Protein AF-0000000066103814 (afdb_homodimer)

Secondary structure (DSSP, 8-state):
-PPPEEE---SSHHHHHHHHGGGTT---EEEEEHHHHHHH-THHHHHHHHTT-EEEEEEEE-S-HHHHHHHHHHHHTTT-SEEEEEGGGHHHHHHHHHHHHHHHHTTSPPPEEEEE-S-TT--HHHIIIII-B-S-HHHHHHHHHHHHHHTT-SEEE--GGGHHHHHHHH-TTSEEEE--B--TTS--TT-SS-B-HHHHHHHT-SEEEE-HHHHTSSSHHHHHHHHHHHHH-/-PPPEEE---SSHHHHHHHHGGGTT---E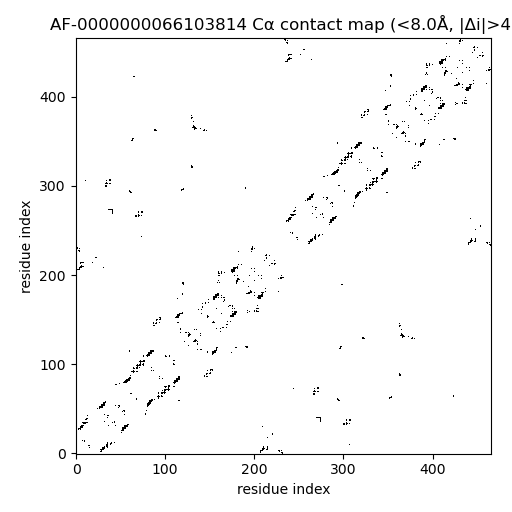EEEEHHHHHHH-THHHHHHHHTT-EEEEEEEE-S-HHHHHHHHHHHHTTT-SEEEEEGGGHHHHHHHHHHHHHHHHTTSPPPEEEEE-S-TT--HHHIIIII-B-S-HHHHHHHHHHHHHHTT-SEEE--GGGHHHHHHHH-TTSEEEE--B--TTS--TT-SS-B-HHHHHHHT-SEEEE-HHHHTSSSHHHHHHHHHHHHH-

Solvent-accessible surface area (backbone atoms only — not comparable to full-atom values): 23301 Å² total; per-residue (Å²): 132,87,68,56,24,37,40,52,90,39,69,45,67,68,56,48,50,61,56,57,62,68,50,78,84,58,69,48,37,33,27,45,33,50,32,30,38,62,54,58,15,50,59,55,54,51,56,47,44,74,64,56,34,45,33,33,43,50,67,34,50,58,55,48,35,68,56,38,15,51,24,25,24,43,51,31,61,64,66,43,48,27,38,37,29,36,33,72,47,30,49,65,21,49,35,28,29,52,50,14,24,49,62,32,20,60,91,51,81,59,46,46,40,29,24,34,45,54,60,62,62,59,46,51,69,52,37,31,73,59,57,46,27,76,61,54,52,66,57,50,35,47,49,29,47,50,46,35,50,75,39,66,45,50,27,27,34,37,42,32,90,48,18,41,65,46,31,71,73,66,33,84,81,44,39,26,35,17,50,49,40,36,51,88,90,55,84,65,80,81,42,73,58,65,40,34,44,43,56,26,44,74,42,42,32,71,37,42,35,36,32,62,58,26,76,67,37,96,48,37,62,62,36,43,50,51,47,47,47,37,49,73,104,132,86,69,56,24,38,40,52,91,40,69,46,68,68,58,48,52,61,56,57,62,68,50,78,84,60,68,47,39,32,28,46,34,48,29,30,38,62,54,58,13,49,59,55,54,49,57,47,43,74,62,57,35,45,35,33,43,52,65,35,51,59,54,48,33,69,57,38,15,52,25,25,23,44,51,30,62,64,67,46,49,26,39,37,27,37,34,73,48,31,50,66,20,48,35,27,30,52,51,14,25,49,62,31,20,61,91,51,81,59,48,46,39,30,25,34,45,55,60,60,60,58,46,51,67,52,38,30,71,59,56,45,26,74,61,55,51,67,57,49,35,49,48,28,47,52,44,35,49,74,37,65,45,49,26,29,34,38,42,30,90,49,19,41,64,46,30,71,73,69,34,84,80,42,37,26,35,17,49,48,40,37,52,89,89,56,85,63,80,81,42,74,58,63,40,36,45,42,55,25,44,72,41,43,32,72,36,44,34,36,31,63,57,26,76,68,39,95,50,38,62,62,36,44,51,49,46,46,48,36,50,72,102

pLDDT: mean 95.81, std 5.63, range [57.38, 98.94]

Foldseek 3Di:
DAAAEEEPPDQELVLVVVQVVQQPLDAHHYEDEDRNCVNPNLVSLVVNVVSVHAYEDEHADADAQVVLLQVLLVVLLSVHAEYEHALVSFLSNLLSNVNSQCNNVPVHDGHAYAHEQDDLLDAQVCCCPPVVPPDGPLVSSLVSQVRNVVSPGQAYEDALQNQQVSCVNRHLRHAYEYEQEADPVDDSPSGDRHDHLLSSVVSRHPHYYDYCQQSVDPHNVVSSVVSVVSNPD/DAAAEEEPPDQELVLVCVQVVQQPLDAHHYEDEDRNCVNPNLVSLVVNVVSVHAYEDEHADADAQVVLLQVLLVVLLSVHAEYEHALVSFLSNLLSNVNSQCNNVPPHDGHAYAHEQDDLLDAQVCCCVPVVPPDGPLVSSLVSQVRNVVSPGQAYEDALQNQQVSCVNRHLRHAYEYEQEADPVDDSPSGDRHDHLLSSVVSRHPHYYDYCQQSVDPHNVVSSVVSVVSNPD

Structure (mmCIF, N/CA/C/O backbone):
data_AF-0000000066103814-model_v1
#
loop_
_entity.id
_entity.type
_entity.pdbx_description
1 polymer "Orotidine 5'-phosphate decarboxylase"
#
loop_
_atom_site.group_PDB
_atom_site.id
_atom_site.type_symbol
_atom_site.label_atom_id
_atom_site.label_alt_id
_atom_site.label_comp_id
_atom_site.label_asym_id
_atom_site.label_entity_id
_atom_site.label_seq_id
_atom_site.pdbx_PDB_ins_code
_atom_site.Cartn_x
_atom_site.Cartn_y
_atom_site.Cartn_z
_atom_site.occupancy
_atom_site.B_iso_or_equiv
_atom_site.auth_seq_id
_atom_site.auth_comp_id
_atom_site.auth_asym_id
_atom_site.auth_atom_id
_atom_site.pdbx_PDB_model_num
ATOM 1 N N . MET A 1 1 ? -2.75 -29.766 -10.594 1 57.38 1 MET A N 1
ATOM 2 C CA . MET A 1 1 ? -2.395 -28.672 -11.492 1 57.38 1 MET A CA 1
ATOM 3 C C . MET A 1 1 ? -2.414 -27.328 -10.766 1 57.38 1 MET A C 1
ATOM 5 O O . MET A 1 1 ? -3.293 -27.078 -9.938 1 57.38 1 MET A O 1
ATOM 9 N N . ASN A 1 2 ? -1.34 -26.578 -10.984 1 84.38 2 ASN A N 1
ATOM 10 C CA . ASN A 1 2 ? -1.279 -25.234 -10.398 1 84.38 2 ASN A CA 1
ATOM 11 C C . ASN A 1 2 ? -2.182 -24.266 -11.141 1 84.38 2 ASN A C 1
ATOM 13 O O . ASN A 1 2 ? -2.117 -24.156 -12.367 1 84.38 2 ASN A O 1
ATOM 17 N N . LYS A 1 3 ? -3.102 -23.734 -10.516 1 94.12 3 LYS A N 1
ATOM 18 C CA . LYS A 1 3 ? -4.055 -22.844 -11.148 1 94.12 3 LYS A CA 1
ATOM 19 C C . LYS A 1 3 ? -3.473 -21.438 -11.297 1 94.12 3 LYS A C 1
ATOM 21 O O . LYS A 1 3 ? -2.895 -20.891 -10.359 1 94.12 3 LYS A O 1
ATOM 26 N N . PRO A 1 4 ? -3.666 -20.891 -12.578 1 97.56 4 PRO A N 1
ATOM 27 C CA . PRO A 1 4 ? -3.346 -19.469 -12.703 1 97.56 4 PRO A CA 1
ATOM 28 C C . PRO A 1 4 ? -4.23 -18.594 -11.82 1 97.56 4 PRO A C 1
ATOM 30 O O . PRO A 1 4 ? -5.406 -18.891 -11.617 1 97.56 4 PRO A O 1
ATOM 33 N N . ILE A 1 5 ? -3.684 -17.609 -11.289 1 98.56 5 ILE A N 1
ATOM 34 C CA . ILE A 1 5 ? -4.445 -16.641 -10.508 1 98.56 5 ILE A CA 1
ATOM 35 C C . ILE A 1 5 ? -5.051 -15.586 -11.438 1 98.56 5 ILE A C 1
ATOM 37 O O . ILE A 1 5 ? -4.324 -14.844 -12.102 1 98.56 5 ILE A O 1
ATOM 41 N N . ILE A 1 6 ? -6.355 -15.5 -11.492 1 98.31 6 ILE A N 1
ATOM 42 C CA . ILE A 1 6 ? -7.031 -14.523 -12.344 1 98.31 6 ILE A CA 1
ATOM 43 C C . ILE A 1 6 ? -7.117 -13.18 -11.617 1 98.31 6 ILE A C 1
ATOM 45 O O . ILE A 1 6 ? -7.676 -13.094 -10.516 1 98.31 6 ILE A O 1
ATOM 49 N N . ALA A 1 7 ? -6.566 -12.133 -12.195 1 98 7 ALA A N 1
ATOM 50 C CA . ALA A 1 7 ? -6.672 -10.789 -11.625 1 98 7 ALA A CA 1
ATOM 51 C C . ALA A 1 7 ? -8.055 -10.195 -11.875 1 98 7 ALA A C 1
ATOM 53 O O . ALA A 1 7 ? -8.422 -9.914 -13.016 1 98 7 ALA A O 1
ATOM 54 N N . LEU A 1 8 ? -8.82 -9.992 -10.812 1 97.5 8 LEU A N 1
ATOM 55 C CA . LEU A 1 8 ? -10.148 -9.406 -10.93 1 97.5 8 LEU A CA 1
ATOM 56 C C . LEU A 1 8 ? -10.07 -7.879 -10.969 1 97.5 8 LEU A C 1
ATOM 58 O O . LEU A 1 8 ? -10.523 -7.207 -10.039 1 97.5 8 LEU A O 1
ATOM 62 N N . ASP A 1 9 ? -9.586 -7.379 -12.023 1 91.69 9 ASP A N 1
ATOM 63 C CA . ASP A 1 9 ? -9.422 -5.938 -12.18 1 91.69 9 ASP A CA 1
ATOM 64 C C . ASP A 1 9 ? -10.734 -5.277 -12.594 1 91.69 9 ASP A C 1
ATOM 66 O O . ASP A 1 9 ? -10.867 -4.789 -13.719 1 91.69 9 ASP A O 1
ATOM 70 N N . PHE A 1 10 ? -11.703 -5.293 -11.688 1 93.75 10 PHE A N 1
ATOM 71 C CA . PHE A 1 10 ? -13.023 -4.691 -11.828 1 93.75 10 PHE A CA 1
ATOM 72 C C . PHE A 1 10 ? -13.242 -3.615 -10.773 1 93.75 10 PHE A C 1
ATOM 74 O O . PHE A 1 10 ? -12.5 -3.535 -9.797 1 93.75 10 PHE A O 1
ATOM 81 N N . GLN A 1 11 ? -14.266 -2.812 -11.031 1 89.62 11 GLN A N 1
ATOM 82 C CA . GLN A 1 11 ? -14.539 -1.729 -10.094 1 89.62 11 GLN A CA 1
ATOM 83 C C . GLN A 1 11 ? -15.602 -2.139 -9.07 1 89.62 11 GLN A C 1
ATOM 85 O O . GLN A 1 11 ? -15.57 -1.692 -7.922 1 89.62 11 GLN A O 1
ATOM 90 N N . THR A 1 12 ? -16.516 -3.025 -9.609 1 93.75 12 THR A N 1
ATOM 91 C CA . THR A 1 12 ? -17.641 -3.33 -8.742 1 93.75 12 THR A CA 1
ATOM 92 C C . THR A 1 12 ? -17.766 -4.836 -8.508 1 93.75 12 THR A C 1
ATOM 94 O O . THR A 1 12 ? -17.266 -5.629 -9.305 1 93.75 12 THR A O 1
ATOM 97 N N . TYR A 1 13 ? -18.391 -5.117 -7.402 1 93.88 13 TYR A N 1
ATOM 98 C CA . TYR A 1 13 ? -18.625 -6.531 -7.141 1 93.88 13 TYR A CA 1
ATOM 99 C C . TYR A 1 13 ? -19.562 -7.129 -8.18 1 93.88 13 TYR A C 1
ATOM 101 O O . TYR A 1 13 ? -19.438 -8.297 -8.547 1 93.88 13 TYR A O 1
ATOM 109 N N . GLU A 1 14 ? -20.516 -6.391 -8.664 1 96.06 14 GLU A N 1
ATOM 110 C CA . GLU A 1 14 ? -21.422 -6.879 -9.688 1 96.06 14 GLU A CA 1
ATOM 111 C C . GLU A 1 14 ? -20.672 -7.379 -10.914 1 96.06 14 GLU A C 1
ATOM 113 O O . GLU A 1 14 ? -21.016 -8.422 -11.477 1 96.06 14 GLU A O 1
ATOM 118 N N . GLU A 1 15 ? -19.641 -6.645 -11.273 1 96.25 15 GLU A N 1
ATOM 119 C CA . GLU A 1 15 ? -18.812 -7.066 -12.398 1 96.25 15 GLU A CA 1
ATOM 120 C C . GLU A 1 15 ? -18.109 -8.383 -12.094 1 96.25 15 GLU A C 1
ATOM 122 O O . GLU A 1 15 ? -17.984 -9.25 -12.969 1 96.25 15 GLU A O 1
ATOM 127 N N . VAL A 1 16 ? -17.656 -8.492 -10.859 1 96.5 16 VAL A N 1
ATOM 128 C CA . VAL A 1 16 ? -16.969 -9.703 -10.422 1 96.5 16 VAL A CA 1
ATOM 129 C C . VAL A 1 16 ? -17.922 -10.891 -10.477 1 96.5 16 VAL A C 1
ATOM 131 O O . VAL A 1 16 ? -17.578 -11.953 -11 1 96.5 16 VAL A O 1
ATOM 134 N N . GLU A 1 17 ? -19.125 -10.68 -10 1 94.94 17 GLU A N 1
ATOM 135 C CA . GLU A 1 17 ? -20.125 -11.742 -9.969 1 94.94 17 GLU A CA 1
ATOM 136 C C . GLU A 1 17 ? -20.484 -12.219 -11.375 1 94.94 17 GLU A C 1
ATOM 138 O O . GLU A 1 17 ? -20.594 -13.422 -11.617 1 94.94 17 GLU A O 1
ATOM 143 N N . GLN A 1 18 ? -20.672 -11.281 -12.227 1 95.88 18 GLN A N 1
ATOM 144 C CA . GLN A 1 18 ? -20.984 -11.609 -13.609 1 95.88 18 GLN A CA 1
ATOM 145 C C . GLN A 1 18 ? -19.859 -12.398 -14.266 1 95.88 18 GLN A C 1
ATOM 147 O O . GLN A 1 18 ? -20.094 -13.344 -15.008 1 95.88 18 GLN A O 1
ATOM 152 N N . PHE A 1 19 ? -18.672 -12.008 -13.953 1 97.44 19 PHE A N 1
ATOM 153 C CA . PHE A 1 19 ? -17.5 -12.664 -14.516 1 97.44 19 PHE A CA 1
ATOM 154 C C . PHE A 1 19 ? -17.359 -14.086 -13.984 1 97.44 19 PHE A C 1
ATOM 156 O O . PHE A 1 19 ? -17.203 -15.031 -14.758 1 97.44 19 PHE A O 1
ATOM 163 N N . LEU A 1 20 ? -17.469 -14.258 -12.648 1 96.69 20 LEU A N 1
ATOM 164 C CA . LEU A 1 20 ? -17.25 -15.547 -12.008 1 96.69 20 LEU A CA 1
ATOM 165 C C . LEU A 1 20 ? -18.375 -16.531 -12.359 1 96.69 20 LEU A C 1
ATOM 167 O O . LEU A 1 20 ? -18.156 -17.734 -12.406 1 96.69 20 LEU A O 1
ATOM 171 N N . ALA A 1 21 ? -19.547 -16 -12.688 1 95.5 21 ALA A N 1
ATOM 172 C CA . ALA A 1 21 ? -20.688 -16.828 -13.031 1 95.5 21 ALA A CA 1
ATOM 173 C C . ALA A 1 21 ? -20.422 -17.625 -14.312 1 95.5 21 ALA A C 1
ATOM 175 O O . ALA A 1 21 ? -21.031 -18.672 -14.531 1 95.5 21 ALA A O 1
ATOM 176 N N . 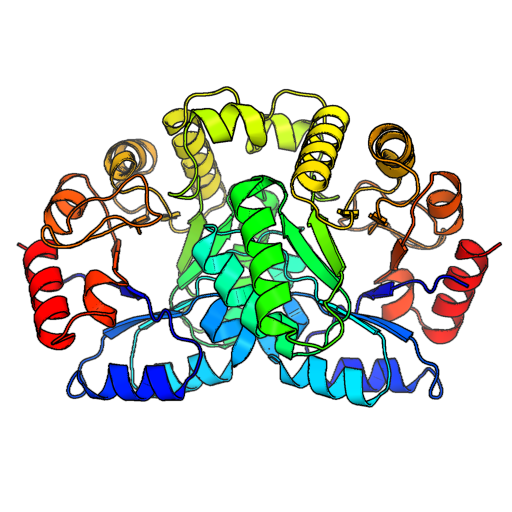LYS A 1 22 ? -19.547 -17.188 -15.07 1 96.5 22 LYS A N 1
ATOM 177 C CA . LYS A 1 22 ? -19.234 -17.828 -16.344 1 96.5 22 LYS A CA 1
ATOM 178 C C . LYS A 1 22 ? -18.5 -19.156 -16.125 1 96.5 22 LYS A C 1
ATOM 180 O O . LYS A 1 22 ? -18.453 -19.984 -17.031 1 96.5 22 LYS A O 1
ATOM 185 N N . PHE A 1 23 ? -17.875 -19.391 -15 1 95.69 23 PHE A N 1
ATOM 186 C CA . PHE A 1 23 ? -17 -20.547 -14.758 1 95.69 23 PHE A CA 1
ATOM 187 C C . PHE A 1 23 ? -17.75 -21.656 -14.031 1 95.69 23 PHE A C 1
ATOM 189 O O . PHE A 1 23 ? -17.156 -22.656 -13.641 1 95.69 23 PHE A O 1
ATOM 196 N N . SER A 1 24 ? -18.891 -22.016 -14.227 1 79.31 24 SER A N 1
ATOM 197 C CA . SER A 1 24 ? -19.781 -23.125 -13.914 1 79.31 24 SER A CA 1
ATOM 198 C C . SER A 1 24 ? -19.422 -23.766 -12.578 1 79.31 24 SER A C 1
ATOM 200 O O . SER A 1 24 ? -19.25 -24.984 -12.5 1 79.31 24 SER A O 1
ATOM 202 N N . GLY A 1 25 ? -19.156 -23.031 -11.516 1 80.75 25 GLY A N 1
ATOM 203 C CA . GLY A 1 25 ? -18.953 -23.594 -10.195 1 80.75 25 GLY A CA 1
ATOM 204 C C . GLY A 1 25 ? -17.547 -24.078 -9.961 1 80.75 25 GLY A C 1
ATOM 205 O O . GLY A 1 25 ? -17.266 -24.734 -8.961 1 80.75 25 GLY A O 1
ATOM 206 N N . GLU A 1 26 ? -16.672 -23.984 -10.922 1 90.12 26 GLU A N 1
ATOM 207 C CA . GLU A 1 26 ? -15.266 -24.328 -10.75 1 90.12 26 GLU A CA 1
ATOM 208 C C . GLU A 1 26 ? -14.625 -23.469 -9.656 1 90.12 26 GLU A C 1
ATOM 210 O O . GLU A 1 26 ? -14.898 -22.266 -9.562 1 90.12 26 GLU A O 1
ATOM 215 N N . ALA A 1 27 ? -13.828 -24.141 -8.859 1 94.69 27 ALA A N 1
ATOM 216 C CA . ALA A 1 27 ? -13.031 -23.406 -7.883 1 94.69 27 ALA A CA 1
ATOM 217 C C . ALA A 1 27 ? -11.828 -22.75 -8.555 1 94.69 27 ALA A C 1
ATOM 219 O O . ALA A 1 27 ? -11 -23.422 -9.172 1 94.69 27 ALA A O 1
ATOM 220 N N . LEU A 1 28 ? -11.773 -21.453 -8.484 1 97.62 28 LEU A N 1
ATOM 221 C CA . LEU A 1 28 ? -10.711 -20.688 -9.117 1 97.62 28 LEU A CA 1
ATOM 222 C C . LEU A 1 28 ? -9.766 -20.094 -8.07 1 97.62 28 LEU A C 1
ATOM 224 O O . LEU A 1 28 ? -10.055 -20.156 -6.871 1 97.62 28 LEU A O 1
ATOM 228 N N . SER A 1 29 ? -8.602 -19.672 -8.516 1 98.25 29 SER A N 1
ATOM 229 C CA . SER A 1 29 ? -7.727 -18.766 -7.785 1 98.25 29 SER A CA 1
ATOM 230 C C . SER A 1 29 ? -7.801 -17.344 -8.367 1 98.25 29 SER A C 1
ATOM 232 O O . SER A 1 29 ? -7.602 -17.156 -9.57 1 98.25 29 SER A O 1
ATOM 234 N N . VAL A 1 30 ? -8.141 -16.391 -7.492 1 98.56 30 VAL A N 1
ATOM 235 C CA . VAL A 1 30 ? -8.344 -15.047 -8.016 1 98.56 30 VAL A CA 1
ATOM 236 C C . VAL A 1 30 ? -7.543 -14.047 -7.184 1 98.56 30 VAL A C 1
ATOM 238 O O . VAL A 1 30 ? -7.215 -14.312 -6.023 1 98.56 30 VAL A O 1
ATOM 241 N N . LYS A 1 31 ? -7.184 -13.031 -7.801 1 98.69 31 LYS A N 1
ATOM 242 C CA . LYS A 1 31 ? -6.535 -11.906 -7.125 1 98.69 31 LYS A CA 1
ATOM 243 C C . LYS A 1 31 ? -7.484 -10.719 -7 1 98.69 31 LYS A C 1
ATOM 245 O O . LYS A 1 31 ? -8.094 -10.297 -7.988 1 98.69 31 LYS A O 1
ATOM 250 N N . VAL A 1 32 ? -7.668 -10.227 -5.816 1 98.5 32 VAL A N 1
ATOM 251 C CA . VAL A 1 32 ? -8.367 -8.977 -5.523 1 98.5 32 VAL A CA 1
ATOM 252 C C . VAL A 1 32 ? -7.355 -7.879 -5.211 1 98.5 32 VAL A C 1
ATOM 254 O O . VAL A 1 32 ? -6.586 -7.988 -4.254 1 98.5 32 VAL A O 1
ATOM 257 N N . GLY A 1 33 ? -7.355 -6.859 -6.035 1 97.88 33 GLY A N 1
ATOM 258 C CA . GLY A 1 33 ? -6.406 -5.77 -5.863 1 97.88 33 GLY A CA 1
ATOM 259 C C . GLY A 1 33 ? -7.027 -4.531 -5.242 1 97.88 33 GLY A C 1
ATOM 260 O O . GLY A 1 33 ? -8.148 -4.578 -4.734 1 97.88 33 GLY A O 1
ATOM 261 N N . MET A 1 34 ? -6.289 -3.398 -5.285 1 97.5 34 MET A N 1
ATOM 262 C CA . MET A 1 34 ? -6.629 -2.143 -4.621 1 97.5 34 MET A CA 1
ATOM 263 C C . MET A 1 34 ? -7.918 -1.559 -5.191 1 97.5 34 MET A C 1
ATOM 265 O O . MET A 1 34 ? -8.766 -1.069 -4.441 1 97.5 34 MET A O 1
ATOM 269 N N . GLU A 1 35 ? -8.031 -1.623 -6.48 1 96.19 35 GLU A N 1
ATOM 270 C CA . GLU A 1 35 ? -9.195 -1.01 -7.109 1 96.19 35 GLU A CA 1
ATOM 271 C C . GLU A 1 35 ? -10.492 -1.599 -6.566 1 96.19 35 GLU A C 1
ATOM 273 O O . GLU A 1 35 ? -11.375 -0.863 -6.113 1 96.19 35 GLU A O 1
ATOM 278 N N . LEU A 1 36 ? -10.602 -2.877 -6.586 1 97.62 36 LEU A N 1
ATOM 279 C CA . LEU A 1 36 ? -11.812 -3.58 -6.16 1 97.62 36 LEU A CA 1
ATOM 280 C C . LEU A 1 36 ? -11.977 -3.508 -4.645 1 97.62 36 LEU A C 1
ATOM 282 O O . LEU A 1 36 ? -13.062 -3.205 -4.148 1 97.62 36 LEU A O 1
ATOM 286 N N . PHE A 1 37 ? -10.93 -3.717 -3.863 1 98.44 37 PHE A N 1
ATOM 287 C CA . PHE A 1 37 ? -11.008 -3.797 -2.41 1 98.44 37 PHE A CA 1
ATOM 288 C C . PHE A 1 37 ? -11.305 -2.43 -1.807 1 98.44 37 PHE A C 1
ATOM 290 O O . PHE A 1 37 ? -12.125 -2.316 -0.891 1 98.44 37 PHE A O 1
ATOM 297 N N . TYR A 1 38 ? -10.648 -1.388 -2.322 1 97.75 38 TYR A N 1
ATOM 298 C CA . TYR A 1 38 ? -10.812 -0.068 -1.724 1 97.75 38 TYR A CA 1
ATOM 299 C C . TYR A 1 38 ? -12.211 0.479 -1.991 1 97.75 38 TYR A C 1
ATOM 301 O O . TYR A 1 38 ? -12.75 1.247 -1.189 1 97.75 38 TYR A O 1
ATOM 309 N N . SER A 1 39 ? -12.828 0.031 -3.059 1 95.75 39 SER A N 1
ATOM 310 C CA . SER A 1 39 ? -14.156 0.525 -3.418 1 95.75 39 SER A CA 1
ATOM 311 C C . SER A 1 39 ? -15.25 -0.246 -2.689 1 95.75 39 SER A C 1
ATOM 313 O O . SER A 1 39 ? -16.344 0.283 -2.455 1 95.75 39 SER A O 1
ATOM 315 N N . ASN A 1 40 ? -14.938 -1.499 -2.312 1 95.81 40 ASN A N 1
ATOM 316 C CA . ASN A 1 40 ? -16.031 -2.342 -1.838 1 95.81 40 ASN A CA 1
ATOM 317 C C . ASN A 1 40 ? -15.781 -2.822 -0.409 1 95.81 40 ASN A C 1
ATOM 319 O O . ASN A 1 40 ? -16.734 -3.115 0.322 1 95.81 40 ASN A O 1
ATOM 323 N N . GLY A 1 41 ? -14.508 -2.922 -0.013 1 96.44 41 GLY A N 1
ATOM 324 C CA . GLY A 1 41 ? -14.195 -3.338 1.345 1 96.44 41 GLY A CA 1
ATOM 325 C C . GLY A 1 41 ? -14.156 -4.844 1.515 1 96.44 41 GLY A C 1
ATOM 326 O O . GLY A 1 41 ? -14.164 -5.586 0.53 1 96.44 41 GLY A O 1
ATOM 327 N N . PRO A 1 42 ? -14.125 -5.301 2.736 1 97.06 42 PRO A N 1
ATOM 328 C CA . PRO A 1 42 ? -13.938 -6.719 3.043 1 97.06 42 PRO A CA 1
ATOM 329 C C . PRO A 1 42 ? -15.094 -7.59 2.549 1 97.06 42 PRO A C 1
ATOM 331 O O . PRO A 1 42 ? -14.938 -8.805 2.396 1 97.06 42 PRO A O 1
ATOM 334 N N . ILE A 1 43 ? -16.203 -7.023 2.219 1 95.94 43 ILE A N 1
ATOM 335 C CA . ILE A 1 43 ? -17.375 -7.773 1.793 1 95.94 43 ILE A CA 1
ATOM 336 C C . ILE A 1 43 ? -17.078 -8.516 0.494 1 95.94 43 ILE A C 1
ATOM 338 O O . ILE A 1 43 ? -17.594 -9.609 0.257 1 95.94 43 ILE A O 1
ATOM 342 N N . ILE A 1 44 ? -16.203 -7.965 -0.328 1 96.62 44 ILE A N 1
ATOM 343 C CA . ILE A 1 44 ? -15.852 -8.602 -1.593 1 96.62 44 ILE A CA 1
ATOM 344 C C . ILE A 1 44 ? -15.148 -9.93 -1.324 1 96.62 44 ILE A C 1
ATOM 346 O O . ILE A 1 44 ? -15.375 -10.922 -2.027 1 96.62 44 ILE A O 1
ATOM 350 N N . VAL A 1 45 ? -14.25 -9.938 -0.318 1 97.69 45 VAL A N 1
ATOM 351 C CA . VAL A 1 45 ? -13.523 -11.148 0.058 1 97.69 45 VAL A CA 1
ATOM 352 C C . VAL A 1 45 ? -14.508 -12.195 0.563 1 97.69 45 VAL A C 1
ATOM 354 O O . VAL A 1 45 ? -14.453 -13.359 0.145 1 97.69 45 VAL A O 1
ATOM 357 N N . GLU A 1 46 ? -15.43 -11.773 1.358 1 97 46 GLU A N 1
ATOM 358 C CA . GLU A 1 46 ? -16.438 -12.672 1.92 1 97 46 GLU A CA 1
ATOM 359 C C . GLU A 1 46 ? -17.25 -13.336 0.821 1 97 46 GLU A C 1
ATOM 361 O O . GLU A 1 46 ? -17.453 -14.555 0.831 1 97 46 GLU A O 1
ATOM 366 N N . LYS A 1 47 ? -17.688 -12.562 -0.074 1 96.19 47 LYS A N 1
ATOM 367 C CA . LYS A 1 47 ? -18.562 -13.047 -1.135 1 96.19 47 LYS A CA 1
ATOM 368 C C . LYS A 1 47 ? -17.828 -14.008 -2.064 1 96.19 47 LYS A C 1
ATOM 370 O O . LYS A 1 47 ? -18.391 -15.031 -2.475 1 96.19 47 LYS A O 1
ATOM 375 N N . ILE A 1 48 ? -16.578 -13.703 -2.393 1 96.69 48 ILE A N 1
ATOM 376 C CA . ILE A 1 48 ? -15.797 -14.555 -3.281 1 96.69 48 ILE A CA 1
ATOM 377 C C . ILE A 1 48 ? -15.461 -15.867 -2.578 1 96.69 48 ILE A C 1
ATOM 379 O O . ILE A 1 48 ? -15.508 -16.938 -3.189 1 96.69 48 ILE A O 1
ATOM 383 N N . LYS A 1 49 ? -15.227 -15.82 -1.271 1 96.12 49 LYS A N 1
ATOM 384 C CA . LYS A 1 49 ? -14.914 -17.016 -0.493 1 96.12 49 LYS A CA 1
ATOM 385 C C . LYS A 1 49 ? -16.125 -17.938 -0.4 1 96.12 49 LYS A C 1
ATOM 387 O O . LYS A 1 49 ? -15.984 -19.156 -0.377 1 96.12 49 LYS A O 1
ATOM 392 N N . GLN A 1 50 ? -17.281 -17.359 -0.338 1 94.81 50 GLN A N 1
ATOM 393 C CA . GLN A 1 50 ? -18.516 -18.141 -0.288 1 94.81 50 GLN A CA 1
ATOM 394 C C . GLN A 1 50 ? -18.672 -18.984 -1.551 1 94.81 50 GLN A C 1
ATOM 396 O O . GLN A 1 50 ? -19.375 -20 -1.537 1 94.81 50 GLN A O 1
ATOM 401 N N . GLN A 1 51 ? -18.016 -18.578 -2.557 1 94.75 51 GLN A N 1
ATOM 402 C CA . GLN A 1 51 ? -18.094 -19.328 -3.812 1 94.75 51 GLN A CA 1
ATOM 403 C C . GLN A 1 51 ? -16.953 -20.344 -3.91 1 94.75 51 GLN A C 1
ATOM 405 O O . GLN A 1 51 ? -16.734 -20.922 -4.973 1 94.75 51 GLN A O 1
ATOM 410 N N . ASN A 1 52 ? -16.156 -20.484 -2.891 1 95.19 52 ASN A N 1
ATOM 411 C CA . ASN A 1 52 ? -15.109 -21.484 -2.725 1 95.19 52 ASN A CA 1
ATOM 412 C C . ASN A 1 52 ? -13.898 -21.188 -3.613 1 95.19 52 ASN A C 1
ATOM 414 O O . ASN A 1 52 ? -13.273 -22.109 -4.137 1 95.19 52 ASN A O 1
ATOM 418 N N . HIS A 1 53 ? -13.641 -19.938 -3.934 1 97.19 53 HIS A N 1
ATOM 419 C CA . HIS A 1 53 ? -12.43 -19.531 -4.648 1 97.19 53 HIS A CA 1
ATOM 420 C C . HIS A 1 53 ? -11.297 -19.219 -3.682 1 97.19 53 HIS A C 1
ATOM 422 O O . HIS A 1 53 ? -11.539 -18.828 -2.539 1 97.19 53 HIS A O 1
ATOM 428 N N . GLU A 1 54 ? -10.062 -19.5 -4.098 1 97.88 54 GLU A N 1
ATOM 429 C CA . GLU A 1 54 ? -8.875 -19.016 -3.389 1 97.88 54 GLU A CA 1
ATOM 430 C C . GLU A 1 54 ? -8.602 -17.547 -3.711 1 97.88 54 GLU A C 1
ATOM 432 O O . GLU A 1 54 ? -8.766 -17.125 -4.852 1 97.88 54 GLU A O 1
ATOM 437 N N . ILE A 1 55 ? -8.148 -16.812 -2.672 1 98.5 55 ILE A N 1
ATOM 438 C CA . ILE A 1 55 ? -7.992 -15.375 -2.883 1 98.5 55 ILE A CA 1
ATOM 439 C C . ILE A 1 55 ? -6.559 -14.953 -2.555 1 98.5 55 ILE A C 1
ATOM 441 O O . ILE A 1 55 ? -6.074 -15.203 -1.447 1 98.5 55 ILE A O 1
ATOM 445 N N . PHE A 1 56 ? -5.867 -14.375 -3.51 1 98.88 56 PHE A N 1
ATOM 446 C CA . PHE A 1 56 ? -4.699 -13.523 -3.311 1 98.88 56 PHE A CA 1
ATOM 447 C C . PHE A 1 56 ? -5.113 -12.07 -3.135 1 98.88 56 PHE A C 1
ATOM 449 O O . PHE A 1 56 ? -5.531 -11.414 -4.094 1 98.88 56 PHE A O 1
ATOM 456 N N . LEU A 1 57 ? -5.094 -11.578 -1.92 1 98.81 57 LEU A N 1
ATOM 457 C CA . LEU A 1 57 ? -5.395 -10.18 -1.656 1 98.81 57 LEU A CA 1
ATOM 458 C C . LEU A 1 57 ? -4.16 -9.305 -1.859 1 98.81 57 LEU A C 1
ATOM 460 O O . LEU A 1 57 ? -3.268 -9.281 -1.01 1 98.81 57 LEU A O 1
ATOM 464 N N . ASP A 1 58 ? -4.113 -8.57 -2.918 1 98.75 58 ASP A N 1
ATOM 465 C CA . ASP A 1 58 ? -2.926 -7.891 -3.428 1 98.75 58 ASP A CA 1
ATOM 466 C C . ASP A 1 58 ? -2.965 -6.398 -3.1 1 98.75 58 ASP A C 1
ATOM 468 O O . ASP A 1 58 ? -3.193 -5.57 -3.982 1 98.75 58 ASP A O 1
ATOM 472 N N . LEU A 1 59 ? -2.686 -6.086 -1.819 1 98.81 59 LEU A N 1
ATOM 473 C CA . LEU A 1 59 ? -2.771 -4.695 -1.388 1 98.81 59 LEU A CA 1
ATOM 474 C C . LEU A 1 59 ? -1.38 -4.086 -1.234 1 98.81 59 LEU A C 1
ATOM 476 O O . LEU A 1 59 ? -1.238 -2.865 -1.136 1 98.81 59 LEU A O 1
ATOM 480 N N . LYS A 1 60 ? -0.376 -4.891 -1.186 1 98.81 60 LYS A N 1
ATOM 481 C CA . LYS A 1 60 ? 1.022 -4.473 -1.188 1 98.81 60 LYS A CA 1
ATOM 482 C C . LYS A 1 60 ? 1.302 -3.479 -0.063 1 98.81 60 LYS A C 1
ATOM 484 O O . LYS A 1 60 ? 1.813 -2.385 -0.307 1 98.81 60 LYS A O 1
ATOM 489 N N . LEU A 1 61 ? 1.083 -3.932 1.187 1 98.88 61 LEU A N 1
ATOM 490 C CA . LEU A 1 61 ? 1.253 -3.043 2.33 1 98.88 61 LEU A CA 1
ATOM 491 C C . LEU A 1 61 ? 2.693 -2.549 2.426 1 98.88 61 LEU A C 1
ATOM 493 O O . LEU A 1 61 ? 3.633 -3.312 2.193 1 98.88 61 LEU A O 1
ATOM 497 N N . HIS A 1 62 ? 2.895 -1.311 2.75 1 98.81 62 HIS A N 1
ATOM 498 C CA . HIS A 1 62 ? 4.18 -0.644 2.916 1 98.81 62 HIS A CA 1
ATOM 499 C C . HIS A 1 62 ? 4.082 0.503 3.916 1 98.81 62 HIS A C 1
ATOM 501 O O . HIS A 1 62 ? 3.625 1.596 3.572 1 98.81 62 HIS A O 1
ATOM 507 N N . ASP A 1 63 ? 4.445 0.313 5.105 1 98.38 63 ASP A N 1
ATOM 508 C CA . ASP A 1 63 ? 4.367 1.247 6.227 1 98.38 63 ASP A CA 1
ATOM 509 C C . ASP A 1 63 ? 5.309 0.836 7.352 1 98.38 63 ASP A C 1
ATOM 511 O O . ASP A 1 63 ? 6.09 -0.106 7.203 1 98.38 63 ASP A O 1
ATOM 515 N N . ILE A 1 64 ? 5.305 1.591 8.43 1 96.44 64 ILE A N 1
ATOM 516 C CA . ILE A 1 64 ? 6.125 1.223 9.578 1 96.44 64 ILE A CA 1
ATOM 517 C C . ILE A 1 64 ? 5.656 -0.12 10.141 1 96.44 64 ILE A C 1
ATOM 519 O O . ILE A 1 64 ? 4.496 -0.498 9.977 1 96.44 64 ILE A O 1
ATOM 523 N N . PRO A 1 65 ? 6.555 -0.86 10.82 1 97.38 65 PRO A N 1
ATOM 524 C CA . PRO A 1 65 ? 6.273 -2.232 11.258 1 97.38 65 PRO A CA 1
ATOM 525 C C . PRO A 1 65 ? 4.988 -2.344 12.07 1 97.38 65 PRO A C 1
ATOM 527 O O . PRO A 1 65 ? 4.148 -3.203 11.789 1 97.38 65 PRO A O 1
ATOM 530 N N . ASN A 1 66 ? 4.715 -1.448 12.945 1 95.06 66 ASN A N 1
ATOM 531 C CA . ASN A 1 66 ? 3.543 -1.536 13.805 1 95.06 66 ASN A CA 1
ATOM 532 C C . ASN A 1 66 ? 2.248 -1.43 13.008 1 95.06 66 ASN A C 1
ATOM 534 O O . ASN A 1 66 ? 1.279 -2.139 13.289 1 95.06 66 ASN A O 1
ATOM 538 N N . THR A 1 67 ? 2.236 -0.537 12.086 1 96.56 67 THR A N 1
ATOM 539 C CA . THR A 1 67 ? 1.049 -0.341 11.266 1 96.56 67 THR A CA 1
ATOM 540 C C . THR A 1 67 ? 0.772 -1.577 10.414 1 96.56 67 THR A C 1
ATOM 542 O O . THR A 1 67 ? -0.367 -2.041 10.336 1 96.56 67 THR A O 1
ATOM 545 N N . VAL A 1 68 ? 1.822 -2.162 9.82 1 98.5 68 VAL A N 1
ATOM 546 C CA . VAL A 1 68 ? 1.667 -3.334 8.969 1 98.5 68 VAL A CA 1
ATOM 547 C C . VAL A 1 68 ? 1.227 -4.531 9.812 1 98.5 68 VAL A C 1
ATOM 549 O O . VAL A 1 68 ? 0.358 -5.301 9.391 1 98.5 68 VAL A O 1
ATOM 552 N N . LYS A 1 69 ? 1.837 -4.676 10.984 1 98.44 69 LYS A N 1
ATOM 553 C CA . LYS A 1 69 ? 1.433 -5.754 11.883 1 98.44 69 LYS A CA 1
ATOM 554 C C . LYS A 1 69 ? -0.059 -5.676 12.195 1 98.44 69 LYS A C 1
ATOM 556 O O . LYS A 1 69 ? -0.781 -6.664 12.039 1 98.44 69 LYS A O 1
ATOM 561 N N . SER A 1 70 ? -0.512 -4.512 12.57 1 97.69 70 SER A N 1
ATOM 562 C CA . SER A 1 70 ? -1.909 -4.328 12.945 1 97.69 70 SER A CA 1
ATOM 563 C C . SER A 1 70 ? -2.84 -4.582 11.766 1 97.69 70 SER A C 1
ATOM 565 O O . SER A 1 70 ? -3.893 -5.203 11.922 1 97.69 70 SER A O 1
ATOM 567 N N . ALA A 1 71 ? -2.49 -4.09 10.617 1 98.31 71 ALA A N 1
ATOM 568 C CA . ALA A 1 71 ? -3.305 -4.297 9.422 1 98.31 71 ALA A CA 1
ATOM 569 C C . ALA A 1 71 ? -3.398 -5.777 9.07 1 98.31 71 ALA A C 1
ATOM 571 O O . ALA A 1 71 ? -4.465 -6.266 8.688 1 98.31 71 ALA A O 1
ATOM 572 N N . MET A 1 72 ? -2.279 -6.473 9.227 1 98.75 72 MET A N 1
ATOM 573 C CA . MET A 1 72 ? -2.236 -7.887 8.867 1 98.75 72 MET A CA 1
ATOM 574 C C . MET A 1 72 ? -3.098 -8.711 9.812 1 98.75 72 MET A C 1
ATOM 576 O O . MET A 1 72 ? -3.695 -9.711 9.406 1 98.75 72 MET A O 1
ATOM 580 N N . VAL A 1 73 ? -3.15 -8.328 11.109 1 98.25 73 VAL A N 1
ATOM 581 C CA . VAL A 1 73 ? -4.055 -9 12.031 1 98.25 73 VAL A CA 1
ATOM 582 C C . VAL A 1 73 ? -5.473 -8.984 11.469 1 98.25 73 VAL A C 1
ATOM 584 O O . VAL A 1 73 ? -6.152 -10.016 11.445 1 98.25 73 VAL A O 1
ATOM 587 N N . GLY A 1 74 ? -5.887 -7.871 11.016 1 97 74 GLY A N 1
ATOM 588 C CA . GLY A 1 74 ? -7.219 -7.738 10.445 1 97 74 GLY A CA 1
ATOM 589 C C . GLY A 1 74 ? -7.395 -8.523 9.156 1 97 74 GLY A C 1
ATOM 590 O O . GLY A 1 74 ? -8.422 -9.172 8.961 1 97 74 GLY A O 1
ATOM 591 N N . LEU A 1 75 ? -6.43 -8.492 8.258 1 98.12 75 LEU A N 1
ATOM 592 C CA . LEU A 1 75 ? -6.527 -9.156 6.957 1 98.12 75 LEU A CA 1
ATOM 593 C C . LEU A 1 75 ? -6.59 -10.664 7.121 1 98.12 75 LEU A C 1
ATOM 595 O O . LEU A 1 75 ? -7.301 -11.344 6.371 1 98.12 75 LEU A O 1
ATOM 599 N N . ALA A 1 76 ? -5.848 -11.18 8.078 1 98.12 76 ALA A N 1
ATOM 600 C CA . ALA A 1 76 ? -5.844 -12.625 8.328 1 98.12 76 ALA A CA 1
ATOM 601 C C . ALA A 1 76 ? -7.242 -13.125 8.688 1 98.12 76 ALA A C 1
ATOM 603 O O . ALA A 1 76 ? -7.621 -14.234 8.328 1 98.12 76 ALA A O 1
ATOM 604 N N . LYS A 1 77 ? -8 -12.305 9.297 1 96.75 77 LYS A N 1
ATOM 605 C CA . LYS A 1 77 ? -9.336 -12.68 9.758 1 96.75 77 LYS A CA 1
ATOM 606 C C . LYS A 1 77 ? -10.312 -12.797 8.594 1 96.75 77 LYS A C 1
ATOM 608 O O . LYS A 1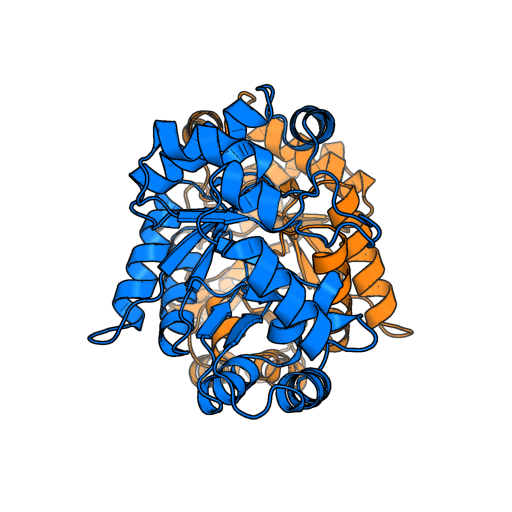 77 ? -11.398 -13.367 8.742 1 96.75 77 LYS A O 1
ATOM 613 N N . LEU A 1 78 ? -9.93 -12.281 7.457 1 96.44 78 LEU A N 1
ATOM 614 C CA . LEU A 1 78 ? -10.82 -12.305 6.297 1 96.44 78 LEU A CA 1
ATOM 615 C C . LEU A 1 78 ? -10.82 -13.68 5.641 1 96.44 78 LEU A C 1
ATOM 617 O O . LEU A 1 78 ? -11.688 -13.977 4.82 1 96.44 78 LEU A O 1
ATOM 621 N N . GLY A 1 79 ? -9.82 -14.484 5.918 1 95.44 79 GLY A N 1
ATOM 622 C CA . GLY A 1 79 ? -9.75 -15.828 5.371 1 95.44 79 GLY A CA 1
ATOM 623 C C . GLY A 1 79 ? -9.117 -15.875 3.99 1 95.44 79 GLY A C 1
ATOM 624 O O . GLY A 1 79 ? -9.344 -16.828 3.232 1 95.44 79 GLY A O 1
ATOM 625 N N . VAL A 1 80 ? -8.352 -14.883 3.619 1 98.12 80 VAL A N 1
ATOM 626 C CA . VAL A 1 80 ? -7.672 -14.875 2.33 1 98.12 80 VAL A CA 1
ATOM 627 C C . VAL A 1 80 ? -6.539 -15.898 2.332 1 98.12 80 VAL A C 1
ATOM 629 O O . VAL A 1 80 ? -6.133 -16.375 3.391 1 98.12 80 VAL A O 1
ATOM 632 N N . ASP A 1 81 ? -6.027 -16.266 1.178 1 98.5 81 ASP A N 1
ATOM 633 C CA . ASP A 1 81 ? -5.074 -17.359 1.06 1 98.5 81 ASP A CA 1
ATOM 634 C C . ASP A 1 81 ? -3.648 -16.828 0.888 1 98.5 81 ASP A C 1
ATOM 636 O O . ASP A 1 81 ? -2.682 -17.531 1.19 1 98.5 81 ASP A O 1
ATOM 640 N N . MET A 1 82 ? -3.52 -15.633 0.393 1 98.75 82 MET A N 1
ATOM 641 C CA . MET A 1 82 ? -2.223 -15 0.16 1 98.75 82 MET A CA 1
ATOM 642 C C . MET A 1 82 ? -2.328 -13.484 0.25 1 98.75 82 MET A C 1
ATOM 644 O O . MET A 1 82 ? -3.326 -12.898 -0.18 1 98.75 82 MET A O 1
ATOM 648 N N . VAL A 1 83 ? -1.371 -12.852 0.875 1 98.88 83 VAL A N 1
ATOM 649 C CA . VAL A 1 83 ? -1.248 -11.398 0.946 1 98.88 83 VAL A CA 1
ATOM 650 C C . VAL A 1 83 ? 0.176 -10.984 0.587 1 98.88 83 VAL A C 1
ATOM 652 O O . VAL A 1 83 ? 1.044 -11.836 0.377 1 98.88 83 VAL A O 1
ATOM 655 N N . ASN A 1 84 ? 0.342 -9.641 0.444 1 98.94 84 ASN A N 1
ATOM 656 C CA . ASN A 1 84 ? 1.702 -9.234 0.104 1 98.94 84 ASN A CA 1
ATOM 657 C C . ASN A 1 84 ? 2.049 -7.875 0.704 1 98.94 84 ASN A C 1
ATOM 659 O O . ASN A 1 84 ? 1.165 -7.148 1.158 1 98.94 84 ASN A O 1
ATOM 663 N N . VAL A 1 85 ? 3.34 -7.602 0.819 1 98.94 85 VAL A N 1
ATOM 664 C CA . VAL A 1 85 ? 3.959 -6.348 1.227 1 98.94 85 VAL A CA 1
ATOM 665 C C . VAL A 1 85 ? 4.992 -5.918 0.186 1 98.94 85 VAL A C 1
ATOM 667 O O . VAL A 1 85 ? 5.168 -6.586 -0.835 1 98.94 85 VAL A O 1
ATOM 670 N N . HIS A 1 86 ? 5.566 -4.793 0.389 1 98.94 86 HIS A N 1
ATOM 671 C CA . HIS A 1 86 ? 6.758 -4.41 -0.362 1 98.94 86 HIS A CA 1
ATOM 672 C C . HIS A 1 86 ? 8.031 -4.773 0.398 1 98.94 86 HIS A C 1
ATOM 674 O O . HIS A 1 86 ? 8.188 -4.41 1.567 1 98.94 86 HIS A O 1
ATOM 680 N N . ALA A 1 87 ? 9 -5.367 -0.265 1 98.88 87 ALA A N 1
ATOM 681 C CA . ALA A 1 87 ? 10.281 -5.699 0.357 1 98.88 87 ALA A CA 1
ATOM 682 C C . ALA A 1 87 ? 11.023 -4.438 0.783 1 98.88 87 ALA A C 1
ATOM 684 O O . ALA A 1 87 ? 11.797 -4.461 1.745 1 98.88 87 ALA A O 1
ATOM 685 N N . ALA A 1 88 ? 10.75 -3.377 0.128 1 98.69 88 ALA A N 1
ATOM 686 C CA . ALA A 1 88 ? 11.406 -2.1 0.4 1 98.69 88 ALA A CA 1
ATOM 687 C C . ALA A 1 88 ? 11.086 -1.609 1.809 1 98.69 88 ALA A C 1
ATOM 689 O O . ALA A 1 88 ? 11.75 -0.707 2.324 1 98.69 88 ALA A O 1
ATOM 690 N N . GLY A 1 89 ? 10.047 -2.141 2.404 1 98.31 89 GLY A N 1
ATOM 691 C CA . GLY A 1 89 ? 9.727 -1.79 3.777 1 98.31 89 GLY A CA 1
ATOM 692 C C . GLY A 1 89 ? 10.719 -2.338 4.785 1 98.31 89 GLY A C 1
ATOM 693 O O . GLY A 1 89 ? 10.711 -1.937 5.949 1 98.31 89 GLY A O 1
ATOM 694 N N . GLY A 1 90 ? 11.555 -3.311 4.348 1 98.44 90 GLY A N 1
ATOM 695 C CA . GLY A 1 90 ? 12.633 -3.812 5.184 1 98.44 90 GLY A CA 1
ATOM 696 C C . GLY A 1 90 ? 12.258 -5.062 5.957 1 98.44 90 GLY A C 1
ATOM 697 O O . GLY A 1 90 ? 11.078 -5.414 6.043 1 98.44 90 GLY A O 1
ATOM 698 N N . LYS A 1 91 ? 13.273 -5.629 6.516 1 98.62 91 LYS A N 1
ATOM 699 C CA . LYS A 1 91 ? 13.141 -6.898 7.223 1 98.62 91 LYS A CA 1
ATOM 700 C C . LYS A 1 91 ? 12.203 -6.762 8.422 1 98.62 91 LYS A C 1
ATOM 702 O O . LYS A 1 91 ? 11.32 -7.598 8.625 1 98.62 91 LYS A O 1
ATOM 707 N N . ASN A 1 92 ? 12.367 -5.699 9.195 1 98.12 92 ASN A N 1
ATOM 708 C CA . ASN A 1 92 ? 11.539 -5.504 10.383 1 98.12 92 ASN A CA 1
ATOM 709 C C . ASN A 1 92 ? 10.062 -5.414 10.031 1 98.12 92 ASN A C 1
ATOM 711 O O . ASN A 1 92 ? 9.219 -5.996 10.719 1 98.12 92 ASN A O 1
ATOM 715 N N . MET A 1 93 ? 9.742 -4.695 9.023 1 98.44 93 MET A N 1
ATOM 716 C CA . MET A 1 93 ? 8.344 -4.578 8.594 1 98.44 93 MET A CA 1
ATOM 717 C C . MET A 1 93 ? 7.797 -5.934 8.156 1 98.44 93 MET A C 1
ATOM 719 O O . MET A 1 93 ? 6.68 -6.301 8.516 1 98.44 93 MET A O 1
ATOM 723 N N . MET A 1 94 ? 8.602 -6.652 7.398 1 98.94 94 MET A N 1
ATOM 724 C CA . MET A 1 94 ? 8.156 -7.938 6.875 1 98.94 94 MET A CA 1
ATOM 725 C C . MET A 1 94 ? 7.953 -8.945 8.008 1 98.94 94 MET A C 1
ATOM 727 O O . MET A 1 94 ? 6.98 -9.703 8 1 98.94 94 MET A O 1
ATOM 731 N N . GLU A 1 95 ? 8.844 -8.938 8.969 1 98.94 95 GLU A N 1
ATOM 732 C CA . GLU A 1 95 ? 8.672 -9.789 10.141 1 98.94 95 GLU A CA 1
ATOM 733 C C . GLU A 1 95 ? 7.418 -9.414 10.922 1 98.94 95 GLU A C 1
ATOM 735 O O . GLU A 1 95 ? 6.699 -10.281 11.414 1 98.94 95 GLU A O 1
ATOM 740 N N . ALA A 1 96 ? 7.203 -8.125 11.031 1 98.81 96 ALA A N 1
ATOM 741 C CA . ALA A 1 96 ? 6 -7.648 11.711 1 98.81 96 ALA A CA 1
ATOM 742 C C . ALA A 1 96 ? 4.742 -8.078 10.969 1 98.81 96 ALA A C 1
ATOM 744 O O . ALA A 1 96 ? 3.729 -8.414 11.586 1 98.81 96 ALA A O 1
ATOM 745 N N . ALA A 1 97 ? 4.812 -8.023 9.672 1 98.94 97 ALA A N 1
ATOM 746 C CA . ALA A 1 97 ? 3.691 -8.492 8.859 1 98.94 97 ALA A CA 1
ATOM 747 C C . ALA A 1 97 ? 3.377 -9.953 9.141 1 98.94 97 ALA A C 1
ATOM 749 O O . ALA A 1 97 ? 2.217 -10.32 9.352 1 98.94 97 ALA A O 1
ATOM 750 N N . LEU A 1 98 ? 4.406 -10.758 9.125 1 98.88 98 LEU A N 1
ATOM 751 C CA . LEU A 1 98 ? 4.266 -12.188 9.406 1 98.88 98 LEU A CA 1
ATOM 752 C C . LEU A 1 98 ? 3.662 -12.414 10.781 1 98.88 98 LEU A C 1
ATOM 754 O O . LEU A 1 98 ? 2.752 -13.234 10.945 1 98.88 98 LEU A O 1
ATOM 758 N N . GLU A 1 99 ? 4.168 -11.719 11.758 1 98.81 99 GLU A N 1
ATOM 759 C CA . GLU A 1 99 ? 3.643 -11.812 13.117 1 98.81 99 GLU A CA 1
ATOM 760 C C . GLU A 1 99 ? 2.162 -11.445 13.164 1 98.81 99 GLU A C 1
ATOM 762 O O . GLU A 1 99 ? 1.373 -12.109 13.836 1 98.81 99 GLU A O 1
ATOM 767 N N . GLY A 1 100 ? 1.78 -10.391 12.5 1 98.75 100 GLY A N 1
ATOM 768 C CA . GLY A 1 100 ? 0.382 -9.992 12.438 1 98.75 100 GLY A CA 1
ATOM 769 C C . GLY A 1 100 ? -0.519 -11.062 11.859 1 98.75 100 GLY A C 1
ATOM 770 O O . GLY A 1 100 ? -1.612 -11.312 12.375 1 98.75 100 GLY A O 1
ATOM 771 N N . LEU A 1 101 ? -0.07 -11.688 10.805 1 98.81 101 LEU A N 1
ATOM 772 C CA . LEU A 1 101 ? -0.846 -12.758 10.188 1 98.81 101 LEU A CA 1
ATOM 773 C C . LEU A 1 101 ? -1.038 -13.914 11.156 1 98.81 101 LEU A C 1
ATOM 775 O O . LEU A 1 101 ? -2.115 -14.516 11.203 1 98.81 101 LEU A O 1
ATOM 779 N N . GLU A 1 102 ? 0.02 -14.25 11.883 1 98.44 102 GLU A N 1
ATOM 780 C CA . GLU A 1 102 ? -0.064 -15.328 12.867 1 98.44 102 GLU A CA 1
ATOM 781 C C . GLU A 1 102 ? -1.092 -15.008 13.945 1 98.44 102 GLU A C 1
ATOM 783 O O . GLU A 1 102 ? -1.913 -15.859 14.297 1 98.44 102 GLU A O 1
ATOM 788 N N . ILE A 1 103 ? -1.057 -13.836 14.438 1 98.19 103 ILE A N 1
ATOM 789 C CA . ILE A 1 103 ? -1.979 -13.414 15.484 1 98.19 103 ILE A CA 1
ATOM 790 C C . ILE A 1 103 ? -3.412 -13.469 14.961 1 98.19 103 ILE A C 1
ATOM 792 O O . ILE A 1 103 ? -4.293 -14.031 15.609 1 98.19 103 ILE A O 1
ATOM 796 N N . GLY A 1 104 ? -3.623 -12.93 13.82 1 97.94 104 GLY A N 1
ATOM 797 C CA . GLY A 1 104 ? -4.969 -12.82 13.273 1 97.94 104 GLY A CA 1
ATOM 798 C C . GLY A 1 104 ? -5.559 -14.156 12.875 1 97.94 104 GLY A C 1
ATOM 799 O O . GLY A 1 104 ? -6.777 -14.336 12.898 1 97.94 104 GLY A O 1
ATOM 800 N N . SER A 1 105 ? -4.703 -15.047 12.469 1 97.69 105 SER A N 1
ATOM 801 C CA . SER A 1 105 ? -5.164 -16.359 12.016 1 97.69 105 SER A CA 1
ATOM 802 C C . SER A 1 105 ? -5.555 -17.25 13.188 1 97.69 105 SER A C 1
ATOM 804 O O . SER A 1 105 ? -6.352 -18.172 13.039 1 97.69 105 SER A O 1
ATOM 806 N N . GLY A 1 106 ? -4.93 -17 14.375 1 95.06 106 GLY A N 1
ATOM 807 C CA . GLY A 1 106 ? -5.156 -17.875 15.516 1 95.06 106 GLY A CA 1
ATOM 808 C C . GLY A 1 106 ? -4.773 -19.312 15.25 1 95.06 106 GLY A C 1
ATOM 809 O O . GLY A 1 106 ? -3.639 -19.609 14.867 1 95.06 106 GLY A O 1
ATOM 810 N N . SER A 1 107 ? -5.781 -20.203 15.344 1 92.31 107 SER A N 1
ATOM 811 C CA . SER A 1 107 ? -5.543 -21.625 15.109 1 92.31 107 SER A CA 1
ATOM 812 C C . SER A 1 107 ? -5.855 -22 13.664 1 92.31 107 SER A C 1
ATOM 814 O O . SER A 1 107 ? -5.641 -23.156 13.258 1 92.31 107 SER A O 1
ATOM 816 N N . GLY A 1 108 ? -6.324 -21.047 12.922 1 93.31 108 GLY A N 1
ATOM 817 C CA . GLY A 1 108 ? -6.664 -21.328 11.539 1 93.31 108 GLY A CA 1
ATOM 818 C C . GLY A 1 108 ? -5.465 -21.281 10.609 1 93.31 108 GLY A C 1
ATOM 819 O O . GLY A 1 108 ? -4.328 -21.109 11.062 1 93.31 108 GLY A O 1
ATOM 820 N N . LYS A 1 109 ? -5.789 -21.5 9.344 1 95.19 109 LYS A N 1
ATOM 821 C CA . LYS A 1 109 ? -4.734 -21.469 8.336 1 95.19 109 LYS A CA 1
ATOM 822 C C . LYS A 1 109 ? -4.254 -20.047 8.094 1 95.19 109 LYS A C 1
ATOM 824 O O . LYS A 1 109 ? -5.055 -19.156 7.789 1 95.19 109 LYS A O 1
ATOM 829 N N . ARG A 1 110 ? -2.996 -19.797 8.25 1 97.5 110 ARG A N 1
ATOM 830 C CA . ARG A 1 110 ? -2.4 -18.5 7.977 1 97.5 110 ARG A CA 1
ATOM 831 C C . ARG A 1 110 ? -2.234 -18.281 6.473 1 97.5 110 ARG A C 1
ATOM 833 O O . ARG A 1 110 ? -1.753 -19.156 5.762 1 97.5 110 ARG A O 1
ATOM 840 N N . PRO A 1 111 ? -2.604 -17.141 5.969 1 98.62 111 PRO A N 1
ATOM 841 C CA . PRO A 1 111 ? -2.297 -16.859 4.566 1 98.62 111 PRO A CA 1
ATOM 842 C C . PRO A 1 111 ? -0.8 -16.906 4.27 1 98.62 111 PRO A C 1
ATOM 844 O O . PRO A 1 111 ? 0.017 -16.594 5.141 1 98.62 111 PRO A O 1
ATOM 847 N N . LYS A 1 112 ? -0.488 -17.312 3.055 1 98.75 112 LYS A N 1
ATOM 848 C CA . LYS A 1 112 ? 0.871 -17.062 2.58 1 98.75 112 LYS A CA 1
ATOM 849 C C . LYS A 1 112 ? 1.163 -15.57 2.484 1 98.75 112 LYS A C 1
ATOM 851 O O . LYS A 1 112 ? 0.255 -14.773 2.256 1 98.75 112 LYS A O 1
ATOM 856 N N . ILE A 1 113 ? 2.402 -15.211 2.717 1 98.94 113 ILE A N 1
ATOM 857 C CA . ILE A 1 113 ? 2.801 -13.82 2.59 1 98.94 113 ILE A CA 1
ATOM 858 C C . ILE A 1 113 ? 4.043 -13.711 1.707 1 98.94 113 ILE A C 1
ATOM 860 O O . ILE A 1 113 ? 5.031 -14.422 1.929 1 98.94 113 ILE A O 1
ATOM 864 N N . ILE A 1 114 ? 3.941 -12.891 0.674 1 98.94 114 ILE A N 1
ATOM 865 C CA . ILE A 1 114 ? 5.031 -12.664 -0.269 1 98.94 114 ILE A CA 1
ATOM 866 C C . ILE A 1 114 ? 5.363 -11.172 -0.324 1 98.94 114 ILE A C 1
ATOM 868 O O . ILE A 1 114 ? 4.617 -10.344 0.198 1 98.94 114 ILE A O 1
ATOM 872 N N . ALA A 1 115 ? 6.523 -10.82 -0.879 1 98.94 115 ALA A N 1
ATOM 873 C CA . ALA A 1 115 ? 6.922 -9.422 -0.958 1 98.94 115 ALA A CA 1
ATOM 874 C C . ALA A 1 115 ? 7.234 -9.016 -2.396 1 98.94 115 ALA A C 1
ATOM 876 O O . ALA A 1 115 ? 7.879 -9.773 -3.133 1 98.94 115 ALA A O 1
ATOM 877 N N . VAL A 1 116 ? 6.746 -7.895 -2.777 1 98.94 116 VAL A N 1
ATOM 878 C CA . VAL A 1 116 ? 7.102 -7.316 -4.07 1 98.94 116 VAL A CA 1
ATOM 879 C C . VAL A 1 116 ? 8.57 -6.895 -4.066 1 98.94 116 VAL A C 1
ATOM 881 O O . VAL A 1 116 ? 9.008 -6.172 -3.168 1 98.94 116 VAL A O 1
ATOM 884 N N . THR A 1 117 ? 9.32 -7.289 -5.027 1 98.75 117 THR A N 1
ATOM 885 C CA . THR A 1 117 ? 10.695 -6.824 -5.18 1 98.75 117 THR A CA 1
ATOM 886 C C . THR A 1 117 ? 10.734 -5.477 -5.898 1 98.75 117 THR A C 1
ATOM 888 O O . THR A 1 117 ? 10.547 -4.43 -5.277 1 98.75 117 THR A O 1
ATOM 891 N N . GLN A 1 118 ? 10.82 -5.512 -7.18 1 97.94 118 GLN A N 1
ATOM 892 C CA . GLN A 1 118 ? 10.594 -4.352 -8.039 1 97.94 118 GLN A CA 1
ATOM 893 C C . GLN A 1 118 ? 9.344 -4.535 -8.898 1 97.94 118 GLN A C 1
ATOM 895 O O . GLN A 1 118 ? 9.109 -5.625 -9.43 1 97.94 118 GLN A O 1
ATOM 900 N N . LEU A 1 119 ? 8.531 -3.488 -8.969 1 96.12 119 LEU A N 1
ATOM 901 C CA . LEU A 1 119 ? 7.348 -3.561 -9.812 1 96.12 119 LEU A CA 1
ATOM 902 C C . LEU A 1 119 ? 7.738 -3.828 -11.266 1 96.12 119 LEU A C 1
ATOM 904 O O . LEU A 1 119 ? 8.781 -3.361 -11.734 1 96.12 119 LEU A O 1
ATOM 908 N N . THR A 1 120 ? 6.871 -4.562 -11.945 1 91.31 120 THR A N 1
ATOM 909 C CA . THR A 1 120 ? 7.145 -4.91 -13.336 1 91.31 120 THR A CA 1
ATOM 910 C C . THR A 1 120 ? 7.121 -3.664 -14.219 1 91.31 120 THR A C 1
ATOM 912 O O . THR A 1 120 ? 7.609 -3.689 -15.352 1 91.31 120 THR A O 1
ATOM 915 N N . SER A 1 121 ? 6.586 -2.555 -13.664 1 90.19 121 SER A N 1
ATOM 916 C CA . SER A 1 121 ? 6.559 -1.289 -14.391 1 90.19 121 SER A CA 1
ATOM 917 C C . SER A 1 121 ? 7.863 -0.522 -14.219 1 90.19 121 SER A C 1
ATOM 919 O O . SER A 1 121 ? 8.086 0.495 -14.875 1 90.19 121 SER A O 1
ATOM 921 N N . THR A 1 122 ? 8.742 -0.953 -13.406 1 93.94 122 THR A N 1
ATOM 922 C CA . THR A 1 122 ? 10.008 -0.276 -13.117 1 93.94 122 THR A CA 1
ATOM 923 C C . THR A 1 122 ? 11.117 -0.786 -14.031 1 93.94 122 THR A C 1
ATOM 925 O O . THR A 1 122 ? 11.461 -1.969 -14 1 93.94 122 THR A O 1
ATOM 928 N N . SER A 1 123 ? 11.664 0.101 -14.898 1 95.44 123 SER A N 1
ATOM 929 C CA . SER A 1 123 ? 12.867 -0.216 -15.656 1 95.44 123 SER A CA 1
ATOM 930 C C . SER A 1 123 ? 14.125 0.009 -14.828 1 95.44 123 SER A C 1
ATOM 932 O O . SER A 1 123 ? 14.078 0.694 -13.805 1 95.44 123 SER A O 1
ATOM 934 N N . GLU A 1 124 ? 15.188 -0.565 -15.297 1 97.38 124 GLU A N 1
ATOM 935 C CA . GLU A 1 124 ? 16.453 -0.341 -14.617 1 97.38 124 GLU A CA 1
ATOM 936 C C . GLU A 1 124 ? 16.812 1.144 -14.578 1 97.38 124 GLU A C 1
ATOM 938 O O . GLU A 1 124 ? 17.234 1.662 -13.547 1 97.38 124 GLU A O 1
ATOM 943 N N . ALA A 1 125 ? 16.609 1.836 -15.703 1 97.88 125 ALA A N 1
ATOM 944 C CA . ALA A 1 125 ? 16.906 3.26 -15.805 1 97.88 125 ALA A CA 1
ATOM 945 C C . ALA A 1 125 ? 16.078 4.07 -14.812 1 97.88 125 ALA A C 1
ATOM 947 O O . ALA A 1 125 ? 16.609 4.941 -14.117 1 97.88 125 ALA A O 1
ATOM 948 N N . SER A 1 126 ? 14.789 3.787 -14.727 1 97.19 126 SER A N 1
ATOM 949 C CA . SER A 1 126 ? 13.922 4.527 -13.812 1 97.19 126 SER A CA 1
ATOM 950 C C . SER A 1 126 ? 14.258 4.207 -12.359 1 97.19 126 SER A C 1
ATOM 952 O O . SER A 1 126 ? 14.211 5.086 -11.5 1 97.19 126 SER A O 1
ATOM 954 N N . MET A 1 127 ? 14.523 2.922 -12.07 1 98.19 127 MET A N 1
ATOM 955 C CA . MET A 1 127 ? 14.938 2.543 -10.727 1 98.19 127 MET A CA 1
ATOM 956 C C . MET A 1 127 ? 16.156 3.346 -10.281 1 98.19 127 MET A C 1
ATOM 958 O O . MET A 1 127 ? 16.156 3.922 -9.188 1 98.19 127 MET A O 1
ATOM 962 N N . GLN A 1 128 ? 17.156 3.428 -11.141 1 98.69 128 GLN A N 1
ATOM 963 C CA . GLN A 1 128 ? 18.406 4.09 -10.797 1 98.69 128 GLN A CA 1
ATOM 964 C C . GLN A 1 128 ? 18.203 5.598 -10.664 1 98.69 128 GLN A C 1
ATOM 966 O O . GLN A 1 128 ? 18.75 6.219 -9.75 1 98.69 128 GLN A O 1
ATOM 971 N N . SER A 1 129 ? 17.391 6.203 -11.516 1 98.5 129 SER A N 1
ATOM 972 C CA . SER A 1 129 ? 17.25 7.656 -11.523 1 98.5 129 SER A CA 1
ATOM 973 C C . SER A 1 129 ? 16.219 8.117 -10.5 1 98.5 129 SER A C 1
ATOM 975 O O . SER A 1 129 ? 16.375 9.188 -9.898 1 98.5 129 SER A O 1
ATOM 977 N N . GLU A 1 130 ? 15.172 7.273 -10.266 1 98.62 130 GLU A N 1
ATOM 978 C CA . GLU A 1 130 ? 14.062 7.789 -9.469 1 98.62 130 GLU A CA 1
ATOM 979 C C . GLU A 1 130 ? 14.078 7.199 -8.062 1 98.62 130 GLU A C 1
ATOM 981 O O . GLU A 1 130 ? 13.633 7.844 -7.109 1 98.62 130 GLU A O 1
ATOM 986 N N . GLN A 1 131 ? 14.547 5.98 -7.875 1 98.62 131 GLN A N 1
ATOM 987 C CA . GLN A 1 131 ? 14.672 5.406 -6.539 1 98.62 131 GLN A CA 1
ATOM 988 C C . GLN A 1 131 ? 16.078 5.602 -5.988 1 98.62 131 GLN A C 1
ATOM 990 O O . GLN A 1 131 ? 16.328 5.418 -4.793 1 98.62 131 GLN A O 1
ATOM 995 N N . LEU A 1 132 ? 17.047 5.938 -6.824 1 98.69 132 LEU A N 1
ATOM 996 C CA . LEU A 1 132 ? 18.453 6.152 -6.512 1 98.69 132 LEU A CA 1
ATOM 997 C C . LEU A 1 132 ? 19.141 4.844 -6.121 1 98.69 132 LEU A C 1
ATOM 999 O O . LEU A 1 132 ? 20.094 4.844 -5.355 1 98.69 132 LEU A O 1
ATOM 1003 N N . ILE A 1 133 ? 18.562 3.734 -6.547 1 98.69 133 ILE A N 1
ATOM 1004 C CA . ILE A 1 133 ? 19.219 2.436 -6.445 1 98.69 133 ILE A CA 1
ATOM 1005 C C . ILE A 1 133 ? 20.141 2.225 -7.648 1 98.69 133 ILE A C 1
ATOM 1007 O O . ILE A 1 133 ? 19.656 1.961 -8.758 1 98.69 133 ILE A O 1
ATOM 1011 N N . LYS A 1 134 ? 21.406 2.227 -7.441 1 98.38 134 LYS A N 1
ATOM 1012 C CA . LYS A 1 134 ? 22.344 2.354 -8.555 1 98.38 134 LYS A CA 1
ATOM 1013 C C . LYS A 1 134 ? 22.781 0.982 -9.055 1 98.38 134 LYS A C 1
ATOM 1015 O O . LYS A 1 134 ? 23.469 0.881 -10.078 1 98.38 134 LYS A O 1
ATOM 1020 N N . THR A 1 135 ? 22.359 -0.062 -8.445 1 98.38 135 THR A N 1
ATOM 1021 C CA . THR A 1 135 ? 22.672 -1.41 -8.906 1 98.38 135 THR A CA 1
ATOM 1022 C C . THR A 1 135 ? 21.891 -1.739 -10.172 1 98.38 135 THR A C 1
ATOM 1024 O O . THR A 1 135 ? 21.078 -0.939 -10.633 1 98.38 135 THR A O 1
ATOM 1027 N N . SER A 1 136 ? 22.219 -2.918 -10.75 1 98.5 136 SER A N 1
ATOM 1028 C CA . SER A 1 136 ? 21.344 -3.424 -11.797 1 98.5 136 SER A CA 1
ATOM 1029 C C . SER A 1 136 ? 19.969 -3.801 -11.242 1 98.5 136 SER A C 1
ATOM 1031 O O . SER A 1 136 ? 19.828 -4.035 -10.039 1 98.5 136 SER A O 1
ATOM 1033 N N . LEU A 1 137 ? 19.031 -3.803 -12.109 1 98.31 137 LEU A N 1
ATOM 1034 C CA . LEU A 1 137 ? 17.688 -4.199 -11.703 1 98.31 137 LEU A CA 1
ATOM 1035 C C . LEU A 1 137 ? 17.688 -5.605 -11.117 1 98.31 137 LEU A C 1
ATOM 1037 O O . LEU A 1 137 ? 17.078 -5.844 -10.07 1 98.31 137 LEU A O 1
ATOM 1041 N N . LEU A 1 138 ? 18.344 -6.551 -11.758 1 98.38 138 LEU A N 1
ATOM 1042 C CA . LEU A 1 138 ? 18.406 -7.93 -11.273 1 98.38 138 LEU A CA 1
ATOM 1043 C C . LEU A 1 138 ? 19.047 -7.992 -9.898 1 98.38 138 LEU A C 1
ATOM 1045 O O . LEU A 1 138 ? 18.594 -8.727 -9.023 1 98.38 138 LEU A O 1
ATOM 1049 N N . GLU A 1 139 ? 20.125 -7.23 -9.664 1 98.75 139 GLU A N 1
ATOM 1050 C CA . GLU A 1 139 ? 20.766 -7.203 -8.359 1 98.75 139 GLU A CA 1
ATOM 1051 C C . GLU A 1 139 ? 19.812 -6.711 -7.277 1 98.75 139 GLU A C 1
ATOM 1053 O O . GLU A 1 139 ? 19.797 -7.25 -6.168 1 98.75 139 GLU A O 1
ATOM 1058 N N . SER A 1 140 ? 19.078 -5.695 -7.598 1 98.81 140 SER A N 1
ATOM 1059 C CA . SER A 1 140 ? 18.094 -5.188 -6.656 1 98.81 140 SER A CA 1
ATOM 1060 C C . SER A 1 140 ? 17.031 -6.242 -6.336 1 98.81 140 SER A C 1
ATOM 1062 O O . SER A 1 140 ? 16.703 -6.453 -5.172 1 98.81 140 SER A O 1
ATOM 1064 N N . VAL A 1 141 ? 16.547 -6.883 -7.363 1 98.81 141 VAL A N 1
ATOM 1065 C CA . VAL A 1 141 ? 15.508 -7.902 -7.219 1 98.81 141 VAL A CA 1
ATOM 1066 C C . VAL A 1 141 ? 16.031 -9.062 -6.379 1 98.81 141 VAL A C 1
ATOM 1068 O O . VAL A 1 141 ? 15.352 -9.531 -5.461 1 98.81 141 VAL A O 1
ATOM 1071 N N . LEU A 1 142 ? 17.219 -9.492 -6.641 1 98.88 142 LEU A N 1
ATOM 1072 C CA . LEU A 1 142 ? 17.812 -10.594 -5.891 1 98.88 142 LEU A CA 1
ATOM 1073 C C . LEU A 1 142 ? 18.047 -10.195 -4.438 1 98.88 142 LEU A C 1
ATOM 1075 O O . LEU A 1 142 ? 17.844 -11.008 -3.529 1 98.88 142 LEU A O 1
ATOM 1079 N N . HIS A 1 143 ? 18.484 -9.031 -4.238 1 98.94 143 HIS A N 1
ATOM 1080 C CA . HIS A 1 143 ? 18.688 -8.531 -2.881 1 98.94 143 HIS A CA 1
ATOM 1081 C C . HIS A 1 143 ? 17.391 -8.523 -2.09 1 98.94 143 HIS A C 1
ATOM 1083 O O . HIS A 1 143 ? 17.328 -9.023 -0.966 1 98.94 143 HIS A O 1
ATOM 1089 N N . TYR A 1 144 ? 16.328 -7.934 -2.678 1 98.94 144 TYR A N 1
ATOM 1090 C CA . TYR A 1 144 ? 15.016 -7.898 -2.029 1 98.94 144 TYR A CA 1
ATOM 1091 C C . TYR A 1 144 ? 14.492 -9.305 -1.786 1 98.94 144 TYR A C 1
ATOM 1093 O O . TYR A 1 144 ? 13.859 -9.57 -0.761 1 98.94 144 TYR A O 1
ATOM 1101 N N . SER A 1 145 ? 14.766 -10.18 -2.715 1 98.94 145 SER A N 1
ATOM 1102 C CA . SER A 1 145 ? 14.344 -11.562 -2.543 1 98.94 145 SER A CA 1
ATOM 1103 C C . SER A 1 145 ? 15.055 -12.219 -1.366 1 98.94 145 SER A C 1
ATOM 1105 O O . SER A 1 145 ? 14.438 -12.953 -0.59 1 98.94 145 SER A O 1
ATOM 1107 N N . ALA A 1 146 ? 16.344 -12 -1.247 1 98.88 146 ALA A N 1
ATOM 1108 C CA . ALA A 1 146 ? 17.109 -12.539 -0.131 1 98.88 146 ALA A CA 1
ATOM 1109 C C . ALA A 1 146 ? 16.625 -11.977 1.199 1 98.88 146 ALA A C 1
ATOM 1111 O O . ALA A 1 146 ? 16.5 -12.711 2.184 1 98.88 146 ALA A O 1
ATOM 1112 N N . LEU A 1 147 ? 16.406 -10.703 1.213 1 98.88 147 LEU A N 1
ATOM 1113 C CA . LEU A 1 147 ? 15.891 -10.047 2.412 1 98.88 147 LEU A CA 1
ATOM 1114 C C . LEU A 1 147 ? 14.547 -10.641 2.822 1 98.88 147 LEU A C 1
ATOM 1116 O O . LEU A 1 147 ? 14.289 -10.844 4.012 1 98.88 147 LEU A O 1
ATOM 1120 N N . THR A 1 148 ? 13.68 -10.852 1.863 1 98.94 148 THR A N 1
ATOM 1121 C CA . THR A 1 148 ? 12.367 -11.438 2.072 1 98.94 148 THR A CA 1
ATOM 1122 C C . THR A 1 148 ? 12.492 -12.844 2.67 1 98.94 148 THR A C 1
ATOM 1124 O O . THR A 1 148 ? 11.781 -13.18 3.621 1 98.94 148 THR A O 1
ATOM 1127 N N . ASN A 1 149 ? 13.375 -13.602 2.111 1 98.94 149 ASN A N 1
ATOM 1128 C CA . ASN A 1 149 ? 13.625 -14.945 2.625 1 98.94 149 ASN A CA 1
ATOM 1129 C C . ASN A 1 149 ? 14.141 -14.906 4.062 1 98.94 149 ASN A C 1
ATOM 1131 O O . ASN A 1 149 ? 13.703 -15.695 4.902 1 98.94 149 ASN A O 1
ATOM 1135 N N . GLN A 1 150 ? 15.031 -14.023 4.352 1 98.81 150 GLN A N 1
ATOM 1136 C CA . GLN A 1 150 ? 15.586 -13.859 5.691 1 98.81 150 GLN A CA 1
ATOM 1137 C C . GLN A 1 150 ? 14.5 -13.477 6.695 1 98.81 150 GLN A C 1
ATOM 1139 O O . GLN A 1 150 ? 14.57 -13.867 7.863 1 98.81 150 GLN A O 1
ATOM 1144 N N . ALA A 1 151 ? 13.539 -12.75 6.23 1 98.88 151 ALA A N 1
ATOM 1145 C CA . ALA A 1 151 ? 12.445 -12.305 7.094 1 98.88 151 ALA A CA 1
ATOM 1146 C C . ALA A 1 151 ? 11.453 -13.43 7.352 1 98.88 151 ALA A C 1
ATOM 1148 O O . ALA A 1 151 ? 10.539 -13.289 8.164 1 98.88 151 ALA A O 1
ATOM 1149 N N . GLY A 1 152 ? 11.539 -14.516 6.59 1 98.81 152 GLY A N 1
ATOM 1150 C CA . GLY A 1 152 ? 10.719 -15.688 6.832 1 98.81 152 GLY A CA 1
ATOM 1151 C C . GLY A 1 152 ? 9.461 -15.727 5.988 1 98.81 152 GLY A C 1
ATOM 1152 O O . GLY A 1 152 ? 8.547 -16.516 6.254 1 98.81 152 GLY A O 1
ATOM 1153 N N . LEU A 1 153 ? 9.391 -14.836 4.973 1 98.88 153 LEU A N 1
ATOM 1154 C CA . LEU A 1 153 ? 8.203 -14.852 4.125 1 98.88 153 LEU A CA 1
ATOM 1155 C C . LEU A 1 153 ? 8.258 -16.016 3.141 1 98.88 153 LEU A C 1
ATOM 1157 O O . LEU A 1 153 ? 9.289 -16.688 3.023 1 98.88 153 LEU A O 1
ATOM 1161 N N . ASN A 1 154 ? 7.117 -16.266 2.451 1 98.88 154 ASN A N 1
ATOM 1162 C CA . ASN A 1 154 ? 6.961 -17.469 1.638 1 98.88 154 ASN A CA 1
ATOM 1163 C C . ASN A 1 154 ? 7.57 -17.297 0.25 1 98.88 154 ASN A C 1
ATOM 1165 O O . ASN A 1 154 ? 7.816 -18.266 -0.455 1 98.88 154 ASN A O 1
ATOM 1169 N N . GLY A 1 155 ? 7.766 -16.047 -0.196 1 98.94 155 GLY A N 1
ATOM 1170 C CA . GLY A 1 155 ? 8.266 -15.797 -1.538 1 98.94 155 GLY A CA 1
ATOM 1171 C C . GLY A 1 155 ? 8.164 -14.344 -1.956 1 98.94 155 GLY A C 1
ATOM 1172 O O . GLY A 1 155 ? 8.125 -13.453 -1.108 1 98.94 155 GLY A O 1
ATOM 1173 N N . VAL A 1 156 ? 8.219 -14.141 -3.297 1 98.94 156 VAL A N 1
ATOM 1174 C CA . VAL A 1 156 ? 8.227 -12.766 -3.793 1 98.94 156 VAL A CA 1
ATOM 1175 C C . VAL A 1 156 ? 7.312 -12.656 -5.016 1 98.94 156 VAL A C 1
ATOM 1177 O O . VAL A 1 156 ? 6.973 -13.672 -5.637 1 98.94 156 VAL A O 1
ATOM 1180 N N . VAL A 1 157 ? 6.844 -11.484 -5.227 1 98.81 157 VAL A N 1
ATOM 1181 C CA . VAL A 1 157 ? 6.367 -11.07 -6.543 1 98.81 157 VAL A CA 1
ATOM 1182 C C . VAL A 1 157 ? 7.539 -10.547 -7.371 1 98.81 157 VAL A C 1
ATOM 1184 O O . VAL A 1 157 ? 8.281 -9.672 -6.922 1 98.81 157 VAL A O 1
ATOM 1187 N N . CYS A 1 158 ? 7.715 -11.023 -8.547 1 98.25 158 CYS A N 1
ATOM 1188 C CA . CYS A 1 158 ? 8.797 -10.625 -9.43 1 98.25 158 CYS A CA 1
ATOM 1189 C C . CYS A 1 158 ? 8.422 -10.844 -10.891 1 98.25 158 CYS A C 1
ATOM 1191 O O . CYS A 1 158 ? 7.383 -11.438 -11.188 1 98.25 158 CYS A O 1
ATOM 1193 N N . SER A 1 159 ? 9.25 -10.266 -11.742 1 96.88 159 SER A N 1
ATOM 1194 C CA . SER A 1 159 ? 9.117 -10.617 -13.156 1 96.88 159 SER A CA 1
ATOM 1195 C C . SER A 1 159 ? 9.469 -12.078 -13.398 1 96.88 159 SER A C 1
ATOM 1197 O O . SER A 1 159 ? 10.375 -12.625 -12.758 1 96.88 159 SER A O 1
ATOM 1199 N N . ALA A 1 160 ? 8.727 -12.68 -14.391 1 96.44 160 ALA A N 1
ATOM 1200 C CA . ALA A 1 160 ? 9.07 -14.055 -14.758 1 96.44 160 ALA A CA 1
ATOM 1201 C C . ALA A 1 160 ? 10.531 -14.156 -15.18 1 96.44 160 ALA A C 1
ATOM 1203 O O . ALA A 1 160 ? 11.18 -15.188 -14.953 1 96.44 160 ALA A O 1
ATOM 1204 N N . LEU A 1 161 ? 11.102 -13.109 -15.695 1 96.25 161 LEU A N 1
ATOM 1205 C CA . LEU A 1 161 ? 12.461 -13.086 -16.219 1 96.25 161 LEU A CA 1
ATOM 1206 C C . LEU A 1 161 ? 13.477 -13.234 -15.086 1 96.25 161 LEU A C 1
ATOM 1208 O O . LEU A 1 161 ? 14.641 -13.547 -15.336 1 96.25 161 LEU A O 1
ATOM 1212 N N . GLU A 1 162 ? 13.039 -13.031 -13.867 1 97.94 162 GLU A N 1
ATOM 1213 C CA . GLU A 1 162 ? 13.922 -13.055 -12.703 1 97.94 162 GLU A CA 1
ATOM 1214 C C . GLU A 1 162 ? 13.734 -14.344 -11.906 1 97.94 162 GLU A C 1
ATOM 1216 O O . GLU A 1 162 ? 14.484 -14.602 -10.953 1 97.94 162 GLU A O 1
ATOM 1221 N N . ALA A 1 163 ? 12.812 -15.18 -12.258 1 98.19 163 ALA A N 1
ATOM 1222 C CA . ALA A 1 163 ? 12.344 -16.312 -11.453 1 98.19 163 ALA A CA 1
ATOM 1223 C C . ALA A 1 163 ? 13.438 -17.344 -11.273 1 98.19 163 ALA A C 1
ATOM 1225 O O . ALA A 1 163 ? 13.641 -17.859 -10.172 1 98.19 163 ALA A O 1
ATOM 1226 N N . GLU A 1 164 ? 14.141 -17.641 -12.312 1 98.25 164 GLU A N 1
ATOM 1227 C CA . GLU A 1 164 ? 15.172 -18.672 -12.227 1 98.25 164 GLU A CA 1
ATOM 1228 C C . GLU A 1 164 ? 16.297 -18.25 -11.281 1 98.25 164 GLU A C 1
ATOM 1230 O O . GLU A 1 164 ? 16.766 -19.047 -10.469 1 98.25 164 GLU A O 1
ATOM 1235 N N . ALA A 1 165 ? 16.766 -17.047 -11.445 1 98.62 165 ALA A N 1
ATOM 1236 C CA . ALA A 1 165 ? 17.828 -16.547 -10.578 1 98.62 165 ALA A CA 1
ATOM 1237 C C . ALA A 1 165 ? 17.391 -16.562 -9.117 1 98.62 165 ALA A C 1
ATOM 1239 O O . ALA A 1 165 ? 18.188 -16.891 -8.234 1 98.62 165 ALA A O 1
ATOM 1240 N N . ILE A 1 166 ? 16.172 -16.219 -8.859 1 98.81 166 ILE A N 1
ATOM 1241 C CA . ILE A 1 166 ? 15.633 -16.219 -7.504 1 98.81 166 ILE A CA 1
ATOM 1242 C C . ILE A 1 166 ? 15.562 -17.641 -6.969 1 98.81 166 ILE A C 1
ATOM 1244 O O . ILE A 1 166 ? 15.883 -17.891 -5.805 1 98.81 166 ILE A O 1
ATOM 1248 N N . LYS A 1 167 ? 15.125 -18.562 -7.785 1 98.62 167 LYS A N 1
ATOM 1249 C CA . LYS A 1 167 ? 15.086 -19.969 -7.414 1 98.62 167 LYS A CA 1
ATOM 1250 C C . LYS A 1 167 ? 16.469 -20.469 -7.012 1 98.62 167 LYS A C 1
ATOM 1252 O O . LYS A 1 167 ? 16.609 -21.172 -6.008 1 98.62 167 LYS A O 1
ATOM 1257 N N . GLN A 1 168 ? 17.422 -20.125 -7.77 1 98.56 168 GLN A N 1
ATOM 1258 C CA . GLN A 1 168 ? 18.797 -20.547 -7.492 1 98.56 168 GLN A CA 1
ATOM 1259 C C . GLN A 1 168 ? 19.281 -19.984 -6.168 1 98.56 168 GLN A C 1
ATOM 1261 O O . GLN A 1 168 ? 20 -20.656 -5.422 1 98.56 168 GLN A O 1
ATOM 1266 N N . GLN A 1 169 ? 18.875 -18.828 -5.887 1 98.62 169 GLN A N 1
ATOM 1267 C CA . GLN A 1 169 ? 19.375 -18.141 -4.703 1 98.62 169 GLN A CA 1
ATOM 1268 C C . GLN A 1 169 ? 18.641 -18.609 -3.447 1 98.62 169 GLN A C 1
ATOM 1270 O O . GLN A 1 169 ? 19.25 -18.75 -2.387 1 98.62 169 GLN A O 1
ATOM 1275 N N . ASN A 1 170 ? 17.328 -18.766 -3.539 1 98.62 170 ASN A N 1
ATOM 1276 C CA . ASN A 1 170 ? 16.531 -18.938 -2.334 1 98.62 170 ASN A CA 1
ATOM 1277 C C . ASN A 1 170 ? 15.93 -20.328 -2.244 1 98.62 170 ASN A C 1
ATOM 1279 O O . ASN A 1 170 ? 15.328 -20.688 -1.235 1 98.62 170 ASN A O 1
ATOM 1283 N N . GLY A 1 171 ? 16.047 -21.141 -3.293 1 98 171 GLY A N 1
ATOM 1284 C CA . GLY A 1 171 ? 15.531 -22.516 -3.283 1 98 171 GLY A CA 1
ATOM 1285 C C . GLY A 1 171 ? 14.234 -22.672 -4.051 1 98 171 GLY A C 1
ATOM 1286 O O . GLY A 1 171 ? 13.531 -21.688 -4.297 1 98 171 GLY A O 1
ATOM 1287 N N . ALA A 1 172 ? 13.875 -23.875 -4.34 1 96.88 172 ALA A N 1
ATOM 1288 C CA . ALA A 1 172 ? 12.75 -24.188 -5.219 1 96.88 172 ALA A CA 1
ATOM 1289 C C . ALA A 1 172 ? 11.422 -23.969 -4.504 1 96.88 172 ALA A C 1
ATOM 1291 O O . ALA A 1 172 ? 10.398 -23.734 -5.148 1 96.88 172 ALA A O 1
ATOM 1292 N N . ASP A 1 173 ? 11.43 -24 -3.172 1 97.69 173 ASP A N 1
ATOM 1293 C CA . ASP A 1 173 ? 10.188 -23.906 -2.414 1 97.69 173 ASP A CA 1
ATOM 1294 C C . ASP A 1 173 ? 9.781 -22.438 -2.225 1 97.69 173 ASP A C 1
ATOM 1296 O O . ASP A 1 173 ? 8.648 -22.156 -1.832 1 97.69 173 ASP A O 1
ATOM 1300 N N . PHE A 1 174 ? 10.75 -21.531 -2.439 1 98.69 174 PHE A N 1
ATOM 1301 C CA . PHE A 1 174 ? 10.484 -20.094 -2.352 1 98.69 174 PHE A CA 1
ATOM 1302 C C . PHE A 1 174 ? 9.594 -19.641 -3.498 1 98.69 174 PHE A C 1
ATOM 1304 O O . PHE A 1 174 ? 9.945 -19.797 -4.668 1 98.69 174 PHE A O 1
ATOM 1311 N N . LEU A 1 175 ? 8.469 -19.094 -3.145 1 98.88 175 LEU A N 1
ATOM 1312 C CA . LEU A 1 175 ? 7.473 -18.781 -4.16 1 98.88 175 LEU A CA 1
ATOM 1313 C C . LEU A 1 175 ? 7.957 -17.641 -5.062 1 98.88 175 LEU A C 1
ATOM 1315 O O . LEU A 1 175 ? 8.57 -16.688 -4.586 1 98.88 175 LEU A O 1
ATOM 1319 N N . ARG A 1 176 ? 7.805 -17.734 -6.281 1 98.75 176 ARG A N 1
ATOM 1320 C CA . ARG A 1 176 ? 7.977 -16.719 -7.32 1 98.75 176 ARG A CA 1
ATOM 1321 C C . ARG A 1 176 ? 6.668 -16.453 -8.047 1 98.75 176 ARG A C 1
ATOM 1323 O O . ARG A 1 176 ? 6.363 -17.125 -9.047 1 98.75 176 ARG A O 1
ATOM 1330 N N . VAL A 1 177 ? 5.883 -15.547 -7.523 1 98.75 177 VAL A N 1
ATOM 1331 C CA . VAL A 1 177 ? 4.598 -15.164 -8.094 1 98.75 177 VAL A CA 1
ATOM 1332 C C . VAL A 1 177 ? 4.809 -14.086 -9.164 1 98.75 177 VAL A C 1
ATOM 1334 O O . VAL A 1 177 ? 5.281 -12.992 -8.859 1 98.75 177 VAL A O 1
ATOM 1337 N N . THR A 1 178 ? 4.434 -14.383 -10.398 1 98.06 178 THR A N 1
ATOM 1338 C CA . THR A 1 178 ? 4.852 -13.516 -11.492 1 98.06 178 THR A CA 1
ATOM 1339 C C . THR A 1 178 ? 3.641 -12.961 -12.234 1 98.06 178 THR A C 1
ATOM 1341 O O . THR A 1 178 ? 2.926 -13.703 -12.906 1 98.06 178 THR A O 1
ATOM 1344 N N . PRO A 1 179 ? 3.418 -11.68 -12.078 1 97 179 PRO A N 1
ATOM 1345 C CA . PRO A 1 179 ? 2.465 -10.992 -12.953 1 97 179 PRO A CA 1
ATOM 1346 C C . PRO A 1 179 ? 3.043 -10.68 -14.328 1 97 179 PRO A C 1
ATOM 1348 O O . PRO A 1 179 ? 4.105 -11.195 -14.688 1 97 179 PRO A O 1
ATOM 1351 N N . GLY A 1 180 ? 2.363 -9.953 -15.141 1 91.75 180 GLY A N 1
ATOM 1352 C CA . GLY A 1 180 ? 2.838 -9.586 -16.469 1 91.75 180 GLY A CA 1
ATOM 1353 C C . GLY A 1 180 ? 2.734 -10.727 -17.469 1 91.75 180 GLY A C 1
ATOM 1354 O O . GLY A 1 180 ? 3.582 -10.859 -18.359 1 91.75 180 GLY A O 1
ATOM 1355 N N . ILE A 1 181 ? 1.795 -11.602 -17.328 1 95.06 181 ILE A N 1
ATOM 1356 C CA . ILE A 1 181 ? 1.584 -12.75 -18.203 1 95.06 181 ILE A CA 1
ATOM 1357 C C . ILE A 1 181 ? 0.534 -12.414 -19.266 1 95.06 181 ILE A C 1
ATOM 1359 O O . ILE A 1 181 ? -0.534 -11.891 -18.938 1 95.06 181 ILE A O 1
ATOM 1363 N N . ARG A 1 182 ? 0.865 -12.734 -20.484 1 92.69 182 ARG A N 1
ATOM 1364 C CA . ARG A 1 182 ? -0.033 -12.492 -21.609 1 92.69 182 ARG A CA 1
ATOM 1365 C C . ARG A 1 182 ? -0.06 -13.688 -22.547 1 92.69 182 ARG A C 1
ATOM 1367 O O . ARG A 1 182 ? 0.952 -14.375 -22.719 1 92.69 182 ARG A O 1
ATOM 1374 N N . LEU A 1 183 ? -1.235 -13.914 -23.094 1 92.44 183 LEU A N 1
ATOM 1375 C CA . LEU A 1 183 ? -1.271 -14.828 -24.234 1 92.44 183 LEU A CA 1
ATOM 1376 C C . LEU A 1 183 ? -0.576 -14.219 -25.438 1 92.44 183 LEU A C 1
ATOM 1378 O O . LEU A 1 183 ? -0.56 -12.992 -25.609 1 92.44 183 LEU A O 1
ATOM 1382 N N . ALA A 1 184 ? -0.003 -15 -26.266 1 85.19 184 ALA A N 1
ATOM 1383 C CA . ALA A 1 184 ? 0.795 -14.555 -27.406 1 85.19 184 ALA A CA 1
ATOM 1384 C C . ALA A 1 184 ? -0.005 -13.609 -28.297 1 85.19 184 ALA A C 1
ATOM 1386 O O . ALA A 1 184 ? 0.557 -12.703 -28.906 1 85.19 184 ALA A O 1
ATOM 1387 N N . SER A 1 185 ? -1.205 -13.648 -28.328 1 82.75 185 SER A N 1
ATOM 1388 C CA . SER A 1 185 ? -2.055 -12.875 -29.219 1 82.75 185 SER A CA 1
ATOM 1389 C C . SER A 1 185 ? -2.365 -11.5 -28.641 1 82.75 185 SER A C 1
ATOM 1391 O O . SER A 1 185 ? -2.895 -10.625 -29.328 1 82.75 185 SER A O 1
ATOM 1393 N N . ASP A 1 186 ? -1.956 -11.242 -27.391 1 84.38 186 ASP A N 1
ATOM 1394 C CA . ASP A 1 186 ? -2.422 -10.047 -26.688 1 84.38 186 ASP A CA 1
ATOM 1395 C C . ASP A 1 186 ? -1.373 -8.938 -26.719 1 84.38 186 ASP A C 1
ATOM 1397 O O . ASP A 1 186 ? -0.179 -9.211 -26.859 1 84.38 186 ASP A O 1
ATOM 1401 N N . ALA A 1 187 ? -1.878 -7.645 -26.594 1 74.19 187 ALA A N 1
ATOM 1402 C CA . ALA A 1 187 ? -0.991 -6.492 -26.453 1 74.19 187 ALA A CA 1
ATOM 1403 C C . ALA A 1 187 ? -0.4 -6.434 -25.047 1 74.19 187 ALA A C 1
ATOM 1405 O O . ALA A 1 187 ? -1.045 -6.844 -24.078 1 74.19 187 ALA A O 1
ATOM 1406 N N . ALA A 1 188 ? 0.896 -5.863 -24.906 1 72.31 188 ALA A N 1
ATOM 1407 C CA . ALA A 1 188 ? 1.562 -5.777 -23.609 1 72.31 188 ALA A CA 1
ATOM 1408 C C . ALA A 1 188 ? 0.992 -4.633 -22.781 1 72.31 188 ALA A C 1
ATOM 1410 O O . ALA A 1 188 ? 0.966 -4.711 -21.547 1 72.31 188 ALA A O 1
ATOM 1411 N N . ASP A 1 189 ? 0.541 -3.506 -23.219 1 68.81 189 ASP A N 1
ATOM 1412 C CA . ASP A 1 189 ? 0.025 -2.324 -22.531 1 68.81 189 ASP A CA 1
ATOM 1413 C C . ASP A 1 189 ? 1.081 -1.722 -21.609 1 68.81 189 ASP A C 1
ATOM 1415 O O . ASP A 1 189 ? 2.184 -1.391 -22.047 1 68.81 189 ASP A O 1
ATOM 1419 N N . ASP A 1 190 ? 0.816 -1.587 -20.328 1 71.94 190 ASP A N 1
ATOM 1420 C CA . ASP A 1 190 ? 1.708 -0.896 -19.391 1 71.94 190 ASP A CA 1
ATOM 1421 C C . ASP A 1 190 ? 2.758 -1.85 -18.828 1 71.94 190 ASP A C 1
ATOM 1423 O O . ASP A 1 190 ? 3.588 -1.452 -18.016 1 71.94 190 ASP A O 1
ATOM 1427 N N . GLN A 1 191 ? 2.604 -3.02 -19.188 1 75.06 191 GLN A N 1
ATOM 1428 C CA . GLN A 1 191 ? 3.568 -4.008 -18.719 1 75.06 191 GLN A CA 1
ATOM 1429 C C . GLN A 1 191 ? 4.781 -4.074 -19.641 1 75.06 191 GLN A C 1
ATOM 1431 O O . GLN A 1 191 ? 4.645 -4.297 -20.844 1 75.06 191 GLN A O 1
ATOM 1436 N N . ILE A 1 192 ? 5.961 -3.887 -19.047 1 75.12 192 ILE A N 1
ATOM 1437 C CA . ILE A 1 192 ? 7.188 -3.762 -19.828 1 75.12 192 ILE A CA 1
ATOM 1438 C C . ILE A 1 192 ? 7.836 -5.137 -20 1 75.12 192 ILE A C 1
ATOM 1440 O O . ILE A 1 192 ? 8.477 -5.406 -21.016 1 75.12 192 ILE A O 1
ATOM 1444 N N . ARG A 1 193 ? 7.613 -6.07 -19.188 1 77.69 193 ARG A N 1
ATOM 1445 C CA . ARG A 1 193 ? 8.312 -7.352 -19.141 1 77.69 193 ARG A CA 1
ATOM 1446 C C . ARG A 1 193 ? 7.32 -8.516 -19.203 1 77.69 193 ARG A C 1
ATOM 1448 O O . ARG A 1 193 ? 7.266 -9.328 -18.266 1 77.69 193 ARG A O 1
ATOM 1455 N N . VAL A 1 194 ? 6.734 -8.703 -20.375 1 84.19 194 VAL A N 1
ATOM 1456 C CA . VAL A 1 194 ? 5.652 -9.672 -20.516 1 84.19 194 VAL A CA 1
ATOM 1457 C C . VAL A 1 194 ? 6.215 -11.008 -21 1 84.19 194 VAL A C 1
ATOM 1459 O O . VAL A 1 194 ? 7.203 -11.047 -21.734 1 84.19 194 VAL A O 1
ATOM 1462 N N . VAL A 1 195 ? 5.609 -12.047 -20.469 1 91.5 195 VAL A N 1
ATOM 1463 C CA . VAL A 1 195 ? 5.949 -13.398 -20.891 1 91.5 195 VAL A CA 1
ATOM 1464 C C . VAL A 1 195 ? 4.68 -14.234 -21.031 1 91.5 195 VAL A C 1
ATOM 1466 O O . VAL A 1 195 ? 3.641 -13.898 -20.453 1 91.5 195 VAL A O 1
ATOM 1469 N N . THR A 1 196 ? 4.738 -15.289 -21.875 1 94.94 196 THR A N 1
ATOM 1470 C CA . THR A 1 196 ? 3.621 -16.219 -22 1 94.94 196 THR A CA 1
ATOM 1471 C C . THR A 1 196 ? 3.564 -17.156 -20.812 1 94.94 196 THR A C 1
ATOM 1473 O O . THR A 1 196 ? 4.559 -17.328 -20.094 1 94.94 196 THR A O 1
ATOM 1476 N N . PRO A 1 197 ? 2.365 -17.781 -20.625 1 96.94 197 PRO A N 1
ATOM 1477 C CA . PRO A 1 197 ? 2.279 -18.75 -19.531 1 96.94 197 PRO A CA 1
ATOM 1478 C C . PRO A 1 197 ? 3.314 -19.875 -19.641 1 96.94 197 PRO A C 1
ATOM 1480 O O . PRO A 1 197 ? 3.957 -20.234 -18.656 1 96.94 197 PRO A O 1
ATOM 1483 N N . GLU A 1 198 ? 3.512 -20.406 -20.812 1 95.62 198 GLU A N 1
ATOM 1484 C CA . GLU A 1 198 ? 4.48 -21.469 -21.031 1 95.62 198 GLU A CA 1
ATOM 1485 C C . GLU A 1 198 ? 5.895 -21.016 -20.688 1 95.62 198 GLU A C 1
ATOM 1487 O O . GLU A 1 198 ? 6.645 -21.719 -20.016 1 95.62 198 GLU A O 1
ATOM 1492 N N . LYS A 1 199 ? 6.23 -19.906 -21.172 1 95.69 199 LYS A N 1
ATOM 1493 C CA . LYS A 1 199 ? 7.566 -19.391 -20.922 1 95.69 199 LYS A CA 1
ATOM 1494 C C . LYS A 1 199 ? 7.781 -19.125 -19.438 1 95.69 199 LYS A C 1
ATOM 1496 O O . LYS A 1 199 ? 8.867 -19.375 -18.906 1 95.69 199 LYS A O 1
ATOM 1501 N N . ALA A 1 200 ? 6.777 -18.562 -18.766 1 96.56 200 ALA A N 1
ATOM 1502 C CA . ALA A 1 200 ? 6.871 -18.328 -17.328 1 96.56 200 ALA A CA 1
ATOM 1503 C C . ALA A 1 200 ? 7.164 -19.641 -16.594 1 96.56 200 ALA A C 1
ATOM 1505 O O . ALA A 1 200 ? 8 -19.656 -15.68 1 96.56 200 ALA A O 1
ATOM 1506 N N . ARG A 1 201 ? 6.504 -20.656 -16.953 1 95.88 201 ARG A N 1
ATOM 1507 C CA . ARG A 1 201 ? 6.727 -21.969 -16.375 1 95.88 201 ARG A CA 1
ATOM 1508 C C . ARG A 1 201 ? 8.164 -22.422 -16.578 1 95.88 201 ARG A C 1
ATOM 1510 O O . ARG A 1 201 ? 8.836 -22.859 -15.641 1 95.88 201 ARG A O 1
ATOM 1517 N N . LEU A 1 202 ? 8.625 -22.266 -17.781 1 95.69 202 LEU A N 1
ATOM 1518 C CA . LEU A 1 202 ? 9.945 -22.766 -18.172 1 95.69 202 LEU A CA 1
ATOM 1519 C C . LEU A 1 202 ? 11.047 -22.016 -17.438 1 95.69 202 LEU A C 1
ATOM 1521 O O . LEU A 1 202 ? 12.078 -22.594 -17.094 1 95.69 202 LEU A O 1
ATOM 1525 N N . ILE A 1 203 ? 10.828 -20.781 -17.203 1 95.5 203 ILE A N 1
ATOM 1526 C CA . ILE A 1 203 ? 11.836 -19.953 -16.562 1 95.5 203 ILE A CA 1
ATOM 1527 C C . ILE A 1 203 ? 11.875 -20.266 -15.062 1 95.5 203 ILE A C 1
ATOM 1529 O O . ILE A 1 203 ? 12.922 -20.141 -14.422 1 95.5 203 ILE A O 1
ATOM 1533 N N . GLY A 1 204 ? 10.602 -20.578 -14.5 1 96.38 204 GLY A N 1
ATOM 1534 C CA . GLY A 1 204 ? 10.664 -21.016 -13.117 1 96.38 204 GLY A CA 1
ATOM 1535 C C . GLY A 1 204 ? 9.664 -20.328 -12.219 1 96.38 204 GLY A C 1
ATOM 1536 O O . GLY A 1 204 ? 9.789 -20.359 -10.992 1 96.38 204 GLY A O 1
ATOM 1537 N N . SER A 1 205 ? 8.688 -19.656 -12.766 1 97.81 205 SER A N 1
ATOM 1538 C CA . SER A 1 205 ? 7.594 -19.125 -11.945 1 97.81 205 SER A CA 1
ATOM 1539 C C . SER A 1 205 ? 6.906 -20.25 -11.164 1 97.81 205 SER A C 1
ATOM 1541 O O . SER A 1 205 ? 6.738 -21.359 -11.664 1 97.81 205 SER A O 1
ATOM 1543 N N . THR A 1 206 ? 6.547 -20.031 -9.891 1 98.06 206 THR A N 1
ATOM 1544 C CA . THR A 1 206 ? 5.746 -20.984 -9.141 1 98.06 206 THR A CA 1
ATOM 1545 C C . THR A 1 206 ? 4.258 -20.688 -9.312 1 98.06 206 THR A C 1
ATOM 1547 O O . THR A 1 206 ? 3.426 -21.594 -9.234 1 98.06 206 THR A O 1
ATOM 1550 N N . ASP A 1 207 ? 3.902 -19.453 -9.453 1 98.38 207 ASP A N 1
ATOM 1551 C CA . ASP A 1 207 ? 2.545 -18.953 -9.672 1 98.38 207 ASP A CA 1
ATOM 1552 C C . ASP A 1 207 ? 2.525 -17.859 -10.734 1 98.38 207 ASP A C 1
ATOM 1554 O O . ASP A 1 207 ? 3.455 -17.062 -10.82 1 98.38 207 ASP A O 1
ATOM 1558 N N . ILE A 1 208 ? 1.46 -17.828 -11.539 1 98.12 208 ILE A N 1
ATOM 1559 C CA . ILE A 1 208 ? 1.309 -16.75 -12.5 1 98.12 208 ILE A CA 1
ATOM 1560 C C . ILE A 1 208 ? 0.002 -16 -12.234 1 98.12 208 ILE A C 1
ATOM 1562 O O . ILE A 1 208 ? -0.997 -16.609 -11.844 1 98.12 208 ILE A O 1
ATOM 1566 N N . VAL A 1 209 ? 0.023 -14.719 -12.352 1 98.12 209 VAL A N 1
ATOM 1567 C CA . VAL A 1 209 ? -1.153 -13.859 -12.281 1 98.12 209 VAL A CA 1
ATOM 1568 C C . VAL A 1 209 ? -1.516 -13.367 -13.68 1 98.12 209 VAL A C 1
ATOM 1570 O O . VAL A 1 209 ? -0.699 -12.727 -14.352 1 98.12 209 VAL A O 1
ATOM 1573 N N . VAL A 1 210 ? -2.736 -13.609 -14.109 1 97.25 210 VAL A N 1
ATOM 1574 C CA . VAL A 1 210 ? -3.178 -13.266 -15.461 1 97.25 210 VAL A CA 1
ATOM 1575 C C . VAL A 1 210 ? -4.438 -12.406 -15.391 1 97.25 210 VAL A C 1
ATOM 1577 O O . VAL A 1 210 ? -5.438 -12.805 -14.797 1 97.25 210 VAL A O 1
ATOM 1580 N N . GLY A 1 211 ? -4.352 -11.273 -16 1 94.75 211 GLY A N 1
ATOM 1581 C CA . GLY A 1 211 ? -5.48 -10.359 -15.961 1 94.75 211 GLY A CA 1
ATOM 1582 C C . GLY A 1 211 ? -6.191 -10.227 -17.297 1 94.75 211 GLY A C 1
ATOM 1583 O O . GLY A 1 211 ? -6.996 -11.086 -17.672 1 94.75 211 GLY A O 1
ATOM 1584 N N . ARG A 1 212 ? -5.828 -9.328 -18.125 1 92 212 ARG A N 1
ATOM 1585 C CA . ARG A 1 212 ? -6.539 -8.836 -19.297 1 92 212 ARG A CA 1
ATOM 1586 C C . ARG A 1 212 ? -6.68 -9.93 -20.359 1 92 212 ARG A C 1
ATOM 1588 O O . ARG A 1 212 ? -7.668 -9.961 -21.094 1 92 212 ARG A O 1
ATOM 1595 N N . SER A 1 213 ? -5.688 -10.766 -20.406 1 94.62 213 SER A N 1
ATOM 1596 C CA . SER A 1 213 ? -5.789 -11.875 -21.359 1 94.62 213 SER A CA 1
ATOM 1597 C C . SER A 1 213 ? -7.039 -12.703 -21.094 1 94.62 213 SER A C 1
ATOM 1599 O O . SER A 1 213 ? -7.562 -13.352 -22.016 1 94.62 213 SER A O 1
ATOM 1601 N N . ILE A 1 214 ? -7.527 -12.703 -19.844 1 96.75 214 ILE A N 1
ATOM 1602 C CA . ILE A 1 214 ? -8.695 -13.492 -19.484 1 96.75 214 ILE A CA 1
ATOM 1603 C C . ILE A 1 214 ? -9.906 -12.578 -19.312 1 96.75 214 ILE A C 1
ATOM 1605 O O . ILE A 1 214 ? -10.945 -12.781 -19.953 1 96.75 214 ILE A O 1
ATOM 1609 N N . THR A 1 215 ? -9.805 -11.5 -18.562 1 96.12 215 THR A N 1
ATOM 1610 C CA . THR A 1 215 ? -10.953 -10.703 -18.125 1 96.12 215 THR A CA 1
ATOM 1611 C C . THR A 1 215 ? -11.5 -9.867 -19.281 1 96.12 215 THR A C 1
ATOM 1613 O O . THR A 1 215 ? -12.672 -9.477 -19.266 1 96.12 215 THR A O 1
ATOM 1616 N N . ARG A 1 216 ? -10.68 -9.586 -20.297 1 92.56 216 ARG A N 1
ATOM 1617 C CA . ARG A 1 216 ? -11.148 -8.773 -21.422 1 92.56 216 ARG A CA 1
ATOM 1618 C C . ARG A 1 216 ? -11.352 -9.633 -22.672 1 92.56 216 ARG A C 1
ATOM 1620 O O . ARG A 1 216 ? -11.648 -9.109 -23.75 1 92.56 216 ARG A O 1
ATOM 1627 N N . ALA A 1 217 ? -11.211 -10.883 -22.562 1 94.88 217 ALA A N 1
ATOM 1628 C CA . ALA A 1 217 ? -11.422 -11.789 -23.688 1 94.88 217 ALA A CA 1
ATOM 1629 C C . ALA A 1 217 ? -12.898 -11.859 -24.062 1 94.88 217 ALA A C 1
ATOM 1631 O O . ALA A 1 217 ? -13.773 -11.703 -23.203 1 94.88 217 ALA A O 1
ATOM 1632 N N . ASN A 1 218 ? -13.133 -12.141 -25.312 1 94.75 218 ASN A N 1
ATOM 1633 C CA . ASN A 1 218 ? -14.508 -12.375 -25.75 1 94.75 218 ASN A CA 1
ATOM 1634 C C . ASN A 1 218 ? -15.125 -13.578 -25.047 1 94.75 218 ASN A C 1
ATOM 1636 O O . ASN A 1 218 ? -16.312 -13.57 -24.734 1 94.75 218 ASN A O 1
ATOM 1640 N N . ASP A 1 219 ? -14.328 -14.555 -24.859 1 96.75 219 ASP A N 1
ATOM 1641 C CA . ASP A 1 219 ? -14.688 -15.75 -24.094 1 96.75 219 ASP A CA 1
ATOM 1642 C C . ASP A 1 219 ? -13.695 -16.016 -22.969 1 96.75 219 ASP A C 1
ATOM 1644 O O . ASP A 1 219 ? -12.719 -16.734 -23.141 1 96.75 219 ASP A O 1
ATOM 1648 N N . PRO A 1 220 ? -14.023 -15.508 -21.781 1 97.31 220 PRO A N 1
ATOM 1649 C CA . PRO A 1 220 ? -13.094 -15.609 -20.656 1 97.31 220 PRO A CA 1
ATOM 1650 C C . PRO A 1 220 ? -12.797 -17.062 -20.266 1 97.31 220 PRO A C 1
ATOM 1652 O O . PRO A 1 220 ? -11.664 -17.375 -19.891 1 97.31 220 PRO A O 1
ATOM 1655 N N . VAL A 1 221 ? -13.773 -17.906 -20.375 1 97.5 221 VAL A N 1
ATOM 1656 C CA . VAL A 1 221 ? -13.586 -19.312 -20 1 97.5 221 VAL A CA 1
ATOM 1657 C C . VAL A 1 221 ? -12.609 -19.969 -20.969 1 97.5 221 VAL A C 1
ATOM 1659 O O . VAL A 1 221 ? -11.695 -20.688 -20.531 1 97.5 221 VAL A O 1
ATOM 1662 N N . ALA A 1 222 ? -12.781 -19.734 -22.234 1 96.81 222 ALA A N 1
ATOM 1663 C CA . ALA A 1 222 ? -11.867 -20.281 -23.234 1 96.81 222 ALA A CA 1
ATOM 1664 C C . ALA A 1 222 ? -10.453 -19.75 -23.031 1 96.81 222 ALA A C 1
ATOM 1666 O O . ALA A 1 222 ? -9.477 -20.5 -23.156 1 96.81 222 ALA A O 1
ATOM 1667 N N . ALA A 1 223 ? -10.352 -18.484 -22.766 1 96.88 223 ALA A N 1
ATOM 1668 C CA . ALA A 1 223 ? -9.055 -17.875 -22.531 1 96.88 223 ALA A CA 1
ATOM 1669 C C . ALA A 1 223 ? -8.375 -18.469 -21.297 1 96.88 223 ALA A C 1
ATOM 1671 O O . ALA A 1 223 ? -7.18 -18.797 -21.344 1 96.88 223 ALA A O 1
ATOM 1672 N N . TYR A 1 224 ? -9.141 -18.609 -20.25 1 97 224 TYR A N 1
ATOM 1673 C CA . TYR A 1 224 ? -8.609 -19.219 -19.031 1 97 224 TYR A CA 1
ATOM 1674 C C . TYR A 1 224 ? -8.109 -20.625 -19.297 1 97 224 TYR A C 1
ATOM 1676 O O . TYR A 1 224 ? -7.031 -21 -18.828 1 97 224 TYR A O 1
ATOM 1684 N N . ASN A 1 225 ? -8.883 -21.375 -20.031 1 96.06 225 ASN A N 1
ATOM 1685 C CA . ASN A 1 225 ? -8.5 -22.75 -20.344 1 96.06 225 ASN A CA 1
ATOM 1686 C C . ASN A 1 225 ? -7.23 -22.797 -21.188 1 96.06 225 ASN A C 1
ATOM 1688 O O . ASN A 1 225 ? -6.41 -23.703 -21.016 1 96.06 225 ASN A O 1
ATOM 1692 N N . GLN A 1 226 ? -7.109 -21.891 -22.062 1 96.31 226 GLN A N 1
ATOM 1693 C CA . GLN A 1 226 ? -5.883 -21.812 -22.844 1 96.31 226 GLN A CA 1
ATOM 1694 C C . GLN A 1 226 ? -4.68 -21.5 -21.953 1 96.31 226 GLN A C 1
ATOM 1696 O O . GLN A 1 226 ? -3.621 -22.125 -22.094 1 96.31 226 GLN A O 1
ATOM 1701 N N . VAL A 1 227 ? -4.82 -20.531 -21.062 1 97.19 227 VAL A N 1
ATOM 1702 C CA . VAL A 1 227 ? -3.764 -20.188 -20.125 1 97.19 227 VAL A CA 1
ATOM 1703 C C . VAL A 1 227 ? -3.412 -21.422 -19.281 1 97.19 227 VAL A C 1
ATOM 1705 O O . VAL A 1 227 ? -2.234 -21.734 -19.094 1 97.19 227 VAL A O 1
ATOM 1708 N N . LEU A 1 228 ? -4.438 -22.094 -18.766 1 96.31 228 LEU A N 1
ATOM 1709 C CA . LEU A 1 228 ? -4.262 -23.281 -17.938 1 96.31 228 LEU A CA 1
ATOM 1710 C C . LEU A 1 228 ? -3.467 -24.344 -18.672 1 96.31 228 LEU A C 1
ATOM 1712 O O . LEU A 1 228 ? -2.568 -24.969 -18.094 1 96.31 228 LEU A O 1
ATOM 1716 N N . LYS A 1 229 ? -3.797 -24.531 -19.906 1 95.69 229 LYS A N 1
ATOM 1717 C CA . LYS A 1 229 ? -3.115 -25.531 -20.734 1 95.69 229 LYS A CA 1
ATOM 1718 C C . LYS A 1 229 ? -1.646 -25.172 -20.922 1 95.69 229 LYS A C 1
ATOM 1720 O O . LYS A 1 229 ? -0.764 -26.016 -20.734 1 95.69 229 LYS A O 1
ATOM 1725 N N . GLU A 1 230 ? -1.377 -23.922 -21.25 1 95.81 230 GLU A N 1
ATOM 1726 C CA . GLU A 1 230 ? -0.008 -23.469 -21.5 1 95.81 230 GLU A CA 1
ATOM 1727 C C . GLU A 1 230 ? 0.811 -23.5 -20.203 1 95.81 230 GLU A C 1
ATOM 1729 O O . GLU A 1 230 ? 2.023 -23.703 -20.234 1 95.81 230 GLU A O 1
ATOM 1734 N N . TRP A 1 231 ? 0.139 -23.281 -19.109 1 96.25 231 TRP A N 1
ATOM 1735 C CA . TRP A 1 231 ? 0.785 -23.203 -17.797 1 96.25 231 TRP A CA 1
ATOM 1736 C C . TRP A 1 231 ? 1.157 -24.594 -17.297 1 96.25 231 TRP A C 1
ATOM 1738 O O . TRP A 1 231 ? 2.127 -24.75 -16.547 1 96.25 231 TRP A O 1
ATOM 1748 N N . ASN A 1 232 ? 0.445 -25.641 -17.688 1 92.94 232 ASN A N 1
ATOM 1749 C CA . ASN A 1 232 ? 0.625 -26.953 -17.109 1 92.94 232 ASN A CA 1
ATOM 1750 C C . ASN A 1 232 ? 1.211 -27.938 -18.125 1 92.94 232 ASN A C 1
ATOM 1752 O O . ASN A 1 232 ? 1.462 -29.109 -17.781 1 92.94 232 ASN A O 1
ATOM 1756 N N . VAL A 1 233 ? 1.425 -27.625 -19.344 1 83.62 233 VAL A N 1
ATOM 1757 C CA . VAL A 1 233 ? 1.964 -28.562 -20.312 1 83.62 233 VAL A CA 1
ATOM 1758 C C . VAL A 1 233 ? 3.471 -28.359 -20.453 1 83.62 233 VAL A C 1
ATOM 1760 O O . VAL A 1 233 ? 3.947 -27.219 -20.484 1 83.62 233 VAL A O 1
ATOM 1763 N N . MET B 1 1 ? -6.668 28.438 12.5 1 58.56 1 MET B N 1
ATOM 1764 C CA . MET B 1 1 ? -5.715 27.531 13.133 1 58.56 1 MET B CA 1
ATOM 1765 C C . MET B 1 1 ? -5.641 26.203 12.383 1 58.56 1 MET B C 1
ATOM 1767 O O . MET B 1 1 ? -6.66 25.688 11.938 1 58.56 1 MET B O 1
ATOM 1771 N N . ASN B 1 2 ? -4.398 25.797 12.141 1 84.38 2 ASN B N 1
ATOM 1772 C CA . ASN B 1 2 ? -4.199 24.5 11.484 1 84.38 2 ASN B CA 1
ATOM 1773 C C . ASN B 1 2 ? -4.441 23.344 12.445 1 84.38 2 ASN B C 1
ATOM 1775 O O . ASN B 1 2 ? -3.883 23.312 13.547 1 84.38 2 ASN B O 1
ATOM 1779 N N . LYS B 1 3 ? -5.348 22.562 12.18 1 94.06 3 LYS B N 1
ATOM 1780 C CA . LYS B 1 3 ? -5.691 21.453 13.07 1 94.06 3 LYS B CA 1
ATOM 1781 C C . LYS B 1 3 ? -4.727 20.281 12.898 1 94.06 3 LYS B C 1
ATOM 1783 O O . LYS B 1 3 ? -4.426 19.891 11.773 1 94.06 3 LYS B O 1
ATOM 1788 N N . PRO B 1 4 ? -4.262 19.766 14.117 1 97.56 4 PRO B N 1
ATOM 1789 C CA . PRO B 1 4 ? -3.533 18.5 14.016 1 97.56 4 PRO B CA 1
ATOM 1790 C C . PRO B 1 4 ? -4.402 17.359 13.492 1 97.56 4 PRO B C 1
ATOM 1792 O O . PRO B 1 4 ? -5.605 17.312 13.766 1 97.56 4 PRO B O 1
ATOM 1795 N N . ILE B 1 5 ? -3.846 16.531 12.742 1 98.56 5 ILE B N 1
ATOM 1796 C CA . ILE B 1 5 ? -4.547 15.352 12.258 1 98.56 5 ILE B CA 1
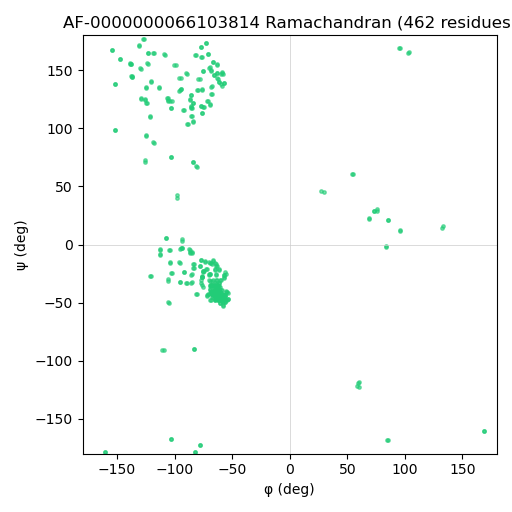ATOM 1797 C C . ILE B 1 5 ? -4.434 14.227 13.281 1 98.56 5 ILE B C 1
ATOM 1799 O O . ILE B 1 5 ? -3.332 13.758 13.578 1 98.56 5 ILE B O 1
ATOM 1803 N N . ILE B 1 6 ? -5.535 13.781 13.82 1 98.31 6 ILE B N 1
ATOM 1804 C CA . ILE B 1 6 ? -5.531 12.703 14.805 1 98.31 6 ILE B CA 1
ATOM 1805 C C . ILE B 1 6 ? -5.512 11.352 14.094 1 98.31 6 ILE B C 1
ATOM 1807 O O . ILE B 1 6 ? -6.402 11.055 13.289 1 98.31 6 ILE B O 1
ATOM 1811 N N . ALA B 1 7 ? -4.512 10.523 14.359 1 98 7 ALA B N 1
ATOM 1812 C CA . ALA B 1 7 ? -4.453 9.18 13.797 1 98 7 ALA B CA 1
ATOM 1813 C C . ALA B 1 7 ? -5.41 8.242 14.523 1 98 7 ALA B C 1
ATOM 1815 O O . ALA B 1 7 ? -5.215 7.926 15.703 1 98 7 ALA B O 1
ATOM 1816 N N . LEU B 1 8 ? -6.445 7.773 13.836 1 97.5 8 LEU B N 1
ATOM 1817 C CA . LEU B 1 8 ? -7.406 6.844 14.422 1 97.5 8 LEU B CA 1
ATOM 1818 C C . LEU B 1 8 ? -6.898 5.41 14.336 1 97.5 8 LEU B C 1
ATOM 1820 O O . LEU B 1 8 ? -7.465 4.586 13.609 1 97.5 8 LEU B O 1
ATOM 1824 N N . ASP B 1 9 ? -5.922 5.121 15.094 1 91.69 9 ASP B N 1
ATOM 1825 C CA . ASP B 1 9 ? -5.312 3.795 15.094 1 91.69 9 ASP B CA 1
ATOM 1826 C C . ASP B 1 9 ? -6.129 2.818 15.938 1 91.69 9 ASP B C 1
ATOM 1828 O O . ASP B 1 9 ? -5.672 2.375 17 1 91.69 9 ASP B O 1
ATOM 1832 N N . PHE B 1 10 ? -7.332 2.52 15.477 1 93.88 10 PHE B N 1
ATOM 1833 C CA . PHE B 1 10 ? -8.266 1.581 16.078 1 93.88 10 PHE B CA 1
ATOM 1834 C C . PHE B 1 10 ? -8.57 0.429 15.133 1 93.88 10 PHE B C 1
ATOM 1836 O O . PHE B 1 10 ? -8.266 0.505 13.938 1 93.88 10 PHE B O 1
ATOM 1843 N N . GLN B 1 11 ? -9.148 -0.606 15.711 1 89.81 11 GLN B N 1
ATOM 1844 C CA . GLN B 1 11 ? -9.445 -1.775 14.891 1 89.81 11 GLN B CA 1
ATOM 1845 C C . GLN B 1 11 ? -10.883 -1.736 14.375 1 89.81 11 GLN B C 1
ATOM 1847 O O . GLN B 1 11 ? -11.164 -2.211 13.273 1 89.81 11 GLN B O 1
ATOM 1852 N N . THR B 1 12 ? -11.734 -1.121 15.273 1 93.88 12 THR B N 1
ATOM 1853 C CA . THR B 1 12 ? -13.148 -1.194 14.93 1 93.88 12 THR B CA 1
ATOM 1854 C C . THR B 1 12 ? -13.758 0.202 14.844 1 93.88 12 THR B C 1
ATOM 1856 O O . THR B 1 12 ? -13.227 1.152 15.422 1 93.88 12 THR B O 1
ATOM 1859 N N . TYR B 1 13 ? -14.812 0.248 14.078 1 94.06 13 TYR B N 1
ATOM 1860 C CA . TYR B 1 13 ? -15.523 1.521 14.008 1 94.06 13 TYR B CA 1
ATOM 1861 C C . TYR B 1 13 ? -16.109 1.892 15.359 1 94.06 13 TYR B C 1
ATOM 1863 O O . TYR B 1 13 ? -16.188 3.072 15.711 1 94.06 13 TYR B O 1
ATOM 1871 N N . GLU B 1 14 ? -16.562 0.958 16.125 1 96.06 14 GLU B N 1
ATOM 1872 C CA . GLU B 1 14 ? -17.109 1.226 17.453 1 96.06 14 GLU B CA 1
ATOM 1873 C C . GLU B 1 14 ? -16.109 1.986 18.328 1 96.06 14 GLU B C 1
ATOM 1875 O O . GLU B 1 14 ? -16.484 2.922 19.031 1 96.06 14 GLU B O 1
ATOM 1880 N N . GLU B 1 15 ? -14.859 1.579 18.219 1 96.31 15 GLU B N 1
ATOM 1881 C CA . GLU B 1 15 ? -13.812 2.279 18.953 1 96.31 15 GLU B CA 1
ATOM 1882 C C . GLU B 1 15 ? -13.672 3.723 18.484 1 96.31 15 GLU B C 1
ATOM 1884 O O . GLU B 1 15 ? -13.477 4.633 19.297 1 96.31 15 GLU B O 1
ATOM 1889 N N . VAL B 1 16 ? -13.781 3.885 17.172 1 96.56 16 VAL B N 1
ATOM 1890 C CA . VAL B 1 16 ? -13.688 5.215 16.578 1 96.56 16 VAL B CA 1
ATOM 1891 C C . VAL B 1 16 ? -14.836 6.086 17.062 1 96.56 16 VAL B C 1
ATOM 1893 O O . VAL B 1 16 ? -14.625 7.23 17.469 1 96.56 16 VAL B O 1
ATOM 1896 N N . GLU B 1 17 ? -16.016 5.527 17.078 1 95 17 GLU B N 1
ATOM 1897 C CA . GLU B 1 17 ? -17.203 6.262 17.484 1 95 17 GLU B CA 1
ATOM 1898 C C . GLU B 1 17 ? -17.109 6.695 18.938 1 95 17 GLU B C 1
ATOM 1900 O O . GLU B 1 17 ? -17.453 7.832 19.281 1 95 17 GLU B O 1
ATOM 1905 N N . GLN B 1 18 ? -16.688 5.785 19.75 1 95.88 18 GLN B N 1
ATOM 1906 C CA . GLN B 1 18 ? -16.516 6.094 21.172 1 95.88 18 GLN B CA 1
ATOM 1907 C C . GLN B 1 18 ? -15.492 7.195 21.391 1 95.88 18 GLN B C 1
ATOM 1909 O O . GLN B 1 18 ? -15.688 8.078 22.219 1 95.88 18 GLN B O 1
ATOM 1914 N N . PHE B 1 19 ? -14.469 7.137 20.625 1 97.44 19 PHE B N 1
ATOM 1915 C CA . PHE B 1 19 ? -13.398 8.125 20.734 1 97.44 19 PHE B CA 1
ATOM 1916 C C . PHE B 1 19 ? -13.883 9.492 20.266 1 97.44 19 PHE B C 1
ATOM 1918 O O . PHE B 1 19 ? -13.711 10.492 20.984 1 97.44 19 PHE B O 1
ATOM 1925 N N . LEU B 1 20 ? -14.539 9.555 19.094 1 96.75 20 LEU B N 1
ATOM 1926 C CA . LEU B 1 20 ? -14.953 10.82 18.484 1 96.75 20 LEU B CA 1
ATOM 1927 C C . LEU B 1 20 ? -16.078 11.469 19.297 1 96.75 20 LEU B C 1
ATOM 1929 O O . LEU B 1 20 ? -16.203 12.695 19.328 1 96.75 20 LEU B O 1
ATOM 1933 N N . ALA B 1 21 ? -16.828 10.656 20.016 1 95.5 21 ALA B N 1
ATOM 1934 C CA . ALA B 1 21 ? -17.953 11.148 20.828 1 95.5 21 ALA B CA 1
ATOM 1935 C C . ALA B 1 21 ? -17.453 12.055 21.953 1 95.5 21 ALA B C 1
ATOM 1937 O O . ALA B 1 21 ? -18.188 12.898 22.453 1 95.5 21 ALA B O 1
ATOM 1938 N N . LYS B 1 22 ? -16.25 11.922 22.281 1 96.44 22 LYS B N 1
ATOM 1939 C CA . LYS B 1 22 ? -15.672 12.695 23.375 1 96.44 22 LYS B CA 1
ATOM 1940 C C . LYS B 1 22 ? -15.484 14.156 22.969 1 96.44 22 LYS B C 1
ATOM 1942 O O . LYS B 1 22 ? -15.336 15.031 23.828 1 96.44 22 LYS B O 1
ATOM 1947 N N . PHE B 1 23 ? -15.43 14.5 21.703 1 95.62 23 PHE B N 1
ATOM 1948 C CA . PHE B 1 23 ? -15.07 15.828 21.203 1 95.62 23 PHE B CA 1
ATOM 1949 C C . PHE B 1 23 ? -16.328 16.641 20.891 1 95.62 23 PHE B C 1
ATOM 1951 O O . PHE B 1 23 ? -16.234 17.75 20.359 1 95.62 23 PHE B O 1
ATOM 1958 N N . SER B 1 24 ? -17.328 16.719 21.547 1 78.94 24 SER B N 1
ATOM 1959 C CA . SER B 1 24 ? -18.531 17.516 21.672 1 78.94 24 SER B CA 1
ATOM 1960 C C . SER B 1 24 ? -18.906 18.156 20.344 1 78.94 24 SER B C 1
ATOM 1962 O O . SER B 1 24 ? -19.094 19.375 20.281 1 78.94 24 SER B O 1
ATOM 1964 N N . GLY B 1 25 ? -18.906 17.453 19.203 1 80.5 25 GLY B N 1
ATOM 1965 C CA . GLY B 1 25 ? -19.406 17.984 17.953 1 80.5 25 GLY B CA 1
ATOM 1966 C C . GLY B 1 25 ? -18.375 18.828 17.219 1 80.5 25 GLY B C 1
ATOM 1967 O O . GLY B 1 25 ? -18.688 19.484 16.219 1 80.5 25 GLY B O 1
ATOM 1968 N N . GLU B 1 26 ? -17.219 19.031 17.75 1 90.06 26 GLU B N 1
ATOM 1969 C CA . GLU B 1 26 ? -16.125 19.719 17.062 1 90.06 26 GLU B CA 1
ATOM 1970 C C . GLU B 1 26 ? -15.75 19.016 15.766 1 90.06 26 GLU B C 1
ATOM 1972 O O . GLU B 1 26 ? -15.695 17.781 15.719 1 90.06 26 GLU B O 1
ATOM 1977 N N . ALA B 1 27 ? -15.555 19.844 14.75 1 94.69 27 ALA B N 1
ATOM 1978 C CA . ALA B 1 27 ? -15.016 19.297 13.508 1 94.69 27 ALA B CA 1
ATOM 1979 C C . ALA B 1 27 ? -13.516 19.047 13.625 1 94.69 27 ALA B C 1
ATOM 1981 O O . ALA B 1 27 ? -12.742 19.953 13.922 1 94.69 27 ALA B O 1
ATOM 1982 N N . LEU B 1 28 ? -13.141 17.812 13.469 1 97.69 28 LEU B N 1
ATOM 1983 C CA . LEU B 1 28 ? -11.742 17.406 13.602 1 97.69 28 LEU B CA 1
ATOM 1984 C C . LEU B 1 28 ? -11.148 17.047 12.242 1 97.69 28 LEU B C 1
ATOM 1986 O O . LEU B 1 28 ? -11.875 16.953 11.25 1 97.69 28 LEU B O 1
ATOM 1990 N N . SER B 1 29 ? -9.828 17 12.18 1 98.25 29 SER B N 1
ATOM 1991 C CA . SER B 1 29 ? -9.078 16.312 11.125 1 98.25 29 SER B CA 1
ATOM 1992 C C . SER B 1 29 ? -8.531 14.977 11.609 1 98.25 29 SER B C 1
ATOM 1994 O O . SER B 1 29 ? -7.852 14.914 12.641 1 98.25 29 SER B O 1
ATOM 1996 N N . VAL B 1 30 ? -8.906 13.914 10.875 1 98.56 30 VAL B N 1
ATOM 1997 C CA . VAL B 1 30 ? -8.508 12.602 11.359 1 98.56 30 VAL B CA 1
ATOM 1998 C C . VAL B 1 30 ? -7.84 11.812 10.227 1 98.56 30 VAL B C 1
ATOM 2000 O O . VAL B 1 30 ? -8.078 12.094 9.047 1 98.56 30 VAL B O 1
ATOM 2003 N N . LYS B 1 31 ? -7 10.984 10.609 1 98.69 31 LYS B N 1
ATOM 2004 C CA . LYS B 1 31 ? -6.375 10.047 9.672 1 98.69 31 LYS B CA 1
ATOM 2005 C C . LYS B 1 31 ? -6.93 8.641 9.852 1 98.69 31 LYS B C 1
ATOM 2007 O O . LYS B 1 31 ? -6.969 8.117 10.977 1 98.69 31 LYS B O 1
ATOM 2012 N N . VAL B 1 32 ? -7.406 8.055 8.805 1 98.5 32 VAL B N 1
ATOM 2013 C CA . VAL B 1 32 ? -7.789 6.648 8.727 1 98.5 32 VAL B CA 1
ATOM 2014 C C . VAL B 1 32 ? -6.711 5.859 7.988 1 98.5 32 VAL B C 1
ATOM 2016 O O . VAL B 1 32 ? -6.43 6.125 6.816 1 98.5 32 VAL B O 1
ATOM 2019 N N . GLY B 1 33 ? -6.109 4.918 8.688 1 97.88 33 GLY B N 1
ATOM 2020 C CA . GLY B 1 33 ? -5.039 4.133 8.102 1 97.88 33 GLY B CA 1
ATOM 2021 C C . GLY B 1 33 ? -5.477 2.736 7.695 1 97.88 33 GLY B C 1
ATOM 2022 O O . GLY B 1 33 ? -6.672 2.439 7.664 1 97.88 33 GLY B O 1
ATOM 2023 N N . MET B 1 34 ? -4.488 1.861 7.391 1 97.5 34 MET B N 1
ATOM 2024 C CA . MET B 1 34 ? -4.695 0.527 6.836 1 97.5 34 MET B CA 1
ATOM 2025 C C . MET B 1 34 ? -5.445 -0.362 7.82 1 97.5 34 MET B C 1
ATOM 2027 O O . MET B 1 34 ? -6.34 -1.115 7.426 1 97.5 34 MET B O 1
ATOM 2031 N N . GLU B 1 35 ? -5.07 -0.252 9.055 1 96.25 35 GLU B N 1
ATOM 2032 C CA . GLU B 1 35 ? -5.684 -1.129 10.055 1 96.25 35 GLU B CA 1
ATOM 2033 C C . GLU B 1 35 ? -7.199 -0.959 10.078 1 96.25 35 GLU B C 1
ATOM 2035 O O . GLU B 1 35 ? -7.941 -1.936 9.953 1 96.25 35 GLU B O 1
ATOM 2040 N N . LEU B 1 36 ? -7.652 0.238 10.211 1 97.56 36 LEU B N 1
ATOM 2041 C CA . LEU B 1 36 ? -9.078 0.549 10.32 1 97.56 36 LEU B CA 1
ATOM 2042 C C . LEU B 1 36 ? -9.781 0.348 8.984 1 97.56 36 LEU B C 1
ATOM 2044 O O . LEU B 1 36 ? -10.844 -0.274 8.922 1 97.56 36 LEU B O 1
ATOM 2048 N N . PHE B 1 37 ? -9.211 0.787 7.867 1 98.38 37 PHE B N 1
ATOM 2049 C CA . PHE B 1 37 ? -9.859 0.758 6.562 1 98.38 37 PHE B CA 1
ATOM 2050 C C . PHE B 1 37 ? -9.969 -0.671 6.047 1 98.38 37 PHE B C 1
ATOM 2052 O O . PHE B 1 37 ? -11.008 -1.062 5.512 1 98.38 37 PHE B O 1
ATOM 2059 N N . TYR B 1 38 ? -8.898 -1.457 6.211 1 97.81 38 TYR B N 1
ATOM 2060 C CA . TYR B 1 38 ? -8.906 -2.803 5.652 1 97.81 38 TYR B CA 1
ATOM 2061 C C . TYR B 1 38 ? -9.875 -3.703 6.406 1 97.81 38 TYR B C 1
ATOM 2063 O O . TYR B 1 38 ? -10.438 -4.637 5.828 1 97.81 38 TYR B O 1
ATOM 2071 N N . SER B 1 39 ? -10.141 -3.381 7.648 1 95.75 39 SER B N 1
ATOM 2072 C CA . SER B 1 39 ? -11.031 -4.203 8.461 1 95.75 39 SER B CA 1
ATOM 2073 C C . SER B 1 39 ? -12.492 -3.811 8.25 1 95.75 39 SER B C 1
ATOM 2075 O O . SER B 1 39 ? -13.391 -4.637 8.422 1 95.75 39 SER B O 1
ATOM 2077 N N . ASN B 1 40 ? -12.719 -2.543 7.859 1 95.88 40 ASN B N 1
ATOM 2078 C CA . ASN B 1 40 ? -14.094 -2.064 7.891 1 95.88 40 ASN B CA 1
ATOM 2079 C C . ASN B 1 40 ? -14.562 -1.616 6.508 1 95.88 40 ASN B C 1
ATOM 2081 O O . ASN B 1 40 ? -15.758 -1.637 6.215 1 95.88 40 ASN B O 1
ATOM 2085 N N . GLY B 1 41 ? -13.617 -1.188 5.652 1 96.44 41 GLY B N 1
ATOM 2086 C CA . GLY B 1 41 ? -13.969 -0.778 4.305 1 96.44 41 GLY B CA 1
ATOM 2087 C C . GLY B 1 41 ? -14.43 0.667 4.219 1 96.44 41 GLY B C 1
ATOM 2088 O O . GLY B 1 41 ? -14.258 1.432 5.168 1 96.44 41 GLY B O 1
ATOM 2089 N N . PRO B 1 42 ? -14.992 1.043 3.105 1 97 42 PRO B N 1
ATOM 2090 C CA . PRO B 1 42 ? -15.344 2.439 2.83 1 97 42 PRO B CA 1
ATOM 2091 C C . PRO B 1 42 ? -16.406 2.979 3.777 1 97 42 PRO B C 1
ATOM 2093 O O . PRO B 1 42 ? -16.547 4.195 3.926 1 97 42 PRO B O 1
ATOM 2096 N N . ILE B 1 43 ? -17.109 2.148 4.473 1 95.88 43 ILE B N 1
ATOM 2097 C CA . ILE B 1 43 ? -18.188 2.566 5.359 1 95.88 43 ILE B CA 1
ATOM 2098 C C . ILE B 1 43 ? -17.625 3.438 6.48 1 95.88 43 ILE B C 1
ATOM 2100 O O . ILE B 1 43 ? -18.312 4.352 6.961 1 95.88 43 ILE B O 1
ATOM 2104 N N . ILE B 1 44 ? -16.391 3.203 6.879 1 96.56 44 ILE B N 1
ATOM 2105 C CA . ILE B 1 44 ? -15.789 3.986 7.949 1 96.56 44 ILE B CA 1
ATOM 2106 C C . ILE B 1 44 ? -15.641 5.438 7.504 1 96.56 44 ILE B C 1
ATOM 2108 O O . ILE B 1 44 ? -15.844 6.359 8.297 1 96.56 44 ILE B O 1
ATOM 2112 N N . VAL B 1 45 ? -15.227 5.621 6.234 1 97.69 45 VAL B N 1
ATOM 2113 C CA . VAL B 1 45 ? -15.07 6.961 5.68 1 97.69 45 VAL B CA 1
ATOM 2114 C C . VAL B 1 45 ? -16.422 7.668 5.645 1 97.69 45 VAL B C 1
ATOM 2116 O O . VAL B 1 45 ? -16.531 8.82 6.07 1 97.69 45 VAL B O 1
ATOM 2119 N N . GLU B 1 46 ? -17.422 6.961 5.234 1 96.94 46 GLU B N 1
ATOM 2120 C CA . GLU B 1 46 ? -18.766 7.516 5.148 1 96.94 46 GLU B CA 1
ATOM 2121 C C . GLU B 1 46 ? -19.266 7.984 6.516 1 96.94 46 GLU B C 1
ATOM 2123 O O . GLU B 1 46 ? -19.781 9.102 6.648 1 96.94 46 GLU B O 1
ATOM 2128 N N . LYS B 1 47 ? -19.094 7.18 7.465 1 96.25 47 LYS B N 1
ATOM 2129 C CA . LYS B 1 47 ? -19.594 7.461 8.805 1 96.25 47 LYS B CA 1
ATOM 2130 C C . LYS B 1 47 ? -18.859 8.641 9.438 1 96.25 47 LYS B C 1
ATOM 2132 O O . LYS B 1 47 ? -19.469 9.492 10.078 1 96.25 47 LYS B O 1
ATOM 2137 N N . ILE B 1 48 ? -17.547 8.711 9.25 1 96.75 48 ILE B N 1
ATOM 2138 C CA . ILE B 1 48 ? -16.75 9.797 9.82 1 96.75 48 ILE B CA 1
ATOM 2139 C C . ILE B 1 48 ? -17.094 11.109 9.109 1 96.75 48 ILE B C 1
ATOM 2141 O O . ILE B 1 48 ? -17.203 12.156 9.758 1 96.75 48 ILE B O 1
ATOM 2145 N N . LYS B 1 49 ? -17.359 11.047 7.82 1 96.12 49 LYS B N 1
ATOM 2146 C CA . LYS B 1 49 ? -17.734 12.234 7.055 1 96.12 49 LYS B CA 1
ATOM 2147 C C . LYS B 1 49 ? -19.094 12.773 7.48 1 96.12 49 LYS B C 1
ATOM 2149 O O . LYS B 1 49 ? -19.312 13.984 7.473 1 96.12 49 LYS B O 1
ATOM 2154 N N . GLN B 1 50 ? -19.969 11.891 7.824 1 94.81 50 GLN B N 1
ATOM 2155 C CA . GLN B 1 50 ? -21.281 12.289 8.297 1 94.81 50 GLN B CA 1
ATOM 2156 C C . GLN B 1 50 ? -21.188 13.117 9.57 1 94.81 50 GLN B C 1
ATOM 2158 O O . GLN B 1 50 ? -22.094 13.898 9.883 1 94.81 50 GLN B O 1
ATOM 2163 N N . GLN B 1 51 ? -20.109 12.984 10.227 1 94.75 51 GLN B N 1
ATOM 2164 C CA . GLN B 1 51 ? -19.891 13.742 11.453 1 94.75 51 GLN B CA 1
ATOM 2165 C C . GLN B 1 51 ? -19.141 15.039 11.172 1 94.75 51 GLN B C 1
ATOM 2167 O O . GLN B 1 51 ? -18.703 15.727 12.094 1 94.75 51 GLN B O 1
ATOM 2172 N N . ASN B 1 52 ? -18.859 15.336 9.93 1 95.19 52 ASN B N 1
ATOM 2173 C CA . ASN B 1 52 ? -18.281 16.578 9.43 1 95.19 52 ASN B CA 1
ATOM 2174 C C . ASN B 1 52 ? -16.797 16.688 9.773 1 95.19 52 ASN B C 1
ATOM 2176 O O . ASN B 1 52 ? -16.312 17.781 10.078 1 95.19 52 ASN B O 1
ATOM 2180 N N . HIS B 1 53 ? -16.094 15.578 9.891 1 97.19 53 HIS B N 1
ATOM 2181 C CA . HIS B 1 53 ? -14.648 15.57 10.07 1 97.19 53 HIS B CA 1
ATOM 2182 C C . HIS B 1 53 ? -13.93 15.531 8.727 1 97.19 53 HIS B C 1
ATOM 2184 O O . HIS B 1 53 ? -14.469 15.016 7.742 1 97.19 53 HIS B O 1
ATOM 2190 N N . GLU B 1 54 ? -12.766 16.156 8.664 1 97.88 54 GLU B N 1
ATOM 2191 C CA . GLU B 1 54 ? -11.859 15.992 7.527 1 97.88 54 GLU B CA 1
ATOM 2192 C C . GLU B 1 54 ? -11.078 14.688 7.633 1 97.88 54 GLU B C 1
ATOM 2194 O O . GLU B 1 54 ? -10.672 14.289 8.727 1 97.88 54 GLU B O 1
ATOM 2199 N N . ILE B 1 55 ? -10.875 14.039 6.461 1 98.5 55 ILE B N 1
ATOM 2200 C CA . ILE B 1 55 ? -10.258 12.719 6.516 1 98.5 55 ILE B CA 1
ATOM 2201 C C . ILE B 1 55 ? -9.008 12.703 5.641 1 98.5 55 ILE B C 1
ATOM 2203 O O . ILE B 1 55 ? -9.07 13.008 4.449 1 98.5 55 ILE B O 1
ATOM 2207 N N . PHE B 1 56 ? -7.867 12.398 6.227 1 98.88 56 PHE B N 1
ATOM 2208 C CA . PHE B 1 56 ? -6.676 11.898 5.551 1 98.88 56 PHE B CA 1
ATOM 2209 C C . PHE B 1 56 ? -6.699 10.375 5.461 1 98.88 56 PHE B C 1
ATOM 2211 O O . PHE B 1 56 ? -6.52 9.688 6.469 1 98.88 56 PHE B O 1
ATOM 2218 N N . LEU B 1 57 ? -7.004 9.836 4.305 1 98.81 57 LEU B N 1
ATOM 2219 C CA . LEU B 1 57 ? -6.98 8.391 4.098 1 98.81 57 LEU B CA 1
ATOM 2220 C C . LEU B 1 57 ? -5.574 7.914 3.76 1 98.81 57 LEU B C 1
ATOM 2222 O O . LEU B 1 57 ? -5.105 8.094 2.633 1 98.81 57 LEU B O 1
ATOM 2226 N N . ASP B 1 58 ? -4.922 7.285 4.672 1 98.75 58 ASP B N 1
ATOM 2227 C CA . ASP B 1 58 ? -3.492 6.992 4.648 1 98.75 58 ASP B CA 1
ATOM 2228 C C . ASP B 1 58 ? -3.236 5.535 4.273 1 98.75 58 ASP B C 1
ATOM 2230 O O . ASP B 1 58 ? -2.855 4.727 5.125 1 98.75 58 ASP B O 1
ATOM 2234 N N . LEU B 1 59 ? -3.4 5.238 2.973 1 98.81 59 LEU B N 1
ATOM 2235 C CA . LEU B 1 59 ? -3.25 3.855 2.527 1 98.81 59 LEU B CA 1
ATOM 2236 C C . LEU B 1 59 ? -1.915 3.656 1.819 1 98.81 59 LEU B C 1
ATOM 2238 O O . LEU B 1 59 ? -1.483 2.52 1.608 1 98.81 59 LEU B O 1
ATOM 2242 N N . LYS B 1 60 ? -1.265 4.703 1.438 1 98.81 60 LYS B N 1
ATOM 2243 C CA . LYS B 1 60 ? 0.083 4.699 0.877 1 98.81 60 LYS B CA 1
ATOM 2244 C C . LYS B 1 60 ? 0.175 3.758 -0.322 1 98.81 60 LYS B C 1
ATOM 2246 O O . LYS B 1 60 ? 1.025 2.867 -0.356 1 98.81 60 LYS B O 1
ATOM 2251 N N . LEU B 1 61 ? -0.625 4.055 -1.37 1 98.88 61 LEU B N 1
ATOM 2252 C CA . LEU B 1 61 ? -0.667 3.186 -2.541 1 98.88 61 LEU B CA 1
ATOM 2253 C C . LEU B 1 61 ? 0.702 3.109 -3.209 1 98.88 61 LEU B C 1
ATOM 2255 O O . LEU B 1 61 ? 1.405 4.117 -3.311 1 98.88 61 LEU B O 1
ATOM 2259 N N . HIS B 1 62 ? 1.104 1.959 -3.654 1 98.75 62 HIS B N 1
ATOM 2260 C CA . HIS B 1 62 ? 2.359 1.669 -4.336 1 98.75 62 HIS B CA 1
ATOM 2261 C C . HIS B 1 62 ? 2.211 0.485 -5.285 1 98.75 62 HIS B C 1
ATOM 2263 O O . HIS B 1 62 ? 2.248 -0.67 -4.855 1 98.75 62 HIS B O 1
ATOM 2269 N N . ASP B 1 63 ? 2.021 0.698 -6.512 1 98.38 63 ASP B N 1
ATOM 2270 C CA . ASP B 1 63 ? 1.787 -0.285 -7.562 1 98.38 63 ASP B CA 1
ATOM 2271 C C . ASP B 1 63 ? 2.072 0.308 -8.938 1 98.38 63 ASP B C 1
ATOM 2273 O O . ASP B 1 63 ? 2.555 1.438 -9.047 1 98.38 63 ASP B O 1
ATOM 2277 N N . ILE B 1 64 ? 1.865 -0.476 -9.977 1 96.31 64 ILE B N 1
ATOM 2278 C CA . ILE B 1 64 ? 2.041 0.042 -11.328 1 96.31 64 ILE B CA 1
ATOM 2279 C C . ILE B 1 64 ? 1.039 1.165 -11.586 1 96.31 64 ILE B C 1
ATOM 2281 O O . ILE B 1 64 ? -0.024 1.212 -10.961 1 96.31 64 ILE B O 1
ATOM 2285 N N . PRO B 1 65 ? 1.361 2.086 -12.523 1 97.38 65 PRO B N 1
ATOM 2286 C CA . PRO B 1 65 ? 0.567 3.299 -12.734 1 97.38 65 PRO B CA 1
ATOM 2287 C C . PRO B 1 65 ? -0.91 3 -12.984 1 97.38 65 PRO B C 1
ATOM 2289 O O . PRO B 1 65 ? -1.78 3.607 -12.359 1 97.38 65 PRO B O 1
ATOM 2292 N N . ASN B 1 66 ? -1.235 2.016 -13.734 1 95 66 ASN B N 1
ATOM 2293 C CA . ASN B 1 66 ? -2.623 1.727 -14.07 1 95 66 ASN B CA 1
ATOM 2294 C C . ASN B 1 66 ? -3.428 1.308 -12.844 1 95 66 ASN B C 1
ATOM 2296 O O . ASN B 1 66 ? -4.586 1.7 -12.695 1 95 66 ASN B O 1
ATOM 2300 N N . THR B 1 67 ? -2.834 0.504 -12.047 1 96.56 67 THR B N 1
ATOM 2301 C CA . THR B 1 67 ? -3.506 0.032 -10.836 1 96.56 67 THR B CA 1
ATOM 2302 C C . THR B 1 67 ? -3.766 1.188 -9.875 1 96.56 67 THR B C 1
ATOM 2304 O O . THR B 1 67 ? -4.867 1.318 -9.336 1 96.56 67 THR B O 1
ATOM 2307 N N . VAL B 1 68 ? -2.781 2.074 -9.703 1 98.5 68 VAL B N 1
ATOM 2308 C CA . VAL B 1 68 ? -2.916 3.203 -8.789 1 98.5 68 VAL B CA 1
ATOM 2309 C C . VAL B 1 68 ? -3.957 4.184 -9.328 1 98.5 68 VAL B C 1
ATOM 2311 O O . VAL B 1 68 ? -4.777 4.699 -8.57 1 98.5 68 VAL B O 1
ATOM 2314 N N . LYS B 1 69 ? -3.916 4.426 -10.633 1 98.44 69 LYS B N 1
ATOM 2315 C CA . LYS B 1 69 ? -4.918 5.293 -11.25 1 98.44 69 LYS B CA 1
ATOM 2316 C C . LYS B 1 69 ? -6.328 4.789 -10.969 1 98.44 69 LYS B C 1
ATOM 2318 O O . LYS B 1 69 ? -7.184 5.539 -10.492 1 98.44 69 LYS B O 1
ATOM 2323 N N . SER B 1 70 ? -6.547 3.527 -11.211 1 97.69 70 SER B N 1
ATOM 2324 C CA . SER B 1 70 ? -7.871 2.938 -11.031 1 97.69 70 SER B CA 1
ATOM 2325 C C . SER B 1 70 ? -8.312 2.99 -9.57 1 97.69 70 SER B C 1
ATOM 2327 O O . SER B 1 70 ? -9.469 3.279 -9.281 1 97.69 70 SER B O 1
ATOM 2329 N N . ALA B 1 71 ? -7.422 2.678 -8.672 1 98.31 71 ALA B N 1
ATOM 2330 C CA . ALA B 1 71 ? -7.738 2.717 -7.25 1 98.31 71 ALA B CA 1
ATOM 2331 C C . ALA B 1 71 ? -8.102 4.133 -6.809 1 98.31 71 ALA B C 1
ATOM 2333 O O . ALA B 1 71 ? -9.023 4.324 -6.016 1 98.31 71 ALA B O 1
ATOM 2334 N N . MET B 1 72 ? -7.379 5.105 -7.34 1 98.75 72 MET B N 1
ATOM 2335 C CA . MET B 1 72 ? -7.594 6.492 -6.945 1 98.75 72 MET B CA 1
ATOM 2336 C C . MET B 1 72 ? -8.945 6.996 -7.438 1 98.75 72 MET B C 1
ATOM 2338 O O . MET B 1 72 ? -9.594 7.809 -6.773 1 98.75 72 MET B O 1
ATOM 2342 N N . VAL B 1 73 ? -9.375 6.531 -8.641 1 98.25 73 VAL B N 1
ATOM 2343 C CA . VAL B 1 73 ? -10.711 6.871 -9.102 1 98.25 73 VAL B CA 1
ATOM 2344 C C . VAL B 1 73 ? -11.742 6.496 -8.039 1 98.25 73 VAL B C 1
ATOM 2346 O O . VAL B 1 73 ? -12.617 7.293 -7.703 1 98.25 73 VAL B O 1
ATOM 2349 N N . GLY B 1 74 ? -11.625 5.332 -7.531 1 97 74 GLY B N 1
ATOM 2350 C CA . GLY B 1 74 ? -12.539 4.863 -6.5 1 97 74 GLY B CA 1
ATOM 2351 C C . GLY B 1 74 ? -12.422 5.637 -5.199 1 97 74 GLY B C 1
ATOM 2352 O O . GLY B 1 74 ? -13.43 5.984 -4.586 1 97 74 GLY B O 1
ATOM 2353 N N . LEU B 1 75 ? -11.219 5.934 -4.738 1 98.12 75 LEU B N 1
ATOM 2354 C CA . LEU B 1 75 ? -10.984 6.609 -3.467 1 98.12 75 LEU B CA 1
ATOM 2355 C C . LEU B 1 75 ? -11.531 8.031 -3.506 1 98.12 75 LEU B C 1
ATOM 2357 O O . LEU B 1 75 ? -12.055 8.531 -2.508 1 98.12 75 LEU B O 1
ATOM 2361 N N . ALA B 1 76 ? -11.398 8.68 -4.648 1 98.12 76 ALA B N 1
ATOM 2362 C CA . ALA B 1 76 ? -11.891 10.055 -4.793 1 98.12 76 ALA B CA 1
ATOM 2363 C C . ALA B 1 76 ? -13.398 10.117 -4.566 1 98.12 76 ALA B C 1
ATOM 2365 O O . ALA B 1 76 ? -13.906 11.109 -4.031 1 98.12 76 ALA B O 1
ATOM 2366 N N . LYS B 1 77 ? -14.062 9.094 -4.883 1 96.75 77 LYS B N 1
ATOM 2367 C CA . LYS B 1 77 ? -15.523 9.055 -4.781 1 96.75 77 LYS B CA 1
ATOM 2368 C C . LYS B 1 77 ? -15.969 8.961 -3.328 1 96.75 77 LYS B C 1
ATOM 2370 O O . LYS B 1 77 ? -17.141 9.195 -3.018 1 96.75 77 LYS B O 1
ATOM 2375 N N . LEU B 1 78 ? -15.047 8.625 -2.443 1 96.44 78 LEU B N 1
ATOM 2376 C CA . LEU B 1 78 ? -15.398 8.461 -1.036 1 96.44 78 LEU B CA 1
ATOM 2377 C C . LEU B 1 78 ? -15.531 9.82 -0.351 1 96.44 78 LEU B C 1
ATOM 2379 O O . LEU B 1 78 ? -16.062 9.914 0.756 1 96.44 78 LEU B O 1
ATOM 2383 N N . GLY B 1 79 ? -14.977 10.859 -0.943 1 95.38 79 GLY B N 1
ATOM 2384 C CA . GLY B 1 79 ? -15.078 12.203 -0.385 1 95.38 79 GLY B CA 1
ATOM 2385 C C . GLY B 1 79 ? -14.008 12.5 0.645 1 95.38 79 GLY B C 1
ATOM 2386 O O . GLY B 1 79 ? -14.18 13.383 1.486 1 95.38 79 GLY B O 1
ATOM 2387 N N . VAL B 1 80 ? -12.922 11.789 0.637 1 98.12 80 VAL B N 1
ATOM 2388 C CA . VAL B 1 80 ? -11.82 12.039 1.563 1 98.12 80 VAL B CA 1
ATOM 2389 C C . VAL B 1 80 ? -11.109 13.336 1.184 1 98.12 80 VAL B C 1
ATOM 2391 O O . VAL B 1 80 ? -11.297 13.852 0.079 1 98.12 80 VAL B O 1
ATOM 2394 N N . ASP B 1 81 ? -10.312 13.883 2.068 1 98.5 81 ASP B N 1
ATOM 2395 C CA . ASP B 1 81 ? -9.734 15.211 1.873 1 98.5 81 ASP B CA 1
ATOM 2396 C C . ASP B 1 81 ? -8.273 15.117 1.46 1 98.5 81 ASP B C 1
ATOM 2398 O O . ASP B 1 81 ? -7.73 16.047 0.853 1 98.5 81 ASP B O 1
ATOM 2402 N N . MET B 1 82 ? -7.633 14.031 1.8 1 98.81 82 MET B N 1
ATOM 2403 C CA . MET B 1 82 ? -6.227 13.805 1.482 1 98.81 82 MET B CA 1
ATOM 2404 C C . MET B 1 82 ? -5.93 12.32 1.352 1 98.81 82 MET B C 1
ATOM 2406 O O . MET B 1 82 ? -6.48 11.5 2.094 1 98.81 82 MET B O 1
ATOM 2410 N N . VAL B 1 83 ? -5.152 11.938 0.373 1 98.88 83 VAL B N 1
ATOM 2411 C CA . VAL B 1 83 ? -4.664 10.578 0.176 1 98.88 83 VAL B CA 1
ATOM 2412 C C . VAL B 1 83 ? -3.158 10.594 -0.065 1 98.88 83 VAL B C 1
ATOM 2414 O O . VAL B 1 83 ? -2.549 11.664 -0.152 1 98.88 83 VAL B O 1
ATOM 2417 N N . ASN B 1 84 ? -2.578 9.367 -0.073 1 98.94 84 ASN B N 1
ATOM 2418 C CA . ASN B 1 84 ? -1.137 9.383 -0.304 1 98.94 84 ASN B CA 1
ATOM 2419 C C . ASN B 1 84 ? -0.68 8.141 -1.064 1 98.94 84 ASN B C 1
ATOM 2421 O O . ASN B 1 84 ? -1.427 7.164 -1.18 1 98.94 84 ASN B O 1
ATOM 2425 N N . VAL B 1 85 ? 0.481 8.227 -1.68 1 98.94 85 VAL B N 1
ATOM 2426 C CA . VAL B 1 85 ? 1.221 7.172 -2.365 1 98.94 85 VAL B CA 1
ATOM 2427 C C . VAL B 1 85 ? 2.648 7.105 -1.824 1 98.94 85 VAL B C 1
ATOM 2429 O O . VAL B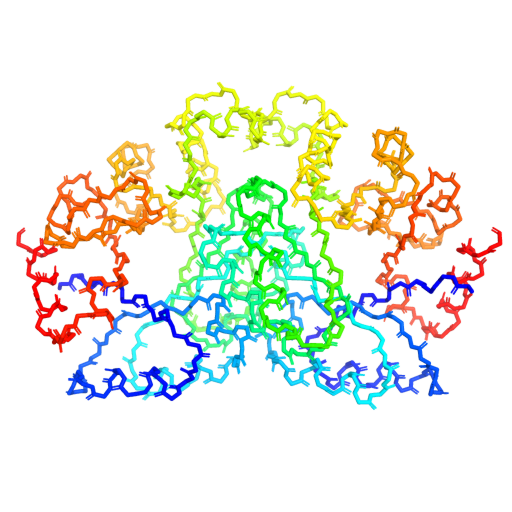 1 85 ? 3.008 7.852 -0.913 1 98.94 85 VAL B O 1
ATOM 2432 N N . HIS B 1 86 ? 3.393 6.172 -2.299 1 98.94 86 HIS B N 1
ATOM 2433 C CA . HIS B 1 86 ? 4.836 6.176 -2.08 1 98.94 86 HIS B CA 1
ATOM 2434 C C . HIS B 1 86 ? 5.566 6.836 -3.244 1 98.94 86 HIS B C 1
ATOM 2436 O O . HIS B 1 86 ? 5.363 6.465 -4.402 1 98.94 86 HIS B O 1
ATOM 2442 N N . ALA B 1 87 ? 6.508 7.727 -2.961 1 98.88 87 ALA B N 1
ATOM 2443 C CA . ALA B 1 87 ? 7.305 8.367 -4.004 1 98.88 87 ALA B CA 1
ATOM 2444 C C . ALA B 1 87 ? 8.156 7.344 -4.754 1 98.88 87 ALA B C 1
ATOM 2446 O O . ALA B 1 87 ? 8.461 7.527 -5.938 1 98.88 87 ALA B O 1
ATOM 2447 N N . ALA B 1 88 ? 8.453 6.281 -4.109 1 98.62 88 ALA B N 1
ATOM 2448 C CA . ALA B 1 88 ? 9.281 5.227 -4.684 1 98.62 88 ALA B CA 1
ATOM 2449 C C . ALA B 1 88 ? 8.602 4.59 -5.895 1 98.62 88 ALA B C 1
ATOM 2451 O O . ALA B 1 88 ? 9.242 3.885 -6.676 1 98.62 88 ALA B O 1
ATOM 2452 N N . GLY B 1 89 ? 7.316 4.77 -6.012 1 98.31 89 GLY B N 1
ATOM 2453 C CA . GLY B 1 89 ? 6.602 4.266 -7.176 1 98.31 89 GLY B CA 1
ATOM 2454 C C . GLY B 1 89 ? 6.941 5.012 -8.453 1 98.31 89 GLY B C 1
ATOM 2455 O O . GLY B 1 89 ? 6.605 4.562 -9.547 1 98.31 89 GLY B O 1
ATOM 2456 N N . GLY B 1 90 ? 7.562 6.211 -8.312 1 98.38 90 GLY B N 1
ATOM 2457 C CA . GLY B 1 90 ? 8.055 6.945 -9.469 1 98.38 90 GLY B CA 1
ATOM 2458 C C . GLY B 1 90 ? 7.082 7.992 -9.969 1 98.38 90 GLY B C 1
ATOM 2459 O O . GLY B 1 90 ? 5.914 8 -9.578 1 98.38 90 GLY B O 1
ATOM 2460 N N . LYS B 1 91 ? 7.613 8.781 -10.844 1 98.62 91 LYS B N 1
ATOM 2461 C CA . LYS B 1 91 ? 6.867 9.922 -11.367 1 98.62 91 LYS B CA 1
ATOM 2462 C C . LYS B 1 91 ? 5.625 9.461 -12.133 1 98.62 91 LYS B C 1
ATOM 2464 O O . LYS B 1 91 ? 4.539 10.008 -11.938 1 98.62 91 LYS B O 1
ATOM 2469 N N . ASN B 1 92 ? 5.766 8.445 -12.961 1 98.12 92 ASN B N 1
ATOM 2470 C CA . ASN B 1 92 ? 4.641 7.965 -13.758 1 98.12 92 ASN B CA 1
ATOM 2471 C C . ASN B 1 92 ? 3.492 7.484 -12.867 1 98.12 92 ASN B C 1
ATOM 2473 O O . ASN B 1 92 ? 2.326 7.766 -13.148 1 98.12 92 ASN B O 1
ATOM 2477 N N . MET B 1 93 ? 3.795 6.762 -11.852 1 98.38 93 MET B N 1
ATOM 2478 C CA . MET B 1 93 ? 2.762 6.285 -10.938 1 98.38 93 MET B CA 1
ATOM 2479 C C . MET B 1 93 ? 2.07 7.453 -10.242 1 98.38 93 MET B C 1
ATOM 2481 O O . MET B 1 93 ? 0.842 7.477 -10.133 1 98.38 93 MET B O 1
ATOM 2485 N N . MET B 1 94 ? 2.873 8.406 -9.812 1 98.88 94 MET B N 1
ATOM 2486 C CA . MET B 1 94 ? 2.318 9.547 -9.086 1 98.88 94 MET B CA 1
ATOM 2487 C C . MET B 1 94 ? 1.427 10.391 -9.992 1 98.88 94 MET B C 1
ATOM 2489 O O . MET B 1 94 ? 0.363 10.844 -9.578 1 98.88 94 MET B O 1
ATOM 2493 N N . GLU B 1 95 ? 1.835 10.586 -11.227 1 98.94 95 GLU B N 1
ATOM 2494 C CA . GLU B 1 95 ? 0.999 11.289 -12.195 1 98.94 95 GLU B CA 1
ATOM 2495 C C . GLU B 1 95 ? -0.3 10.531 -12.453 1 98.94 95 GLU B C 1
ATOM 2497 O O . GLU B 1 95 ? -1.365 11.141 -12.578 1 98.94 95 GLU B O 1
ATOM 2502 N N . ALA B 1 96 ? -0.168 9.227 -12.555 1 98.81 96 ALA B N 1
ATOM 2503 C CA . ALA B 1 96 ? -1.354 8.398 -12.742 1 98.81 96 ALA B CA 1
ATOM 2504 C C . ALA B 1 96 ? -2.299 8.508 -11.547 1 98.81 96 ALA B C 1
ATOM 2506 O O . ALA B 1 96 ? -3.521 8.5 -11.711 1 98.81 96 ALA B O 1
ATOM 2507 N N . ALA B 1 97 ? -1.725 8.539 -10.383 1 98.94 97 ALA B N 1
ATOM 2508 C CA . ALA B 1 97 ? -2.529 8.719 -9.172 1 98.94 97 ALA B CA 1
ATOM 2509 C C . ALA B 1 97 ? -3.324 10.023 -9.234 1 98.94 97 ALA B C 1
ATOM 2511 O O . ALA B 1 97 ? -4.527 10.031 -8.961 1 98.94 97 ALA B O 1
ATOM 2512 N N . LEU B 1 98 ? -2.639 11.078 -9.562 1 98.88 98 LEU B N 1
ATOM 2513 C CA . LEU B 1 98 ? -3.27 12.391 -9.68 1 98.88 98 LEU B CA 1
ATOM 2514 C C . LEU B 1 98 ? -4.395 12.367 -10.711 1 98.88 98 LEU B C 1
ATOM 2516 O O . LEU B 1 98 ? -5.484 12.883 -10.461 1 98.88 98 LEU B O 1
ATOM 2520 N N . GLU B 1 99 ? -4.129 11.781 -11.852 1 98.81 99 GLU B N 1
ATOM 2521 C CA . GLU B 1 99 ? -5.137 11.648 -12.898 1 98.81 99 GLU B CA 1
ATOM 2522 C C . GLU B 1 99 ? -6.355 10.883 -12.391 1 98.81 99 GLU B C 1
ATOM 2524 O O . GLU B 1 99 ? -7.496 11.258 -12.672 1 98.81 99 GLU B O 1
ATOM 2529 N N . GLY B 1 100 ? -6.133 9.805 -11.695 1 98.75 100 GLY B N 1
ATOM 2530 C CA . GLY B 1 100 ? -7.23 9.031 -11.125 1 98.75 100 GLY B CA 1
ATOM 2531 C C . GLY B 1 100 ? -8.102 9.844 -10.18 1 98.75 100 GLY B C 1
ATOM 2532 O O . GLY B 1 100 ? -9.328 9.742 -10.219 1 98.75 100 GLY B O 1
ATOM 2533 N N . LEU B 1 101 ? -7.48 10.625 -9.344 1 98.81 101 LEU B N 1
ATOM 2534 C CA . LEU B 1 101 ? -8.227 11.469 -8.414 1 98.81 101 LEU B CA 1
ATOM 2535 C C . LEU B 1 101 ? -9.094 12.469 -9.164 1 98.81 101 LEU B C 1
ATOM 2537 O O . LEU B 1 101 ? -10.227 12.742 -8.766 1 98.81 101 LEU B O 1
ATOM 2541 N N . GLU B 1 102 ? -8.531 13.039 -10.227 1 98.5 102 GLU B N 1
ATOM 2542 C CA . GLU B 1 102 ? -9.281 13.992 -11.039 1 98.5 102 GLU B CA 1
ATOM 2543 C C . GLU B 1 102 ? -10.516 13.344 -11.656 1 98.5 102 GLU B C 1
ATOM 2545 O O . GLU B 1 102 ? -11.609 13.906 -11.617 1 98.5 102 GLU B O 1
ATOM 2550 N N . ILE B 1 103 ? -10.344 12.203 -12.195 1 98.19 103 ILE B N 1
ATOM 2551 C CA . ILE B 1 103 ? -11.438 11.477 -12.828 1 98.19 103 ILE B CA 1
ATOM 2552 C C . ILE B 1 103 ? -12.516 11.156 -11.797 1 98.19 103 ILE B C 1
ATOM 2554 O O . ILE B 1 103 ? -13.695 11.422 -12.016 1 98.19 103 ILE B O 1
ATOM 2558 N N . GLY B 1 104 ? -12.109 10.648 -10.68 1 97.94 104 GLY B N 1
ATOM 2559 C CA . GLY B 1 104 ? -13.047 10.195 -9.672 1 97.94 104 GLY B CA 1
ATOM 2560 C C . GLY B 1 104 ? -13.789 11.336 -8.992 1 97.94 104 GLY B C 1
ATOM 2561 O O . GLY B 1 104 ? -14.922 11.172 -8.539 1 97.94 104 GLY B O 1
ATOM 2562 N N . SER B 1 105 ? -13.133 12.461 -8.898 1 97.69 105 SER B N 1
ATOM 2563 C CA . SER B 1 105 ? -13.727 13.609 -8.227 1 97.69 105 SER B CA 1
ATOM 2564 C C . SER B 1 105 ? -14.773 14.281 -9.109 1 97.69 105 SER B C 1
ATOM 2566 O O . SER B 1 105 ? -15.672 14.961 -8.609 1 97.69 105 SER B O 1
ATOM 2568 N N . GLY B 1 106 ? -14.609 14.164 -10.461 1 95.12 106 GLY B N 1
ATOM 2569 C CA . GLY B 1 106 ? -15.492 14.867 -11.375 1 95.12 106 GLY B CA 1
ATOM 2570 C C . GLY B 1 106 ? -15.461 16.375 -11.203 1 95.12 106 GLY B C 1
ATOM 2571 O O . GLY B 1 106 ? -14.391 16.984 -11.281 1 95.12 106 GLY B O 1
ATOM 2572 N N . SER B 1 107 ? -16.625 16.922 -10.852 1 92.5 107 SER B N 1
ATOM 2573 C CA . SER B 1 107 ? -16.719 18.375 -10.648 1 92.5 107 SER B CA 1
ATOM 2574 C C . SER B 1 107 ? -16.547 18.734 -9.172 1 92.5 107 SER B C 1
ATOM 2576 O O . SER B 1 107 ? -16.531 19.906 -8.82 1 92.5 107 SER B O 1
ATOM 2578 N N . GLY B 1 108 ? -16.422 17.719 -8.352 1 93.44 108 GLY B N 1
ATOM 2579 C CA . GLY B 1 108 ? -16.266 17.984 -6.926 1 93.44 108 GLY B CA 1
ATOM 2580 C C . GLY B 1 108 ? -14.836 18.328 -6.531 1 93.44 108 GLY B C 1
ATOM 2581 O O . GLY B 1 108 ? -13.961 18.453 -7.395 1 93.44 108 GLY B O 1
ATOM 2582 N N . LYS B 1 109 ? -14.703 18.531 -5.238 1 95.19 109 LYS B N 1
ATOM 2583 C CA . LYS B 1 109 ? -13.375 18.844 -4.715 1 95.19 109 LYS B CA 1
ATOM 2584 C C . LYS B 1 109 ? -12.461 17.625 -4.754 1 95.19 109 LYS B C 1
ATOM 2586 O O . LYS B 1 109 ? -12.805 16.562 -4.223 1 95.19 109 LYS B O 1
ATOM 2591 N N . ARG B 1 110 ? -11.352 17.734 -5.398 1 97.56 110 ARG B N 1
ATOM 2592 C CA . ARG B 1 110 ? -10.352 16.672 -5.449 1 97.56 110 ARG B CA 1
ATOM 2593 C C . ARG B 1 110 ? -9.57 16.594 -4.145 1 97.56 110 ARG B C 1
ATOM 2595 O O . ARG B 1 110 ? -9.117 17.609 -3.625 1 97.56 110 ARG B O 1
ATOM 2602 N N . PRO B 1 111 ? -9.391 15.406 -3.602 1 98.62 111 PRO B N 1
ATOM 2603 C CA . PRO B 1 111 ? -8.5 15.305 -2.441 1 98.62 111 PRO B CA 1
ATOM 2604 C C . PRO B 1 111 ? -7.086 15.781 -2.74 1 98.62 111 PRO B C 1
ATOM 2606 O O . PRO B 1 111 ? -6.617 15.672 -3.877 1 98.62 111 PRO B O 1
ATOM 2609 N N . LYS B 1 112 ? -6.453 16.344 -1.712 1 98.75 112 LYS B N 1
ATOM 2610 C CA . LYS B 1 112 ? -5.008 16.516 -1.811 1 98.75 112 LYS B CA 1
ATOM 2611 C C . LYS B 1 112 ? -4.297 15.164 -1.921 1 98.75 112 LYS B C 1
ATOM 2613 O O . LYS B 1 112 ? -4.781 14.156 -1.408 1 98.75 112 LYS B O 1
ATOM 2618 N N . ILE B 1 113 ? -3.199 15.156 -2.633 1 98.94 113 ILE B N 1
ATOM 2619 C CA . ILE B 1 113 ? -2.408 13.938 -2.752 1 98.94 113 ILE B CA 1
ATOM 2620 C C . ILE B 1 113 ? -0.948 14.234 -2.422 1 98.94 113 ILE B C 1
ATOM 2622 O O . ILE B 1 113 ? -0.361 15.172 -2.965 1 98.94 113 ILE B O 1
ATOM 2626 N N . ILE B 1 114 ? -0.406 13.469 -1.478 1 98.94 114 ILE B N 1
ATOM 2627 C CA . ILE B 1 114 ? 0.979 13.609 -1.042 1 98.94 114 ILE B CA 1
ATOM 2628 C C . ILE B 1 114 ? 1.709 12.281 -1.205 1 98.94 114 ILE B C 1
ATOM 2630 O O . ILE B 1 114 ? 1.083 11.25 -1.457 1 98.94 114 ILE B O 1
ATOM 2634 N N . ALA B 1 115 ? 3.039 12.297 -1.149 1 98.94 115 ALA B N 1
ATOM 2635 C CA . ALA B 1 115 ? 3.812 11.062 -1.312 1 98.94 115 ALA B CA 1
ATOM 2636 C C . ALA B 1 115 ? 4.75 10.844 -0.129 1 98.94 115 ALA B C 1
ATOM 2638 O O . ALA B 1 115 ? 5.395 11.789 0.343 1 98.94 115 ALA B O 1
ATOM 2639 N N . VAL B 1 116 ? 4.777 9.648 0.344 1 98.94 116 VAL B N 1
ATOM 2640 C CA . VAL B 1 116 ? 5.742 9.273 1.369 1 98.94 116 VAL B CA 1
ATOM 2641 C C . VAL B 1 116 ? 7.152 9.273 0.78 1 98.94 116 VAL B C 1
ATOM 2643 O O . VAL B 1 116 ? 7.402 8.656 -0.254 1 98.94 116 VAL B O 1
ATOM 2646 N N . THR B 1 117 ? 8.07 9.922 1.41 1 98.75 117 THR B N 1
ATOM 2647 C CA . THR B 1 117 ? 9.469 9.867 1 1 98.75 117 THR B CA 1
ATOM 2648 C C . THR B 1 117 ? 10.156 8.633 1.571 1 98.75 117 THR B C 1
ATOM 2650 O O . THR B 1 117 ? 10.039 7.539 1.011 1 98.75 117 THR B O 1
ATOM 2653 N N . GLN B 1 118 ? 10.719 8.766 2.723 1 98 118 GLN B N 1
ATOM 2654 C CA . GLN B 1 118 ? 11.172 7.637 3.531 1 98 118 GLN B CA 1
ATOM 2655 C C . GLN B 1 118 ? 10.352 7.516 4.812 1 98 118 GLN B C 1
ATOM 2657 O O . GLN B 1 118 ? 10.039 8.516 5.457 1 98 118 GLN B O 1
ATOM 2662 N N . LEU B 1 119 ? 9.945 6.285 5.117 1 96.31 119 LEU B N 1
ATOM 2663 C CA . LEU B 1 119 ? 9.203 6.066 6.355 1 96.31 119 LEU B CA 1
ATOM 2664 C C . LEU B 1 119 ? 10.023 6.516 7.562 1 96.31 119 LEU B C 1
ATOM 2666 O O . LEU B 1 119 ? 11.25 6.379 7.566 1 96.31 119 LEU B O 1
ATOM 2670 N N . THR B 1 120 ? 9.32 7.016 8.57 1 91.44 120 THR B N 1
ATOM 2671 C CA . THR B 1 120 ? 9.992 7.504 9.766 1 91.44 120 THR B CA 1
ATOM 2672 C C . THR B 1 120 ? 10.656 6.355 10.516 1 91.44 120 THR B C 1
ATOM 2674 O O . THR B 1 120 ? 11.516 6.586 11.375 1 91.44 120 THR B O 1
ATOM 2677 N N . SER B 1 121 ? 10.289 5.109 10.148 1 90.5 121 SER B N 1
ATOM 2678 C CA . SER B 1 121 ? 10.898 3.932 10.758 1 90.5 121 SER B CA 1
ATOM 2679 C C . SER B 1 121 ? 12.195 3.553 10.062 1 90.5 121 SER B C 1
ATOM 2681 O O . SER B 1 121 ? 12.922 2.676 10.523 1 90.5 121 SER B O 1
ATOM 2683 N N . THR B 1 122 ? 12.539 4.164 8.992 1 94.12 122 THR B N 1
ATOM 2684 C CA . THR B 1 122 ? 13.727 3.848 8.203 1 94.12 122 THR B CA 1
ATOM 2685 C C . THR B 1 122 ? 14.914 4.695 8.648 1 94.12 122 THR B C 1
ATOM 2687 O O . THR B 1 122 ? 14.875 5.926 8.555 1 94.12 122 THR B O 1
ATOM 2690 N N . SER B 1 123 ? 15.969 4.055 9.188 1 95.56 123 SER B N 1
ATOM 2691 C CA . SER B 1 123 ? 17.234 4.738 9.445 1 95.56 123 SER B CA 1
ATOM 2692 C C . SER B 1 123 ? 18.078 4.824 8.18 1 95.56 123 SER B C 1
ATOM 2694 O O . SER B 1 123 ? 17.844 4.098 7.215 1 95.56 123 SER B O 1
ATOM 2696 N N . GLU B 1 124 ? 19.031 5.695 8.242 1 97.5 124 GLU B N 1
ATOM 2697 C CA . GLU B 1 124 ? 19.953 5.797 7.113 1 97.5 124 GLU B CA 1
ATOM 2698 C C . GLU B 1 124 ? 20.672 4.473 6.859 1 97.5 124 GLU B C 1
ATOM 2700 O O . GLU B 1 124 ? 20.781 4.035 5.711 1 97.5 124 GLU B O 1
ATOM 2705 N N . ALA B 1 125 ? 21.109 3.82 7.934 1 97.94 125 ALA B N 1
ATOM 2706 C CA . ALA B 1 125 ? 21.828 2.549 7.824 1 97.94 125 ALA B CA 1
ATOM 2707 C C . ALA B 1 125 ? 20.938 1.482 7.184 1 97.94 125 ALA B C 1
ATOM 2709 O O . ALA B 1 125 ? 21.375 0.757 6.289 1 97.94 125 ALA B O 1
ATOM 2710 N N . SER B 1 126 ? 19.688 1.387 7.625 1 97.19 126 SER B N 1
ATOM 2711 C CA . SER B 1 126 ? 18.781 0.387 7.07 1 97.19 126 SER B CA 1
ATOM 2712 C C . SER B 1 126 ? 18.422 0.702 5.621 1 97.19 126 SER B C 1
ATOM 2714 O O . SER B 1 126 ? 18.297 -0.205 4.797 1 97.19 126 SER B O 1
ATOM 2716 N N . MET B 1 127 ? 18.203 1.991 5.324 1 98.25 127 MET B N 1
ATOM 2717 C CA . MET B 1 127 ? 17.938 2.393 3.945 1 98.25 127 MET B CA 1
ATOM 2718 C C . MET B 1 127 ? 19.062 1.937 3.023 1 98.25 127 MET B C 1
ATOM 2720 O O . MET B 1 127 ? 18.812 1.323 1.984 1 98.25 127 MET B O 1
ATOM 2724 N N . GLN B 1 128 ? 20.297 2.193 3.43 1 98.69 128 GLN B N 1
ATOM 2725 C CA . GLN B 1 128 ? 21.453 1.889 2.6 1 98.69 128 GLN B CA 1
ATOM 2726 C C . GLN B 1 128 ? 21.656 0.382 2.467 1 98.69 128 GLN B C 1
ATOM 2728 O O . GLN B 1 128 ? 21.969 -0.115 1.381 1 98.69 128 GLN B O 1
ATOM 2733 N N . SER B 1 129 ? 21.422 -0.381 3.527 1 98.56 129 SER B N 1
ATOM 2734 C CA . SER B 1 129 ? 21.703 -1.812 3.51 1 98.56 129 SER B CA 1
ATOM 2735 C C . SER B 1 129 ? 20.531 -2.604 2.936 1 98.56 129 SER B C 1
ATOM 2737 O O . SER B 1 129 ? 20.734 -3.615 2.262 1 98.56 129 SER B O 1
ATOM 2739 N N . GLU B 1 130 ? 19.281 -2.109 3.172 1 98.62 130 GLU B N 1
ATOM 2740 C CA . GLU B 1 130 ? 18.156 -2.957 2.832 1 98.62 130 GLU B CA 1
ATOM 2741 C C . GLU B 1 130 ? 17.453 -2.471 1.561 1 98.62 130 GLU B C 1
ATOM 2743 O O . GLU B 1 130 ? 16.875 -3.266 0.817 1 98.62 130 GLU B O 1
ATOM 2748 N N . GLN B 1 131 ? 17.469 -1.175 1.27 1 98.62 131 GLN B N 1
ATOM 2749 C CA . GLN B 1 131 ? 16.906 -0.668 0.02 1 98.62 131 GLN B CA 1
ATOM 2750 C C . GLN B 1 131 ? 17.984 -0.488 -1.036 1 98.62 131 GLN B C 1
ATOM 2752 O O . GLN B 1 131 ? 17.688 -0.309 -2.219 1 98.62 131 GLN B O 1
ATOM 2757 N N . LEU B 1 132 ? 19.266 -0.493 -0.648 1 98.69 132 LEU B N 1
ATOM 2758 C CA . LEU B 1 132 ? 20.438 -0.324 -1.489 1 98.69 132 LEU B CA 1
ATOM 2759 C C . LEU B 1 132 ? 20.516 1.099 -2.033 1 98.69 132 LEU B C 1
ATOM 2761 O O . LEU B 1 132 ? 21.062 1.324 -3.113 1 98.69 132 LEU B O 1
ATOM 2765 N N . ILE B 1 133 ? 19.875 2.025 -1.359 1 98.75 133 ILE B N 1
ATOM 2766 C CA . ILE B 1 133 ? 20.047 3.447 -1.628 1 98.75 133 ILE B CA 1
ATOM 2767 C C . ILE B 1 133 ? 21.25 3.971 -0.857 1 98.75 133 ILE B C 1
ATOM 2769 O O . ILE B 1 133 ? 21.188 4.164 0.359 1 98.75 133 ILE B O 1
ATOM 2773 N N . LYS B 1 134 ? 22.297 4.305 -1.525 1 98.38 134 LYS B N 1
ATOM 2774 C CA . LYS B 1 134 ? 23.578 4.508 -0.867 1 98.38 134 LYS B CA 1
ATOM 2775 C C . LYS B 1 134 ? 23.781 5.973 -0.5 1 98.38 134 LYS B C 1
ATOM 2777 O O . LYS B 1 134 ? 24.75 6.316 0.186 1 98.38 134 LYS B O 1
ATOM 2782 N N . THR B 1 135 ? 22.891 6.816 -0.845 1 98.38 135 THR B N 1
ATOM 2783 C CA . THR B 1 135 ? 22.969 8.227 -0.462 1 98.38 135 THR B CA 1
ATOM 2784 C C . THR B 1 135 ? 22.672 8.398 1.025 1 98.38 135 THR B C 1
ATOM 2786 O O . THR B 1 135 ? 22.359 7.426 1.717 1 98.38 135 THR B O 1
ATOM 2789 N N . SER B 1 136 ? 22.859 9.656 1.489 1 98.56 136 SER B N 1
ATOM 2790 C CA . SER B 1 136 ? 22.344 9.953 2.82 1 98.56 136 SER B CA 1
ATOM 2791 C C . SER B 1 136 ? 20.812 9.906 2.85 1 98.56 136 SER B C 1
ATOM 2793 O O . SER B 1 136 ? 20.172 10.023 1.808 1 98.56 136 SER B O 1
ATOM 2795 N N . LEU B 1 137 ? 20.328 9.695 4.023 1 98.31 137 LEU B N 1
ATOM 2796 C CA . LEU B 1 137 ? 18.875 9.68 4.188 1 98.31 137 LEU B CA 1
ATOM 2797 C C . LEU B 1 137 ? 18.266 10.992 3.719 1 98.31 137 LEU B C 1
ATOM 2799 O O . LEU B 1 137 ? 17.266 10.992 3 1 98.31 137 LEU B O 1
ATOM 2803 N N . LEU B 1 138 ? 18.812 12.117 4.109 1 98.38 138 LEU B N 1
ATOM 2804 C CA . LEU B 1 138 ? 18.297 13.43 3.719 1 98.38 138 LEU B CA 1
ATOM 2805 C C . LEU B 1 138 ? 18.328 13.594 2.203 1 98.38 138 LEU B C 1
ATOM 2807 O O . LEU B 1 138 ? 17.375 14.117 1.616 1 98.38 138 LEU B O 1
ATOM 2811 N N . GLU B 1 139 ? 19.391 13.141 1.536 1 98.75 139 GLU B N 1
ATOM 2812 C CA . GLU B 1 139 ? 19.469 13.219 0.081 1 98.75 139 GLU B CA 1
ATOM 2813 C C . GLU B 1 139 ? 18.344 12.422 -0.578 1 98.75 139 GLU B C 1
ATOM 2815 O O . GLU B 1 139 ? 17.75 12.867 -1.562 1 98.75 139 GLU B O 1
ATOM 2820 N N . SER B 1 140 ? 18.109 11.266 -0.062 1 98.81 140 SER B N 1
ATOM 2821 C CA . SER B 1 140 ? 17.016 10.445 -0.579 1 98.81 140 SER B CA 1
ATOM 2822 C C . SER B 1 140 ? 15.672 11.141 -0.407 1 98.81 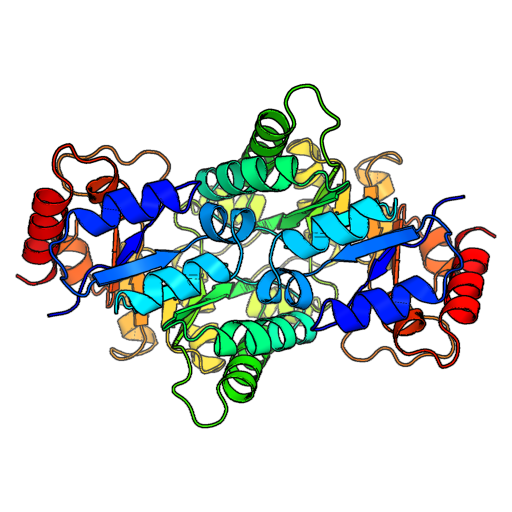140 SER B C 1
ATOM 2824 O O . SER B 1 140 ? 14.867 11.188 -1.34 1 98.81 140 SER B O 1
ATOM 2826 N N . VAL B 1 141 ? 15.453 11.68 0.765 1 98.81 141 VAL B N 1
ATOM 2827 C CA . VAL B 1 141 ? 14.203 12.359 1.089 1 98.81 141 VAL B CA 1
ATOM 2828 C C . VAL B 1 141 ? 14.016 13.57 0.176 1 98.81 141 VAL B C 1
ATOM 2830 O O . VAL B 1 141 ? 12.938 13.773 -0.385 1 98.81 141 VAL B O 1
ATOM 2833 N N . LEU B 1 142 ? 15.055 14.328 -0.011 1 98.88 142 LEU B N 1
ATOM 2834 C CA . LEU B 1 142 ? 14.977 15.508 -0.865 1 98.88 142 LEU B CA 1
ATOM 2835 C C . LEU B 1 142 ? 14.734 15.109 -2.318 1 98.88 142 LEU B C 1
ATOM 2837 O O . LEU B 1 142 ? 13.984 15.781 -3.033 1 98.88 142 LEU B O 1
ATOM 2841 N N . HIS B 1 143 ? 15.367 14.094 -2.738 1 98.94 143 HIS B N 1
ATOM 2842 C CA . HIS B 1 143 ? 15.164 13.602 -4.094 1 98.94 143 HIS B CA 1
ATOM 2843 C C . HIS B 1 143 ? 13.719 13.188 -4.324 1 98.94 143 HIS B C 1
ATOM 2845 O O . HIS B 1 143 ? 13.102 13.594 -5.312 1 98.94 143 HIS B O 1
ATOM 2851 N N . TYR B 1 144 ? 13.172 12.367 -3.406 1 98.94 144 TYR B N 1
ATOM 2852 C CA . TYR B 1 144 ? 11.781 11.93 -3.506 1 98.94 144 TYR B CA 1
ATOM 2853 C C . TYR B 1 144 ? 10.828 13.117 -3.447 1 98.94 144 TYR B C 1
ATOM 2855 O O . TYR B 1 144 ? 9.805 13.141 -4.133 1 98.94 144 TYR B O 1
ATOM 2863 N N . SER B 1 145 ? 11.188 14.094 -2.648 1 98.94 145 SER B N 1
ATOM 2864 C CA . SER B 1 145 ? 10.359 15.289 -2.564 1 98.94 145 SER B CA 1
ATOM 2865 C C . SER B 1 145 ? 10.352 16.047 -3.887 1 98.94 145 SER B C 1
ATOM 2867 O O . SER B 1 145 ? 9.305 16.531 -4.324 1 98.94 145 SER B O 1
ATOM 2869 N N . ALA B 1 146 ? 11.508 16.188 -4.504 1 98.88 146 ALA B N 1
ATOM 2870 C CA . ALA B 1 146 ? 11.609 16.859 -5.797 1 98.88 146 ALA B CA 1
ATOM 2871 C C . ALA B 1 146 ? 10.82 16.109 -6.867 1 98.88 146 ALA B C 1
ATOM 2873 O O . ALA B 1 146 ? 10.133 16.719 -7.684 1 98.88 146 ALA B O 1
ATOM 2874 N N . LEU B 1 147 ? 10.977 14.828 -6.863 1 98.88 147 LEU B N 1
ATOM 2875 C CA . LEU B 1 147 ? 10.25 13.992 -7.812 1 98.88 147 LEU B CA 1
ATOM 2876 C C . LEU B 1 147 ? 8.742 14.156 -7.641 1 98.88 147 LEU B C 1
ATOM 2878 O O . LEU B 1 147 ? 8.008 14.203 -8.625 1 98.88 147 LEU B O 1
ATOM 2882 N N . THR B 1 148 ? 8.289 14.172 -6.41 1 98.94 148 THR B N 1
ATOM 2883 C CA . THR B 1 148 ? 6.883 14.359 -6.066 1 98.94 148 THR B CA 1
ATOM 2884 C C . THR B 1 148 ? 6.375 15.695 -6.586 1 98.94 148 THR B C 1
ATOM 2886 O O . THR B 1 148 ? 5.293 15.773 -7.176 1 98.94 148 THR B O 1
ATOM 2889 N N . ASN B 1 149 ? 7.148 16.703 -6.371 1 98.88 149 ASN B N 1
ATOM 2890 C CA . ASN B 1 149 ? 6.801 18.031 -6.867 1 98.88 149 ASN B CA 1
ATOM 2891 C C . ASN B 1 149 ? 6.711 18.062 -8.391 1 98.88 149 ASN B C 1
ATOM 2893 O O . ASN B 1 149 ? 5.789 18.641 -8.953 1 98.88 149 ASN B O 1
ATOM 2897 N N . GLN B 1 150 ? 7.637 17.438 -9.047 1 98.81 150 GLN B N 1
ATOM 2898 C CA . GLN B 1 150 ? 7.656 17.359 -10.508 1 98.81 150 GLN B CA 1
ATOM 2899 C C . GLN B 1 150 ? 6.426 16.641 -11.039 1 98.81 150 GLN B C 1
ATOM 2901 O O . GLN B 1 150 ? 5.93 16.953 -12.125 1 98.81 150 GLN B O 1
ATOM 2906 N N . ALA B 1 151 ? 5.953 15.695 -10.281 1 98.88 151 ALA B N 1
ATOM 2907 C CA . ALA B 1 151 ? 4.785 14.914 -10.68 1 98.88 151 ALA B CA 1
ATOM 2908 C C . ALA B 1 151 ? 3.498 15.703 -10.477 1 98.88 151 ALA B C 1
ATOM 2910 O O . ALA B 1 151 ? 2.42 15.266 -10.883 1 98.88 151 ALA B O 1
ATOM 2911 N N . GLY B 1 152 ? 3.559 16.797 -9.758 1 98.81 152 GLY B N 1
ATOM 2912 C CA . GLY B 1 152 ? 2.414 17.688 -9.602 1 98.81 152 GLY B CA 1
ATOM 2913 C C . GLY B 1 152 ? 1.618 17.422 -8.336 1 98.81 152 GLY B C 1
ATOM 2914 O O . GLY B 1 152 ? 0.497 17.906 -8.188 1 98.81 152 GLY B O 1
ATOM 2915 N N . LEU B 1 153 ? 2.201 16.609 -7.418 1 98.88 153 LEU B N 1
ATOM 2916 C CA . LEU B 1 153 ? 1.472 16.344 -6.184 1 98.88 153 LEU B CA 1
ATOM 2917 C C . LEU B 1 153 ? 1.572 17.531 -5.23 1 98.88 153 LEU B C 1
ATOM 2919 O O . LEU B 1 153 ? 2.33 18.469 -5.477 1 98.88 153 LEU B O 1
ATOM 2923 N N . ASN B 1 154 ? 0.765 17.484 -4.141 1 98.88 154 ASN B N 1
ATOM 2924 C CA . ASN B 1 154 ? 0.605 18.641 -3.262 1 98.88 154 ASN B CA 1
ATOM 2925 C C . ASN B 1 154 ? 1.725 18.719 -2.227 1 98.88 154 ASN B C 1
ATOM 2927 O O . ASN B 1 154 ? 1.94 19.766 -1.612 1 98.88 154 ASN B O 1
ATOM 2931 N N . GLY B 1 155 ? 2.418 17.609 -1.964 1 98.94 155 GLY B N 1
ATOM 2932 C CA . GLY B 1 155 ? 3.447 17.594 -0.937 1 98.94 155 GLY B CA 1
ATOM 2933 C C . GLY B 1 155 ? 3.92 16.188 -0.593 1 98.94 155 GLY B C 1
ATOM 2934 O O . GLY B 1 155 ? 3.811 15.281 -1.41 1 98.94 155 GLY B O 1
ATOM 2935 N N . VAL B 1 156 ? 4.535 16.094 0.61 1 98.94 156 VAL B N 1
ATOM 2936 C CA . VAL B 1 156 ? 5.109 14.805 0.991 1 98.94 156 VAL B CA 1
ATOM 2937 C C . VAL B 1 156 ? 4.801 14.508 2.457 1 98.94 156 VAL B C 1
ATOM 2939 O O . VAL B 1 156 ? 4.453 15.422 3.217 1 98.94 156 VAL B O 1
ATOM 2942 N N . VAL B 1 157 ? 4.797 13.266 2.768 1 98.81 157 VAL B N 1
ATOM 2943 C CA . VAL B 1 157 ? 4.996 12.805 4.137 1 98.81 157 VAL B CA 1
ATOM 2944 C C . VAL B 1 157 ? 6.488 12.68 4.426 1 98.81 157 VAL B C 1
ATOM 2946 O O . VAL B 1 157 ? 7.219 12.023 3.678 1 98.81 157 VAL B O 1
ATOM 2949 N N . CYS B 1 158 ? 6.957 13.25 5.469 1 98.25 158 CYS B N 1
ATOM 2950 C CA . CYS B 1 158 ? 8.367 13.219 5.852 1 98.25 158 CYS B CA 1
ATOM 2951 C C . CYS B 1 158 ? 8.531 13.406 7.355 1 98.25 158 CYS B C 1
ATOM 2953 O O . CYS B 1 158 ? 7.559 13.703 8.055 1 98.25 158 CYS B O 1
ATOM 2955 N N . SER B 1 159 ? 9.742 13.133 7.785 1 97 159 SER B N 1
ATOM 2956 C CA . SER B 1 159 ? 10.062 13.516 9.156 1 97 159 SER B CA 1
ATOM 2957 C C . SER B 1 159 ? 10.062 15.031 9.328 1 97 159 SER B C 1
ATOM 2959 O O . SER B 1 159 ? 10.469 15.766 8.43 1 97 159 SER B O 1
ATOM 2961 N N . ALA B 1 160 ? 9.625 15.453 10.562 1 96.5 160 ALA B N 1
ATOM 2962 C CA . ALA B 1 160 ? 9.688 16.875 10.844 1 96.5 160 ALA B CA 1
ATOM 2963 C C . ALA B 1 160 ? 11.102 17.406 10.68 1 96.5 160 ALA B C 1
ATOM 2965 O O . ALA B 1 160 ? 11.305 18.562 10.289 1 96.5 160 ALA B O 1
ATOM 2966 N N . LEU B 1 161 ? 12.086 16.594 10.891 1 96.31 161 LEU B N 1
ATOM 2967 C CA . LEU B 1 161 ? 13.5 16.969 10.852 1 96.31 161 LEU B CA 1
ATOM 2968 C C . LEU B 1 161 ? 13.922 17.344 9.43 1 96.31 161 LEU B C 1
ATOM 2970 O O . LEU B 1 161 ? 14.953 17.984 9.234 1 96.31 161 LEU B O 1
ATOM 2974 N N . GLU B 1 162 ? 13.125 16.953 8.461 1 97.94 162 GLU B N 1
ATOM 2975 C CA . GLU B 1 162 ? 13.453 17.172 7.051 1 97.94 162 GLU B CA 1
ATOM 2976 C C . GLU B 1 162 ? 12.633 18.312 6.457 1 97.94 162 GLU B C 1
ATOM 2978 O O . GLU B 1 162 ? 12.852 18.719 5.316 1 97.94 162 GLU B O 1
ATOM 2983 N N . ALA B 1 163 ? 11.719 18.875 7.188 1 98.19 163 ALA B N 1
ATOM 2984 C CA . ALA B 1 163 ? 10.688 19.766 6.691 1 98.19 163 ALA B CA 1
ATOM 2985 C C . ALA B 1 163 ? 11.289 21.062 6.164 1 98.19 163 ALA B C 1
ATOM 2987 O O . ALA B 1 163 ? 10.906 21.547 5.094 1 98.19 163 ALA B O 1
ATOM 2988 N N . GLU B 1 164 ? 12.219 21.609 6.863 1 98.25 164 GLU B N 1
ATOM 2989 C CA . GLU B 1 164 ? 12.812 22.875 6.449 1 98.25 164 GLU B CA 1
ATOM 2990 C C . GLU B 1 164 ? 13.555 22.734 5.125 1 98.25 164 GLU B C 1
ATOM 2992 O O . GLU B 1 164 ? 13.422 23.578 4.238 1 98.25 164 GLU B O 1
ATOM 2997 N N . ALA B 1 165 ? 14.359 21.719 5.027 1 98.62 165 ALA B N 1
ATOM 2998 C CA . ALA B 1 165 ? 15.102 21.484 3.795 1 98.62 165 ALA B CA 1
ATOM 2999 C C . ALA B 1 165 ? 14.164 21.297 2.609 1 98.62 165 ALA B C 1
ATOM 3001 O O . ALA B 1 165 ? 14.43 21.797 1.51 1 98.62 165 ALA B O 1
ATOM 3002 N N . ILE B 1 166 ? 13.07 20.609 2.832 1 98.81 166 ILE B N 1
ATOM 3003 C CA . ILE B 1 166 ? 12.086 20.375 1.783 1 98.81 166 ILE B CA 1
ATOM 3004 C C . ILE B 1 166 ? 11.422 21.703 1.398 1 98.81 166 ILE B C 1
ATOM 3006 O O . ILE B 1 166 ? 11.188 21.969 0.217 1 98.81 166 ILE B O 1
ATOM 3010 N N . LYS B 1 167 ? 11.102 22.5 2.357 1 98.62 167 LYS B N 1
ATOM 3011 C CA . LYS B 1 167 ? 10.523 23.828 2.111 1 98.62 167 LYS B CA 1
ATOM 3012 C C . LYS B 1 167 ? 11.453 24.672 1.242 1 98.62 167 LYS B C 1
ATOM 3014 O O . LYS B 1 167 ? 11 25.328 0.297 1 98.62 167 LYS B O 1
ATOM 3019 N N . GLN B 1 168 ? 12.672 24.656 1.554 1 98.56 168 GLN B N 1
ATOM 3020 C CA . GLN B 1 168 ? 13.656 25.438 0.801 1 98.56 168 GLN B CA 1
ATOM 3021 C C . GLN B 1 168 ? 13.742 24.953 -0.645 1 98.56 168 GLN B C 1
ATOM 3023 O O . GLN B 1 168 ? 13.898 25.75 -1.564 1 98.56 168 GLN B O 1
ATOM 3028 N N . GLN B 1 169 ? 13.602 23.703 -0.804 1 98.62 169 GLN B N 1
ATOM 3029 C CA . GLN B 1 169 ? 13.773 23.109 -2.123 1 98.62 169 GLN B CA 1
ATOM 3030 C C . GLN B 1 169 ? 12.523 23.281 -2.975 1 98.62 169 GLN B C 1
ATOM 3032 O O . GLN B 1 169 ? 12.609 23.547 -4.176 1 98.62 169 GLN B O 1
ATOM 3037 N N . ASN B 1 170 ? 11.359 23.078 -2.381 1 98.62 170 ASN B N 1
ATOM 3038 C CA . ASN B 1 170 ? 10.141 22.953 -3.174 1 98.62 170 ASN B CA 1
ATOM 3039 C C . ASN B 1 170 ? 9.195 24.125 -2.953 1 98.62 170 ASN B C 1
ATOM 3041 O O . ASN B 1 170 ? 8.172 24.234 -3.633 1 98.62 170 ASN B O 1
ATOM 3045 N N . GLY B 1 171 ? 9.469 24.984 -1.986 1 97.94 171 GLY B N 1
ATOM 3046 C CA . GLY B 1 171 ? 8.633 26.156 -1.723 1 97.94 171 GLY B CA 1
ATOM 3047 C C . GLY B 1 171 ? 7.742 25.984 -0.507 1 97.94 171 GLY B C 1
ATOM 3048 O O . GLY B 1 171 ? 7.488 24.859 -0.07 1 97.94 171 GLY B O 1
ATOM 3049 N N . ALA B 1 172 ? 7.195 27.047 -0.034 1 96.88 172 ALA B N 1
ATOM 3050 C CA . ALA B 1 172 ? 6.453 27.094 1.225 1 96.88 172 ALA B CA 1
ATOM 3051 C C . ALA B 1 172 ? 5.07 26.469 1.066 1 96.88 172 ALA B C 1
ATOM 3053 O O . ALA B 1 172 ? 4.484 26 2.039 1 96.88 172 ALA B O 1
ATOM 3054 N N . ASP B 1 173 ? 4.555 26.438 -0.161 1 97.62 173 ASP B N 1
ATOM 3055 C CA . ASP B 1 173 ? 3.199 25.938 -0.389 1 97.62 173 ASP B CA 1
ATOM 3056 C C . ASP B 1 173 ? 3.178 24.422 -0.497 1 97.62 173 ASP B C 1
ATOM 3058 O O . ASP B 1 173 ? 2.111 23.797 -0.443 1 97.62 173 ASP B O 1
ATOM 3062 N N . PHE B 1 174 ? 4.367 23.828 -0.718 1 98.69 174 PHE B N 1
ATOM 3063 C CA . PHE B 1 174 ? 4.5 22.375 -0.784 1 98.69 174 PHE B CA 1
ATOM 3064 C C . PHE B 1 174 ? 4.281 21.75 0.589 1 98.69 174 PHE B C 1
ATOM 3066 O O . PHE B 1 174 ? 4.996 22.062 1.542 1 98.69 174 PHE B O 1
ATOM 3073 N N . LEU B 1 175 ? 3.307 20.906 0.658 1 98.88 175 LEU B N 1
ATOM 3074 C CA . LEU B 1 175 ? 2.906 20.375 1.957 1 98.88 175 LEU B CA 1
ATOM 3075 C C . LEU B 1 175 ? 3.994 19.484 2.537 1 98.88 175 LEU B C 1
ATOM 3077 O O . LEU B 1 175 ? 4.621 18.703 1.811 1 98.88 175 LEU B O 1
ATOM 3081 N N . ARG B 1 176 ? 4.297 19.578 3.73 1 98.81 176 ARG B N 1
ATOM 3082 C CA . ARG B 1 176 ? 5.129 18.719 4.562 1 98.81 176 ARG B CA 1
ATOM 3083 C C . ARG B 1 176 ? 4.324 18.141 5.727 1 98.81 176 ARG B C 1
ATOM 3085 O O . ARG B 1 176 ? 4.262 18.734 6.801 1 98.81 176 ARG B O 1
ATOM 3092 N N . VAL B 1 177 ? 3.691 17.016 5.484 1 98.75 177 VAL B N 1
ATOM 3093 C CA . VAL B 1 177 ? 2.887 16.328 6.484 1 98.75 177 VAL B CA 1
ATOM 3094 C C . VAL B 1 177 ? 3.779 15.414 7.324 1 98.75 177 VAL B C 1
ATOM 3096 O O . VAL B 1 177 ? 4.383 14.477 6.801 1 98.75 177 VAL B O 1
ATOM 3099 N N . THR B 1 178 ? 3.844 15.656 8.617 1 98.12 178 THR B N 1
ATOM 3100 C CA . THR B 1 178 ? 4.875 15 9.414 1 98.12 178 THR B CA 1
ATOM 3101 C C . THR B 1 178 ? 4.246 14.172 10.531 1 98.12 178 THR B C 1
ATOM 3103 O O . THR B 1 178 ? 3.662 14.727 11.469 1 98.12 178 THR B O 1
ATOM 3106 N N . PRO B 1 179 ? 4.344 12.875 10.414 1 97.06 179 PRO B N 1
ATOM 3107 C CA . PRO B 1 179 ? 4.035 12 11.539 1 97.06 179 PRO B CA 1
ATOM 3108 C C . PRO B 1 179 ? 5.16 11.938 12.57 1 97.06 179 PRO B C 1
ATOM 3110 O O . PRO B 1 179 ? 6.09 12.742 12.523 1 97.06 179 PRO B O 1
ATOM 3113 N N . GLY B 1 180 ? 5.078 11.086 13.531 1 91.94 180 GLY B N 1
ATOM 3114 C CA . GLY B 1 180 ? 6.109 10.953 14.547 1 91.94 180 GLY B CA 1
ATOM 3115 C C . GLY B 1 180 ? 6.082 12.062 15.578 1 91.94 180 GLY B C 1
ATOM 3116 O O . GLY B 1 180 ? 7.133 12.477 16.078 1 91.94 180 GLY B O 1
ATOM 3117 N N . ILE B 1 181 ? 4.961 12.633 15.852 1 95.31 181 ILE B N 1
ATOM 3118 C CA . ILE B 1 181 ? 4.785 13.727 16.812 1 95.31 181 ILE B CA 1
ATOM 3119 C C . ILE B 1 181 ? 4.359 13.164 18.156 1 95.31 181 ILE B C 1
ATOM 3121 O O . ILE B 1 181 ? 3.447 12.344 18.234 1 95.31 181 ILE B O 1
ATOM 3125 N N . ARG B 1 182 ? 5.023 13.633 19.172 1 92.94 182 ARG B N 1
ATOM 3126 C CA . ARG B 1 182 ? 4.73 13.211 20.547 1 92.94 182 ARG B CA 1
ATOM 3127 C C . ARG B 1 182 ? 4.738 14.398 21.5 1 92.94 182 ARG B C 1
ATOM 3129 O O . ARG B 1 182 ? 5.504 15.352 21.312 1 92.94 182 ARG B O 1
ATOM 3136 N N . LEU B 1 183 ? 3.844 14.32 22.469 1 92.62 183 LEU B N 1
ATOM 3137 C CA . LEU B 1 183 ? 3.992 15.25 23.578 1 92.62 183 LEU B CA 1
ATOM 3138 C C . LEU B 1 183 ? 5.238 14.922 24.391 1 92.62 183 LEU B C 1
ATOM 3140 O O . LEU B 1 183 ? 5.652 13.766 24.469 1 92.62 183 LEU B O 1
ATOM 3144 N N . ALA B 1 184 ? 5.848 15.875 24.984 1 85.38 184 ALA B N 1
ATOM 3145 C CA . ALA B 1 184 ? 7.113 15.727 25.688 1 85.38 184 ALA B CA 1
ATOM 3146 C C . ALA B 1 184 ? 7.016 14.656 26.766 1 85.38 184 ALA B C 1
ATOM 3148 O O . ALA B 1 184 ? 8 13.969 27.062 1 85.38 184 ALA B O 1
ATOM 3149 N N . SER B 1 185 ? 5.961 14.359 27.25 1 83 185 SER B N 1
ATOM 3150 C CA . SER B 1 185 ? 5.777 13.422 28.359 1 83 185 SER B CA 1
ATOM 3151 C C . SER B 1 185 ? 5.668 11.984 27.859 1 83 185 SER B C 1
ATOM 3153 O O . SER B 1 185 ? 5.711 11.047 28.656 1 83 185 SER B O 1
ATOM 3155 N N . ASP B 1 186 ? 5.609 11.781 26.547 1 84.62 186 ASP B N 1
ATOM 3156 C CA . ASP B 1 186 ? 5.266 10.469 26 1 84.62 186 ASP B CA 1
ATOM 3157 C C . ASP B 1 186 ? 6.52 9.703 25.578 1 84.62 186 ASP B C 1
ATOM 3159 O O . ASP B 1 186 ? 7.547 10.312 25.266 1 84.62 186 ASP B O 1
ATOM 3163 N N . ALA B 1 187 ? 6.398 8.336 25.578 1 74.12 187 ALA B N 1
ATOM 3164 C CA . ALA B 1 187 ? 7.441 7.477 25.031 1 74.12 187 ALA B CA 1
ATOM 3165 C C . ALA B 1 187 ? 7.43 7.504 23.5 1 74.12 187 ALA B C 1
ATOM 3167 O O . ALA B 1 187 ? 6.371 7.652 22.891 1 74.12 187 ALA B O 1
ATOM 3168 N N . ALA B 1 188 ? 8.664 7.324 22.812 1 72.19 188 ALA B N 1
ATOM 3169 C CA . ALA B 1 188 ? 8.773 7.355 21.359 1 72.19 188 ALA B CA 1
ATOM 3170 C C . ALA B 1 188 ? 8.281 6.047 20.75 1 72.19 188 ALA B C 1
ATOM 3172 O O . ALA B 1 188 ? 7.777 6.035 19.625 1 72.19 188 ALA B O 1
ATOM 3173 N N . ASP B 1 189 ? 8.344 4.844 21.297 1 69 189 ASP B N 1
ATOM 3174 C CA . ASP B 1 189 ? 7.961 3.525 20.797 1 69 189 ASP B CA 1
ATOM 3175 C C . ASP B 1 189 ? 8.711 3.188 19.5 1 69 189 ASP B C 1
ATOM 3177 O O . ASP B 1 189 ? 9.945 3.201 19.469 1 69 189 ASP B O 1
ATOM 3181 N N . ASP B 1 190 ? 8.023 2.912 18.391 1 73.31 190 ASP B N 1
ATOM 3182 C CA . ASP B 1 190 ? 8.656 2.447 17.172 1 73.31 190 ASP B CA 1
ATOM 3183 C C . ASP B 1 190 ? 9.102 3.623 16.297 1 73.31 190 ASP B C 1
ATOM 3185 O O . ASP B 1 190 ? 9.625 3.426 15.203 1 73.31 190 ASP B O 1
ATOM 3189 N N . GLN B 1 191 ? 8.781 4.723 16.75 1 76.31 191 GLN B N 1
ATOM 3190 C CA . GLN B 1 191 ? 9.172 5.918 16 1 76.31 191 GLN B CA 1
ATOM 3191 C C . GLN B 1 191 ? 10.578 6.371 16.406 1 76.31 191 GLN B C 1
ATOM 3193 O O . GLN B 1 191 ? 10.852 6.609 17.578 1 76.31 191 GLN B O 1
ATOM 3198 N N . ILE B 1 192 ? 11.445 6.488 15.391 1 75.81 192 ILE B N 1
ATOM 3199 C CA . ILE B 1 192 ? 12.859 6.758 15.641 1 75.81 192 ILE B CA 1
ATOM 3200 C C . ILE B 1 192 ? 13.109 8.266 15.617 1 75.81 192 ILE B C 1
ATOM 3202 O O . ILE B 1 192 ? 13.984 8.766 16.328 1 75.81 192 ILE B O 1
ATOM 3206 N N . ARG B 1 193 ? 12.344 9.047 15 1 78.31 193 ARG B N 1
ATOM 3207 C CA . ARG B 1 193 ? 12.578 10.469 14.766 1 78.31 193 ARG B CA 1
ATOM 3208 C C . ARG B 1 193 ? 11.398 11.305 15.258 1 78.31 193 ARG B C 1
ATOM 3210 O O . ARG B 1 193 ? 10.758 12 14.461 1 78.31 193 ARG B O 1
ATOM 3217 N N . VAL B 1 194 ? 11.289 11.406 16.578 1 84.38 194 VAL B N 1
ATOM 3218 C CA . VAL B 1 194 ? 10.125 12.039 17.188 1 84.38 194 VAL B CA 1
ATOM 3219 C C . VAL B 1 194 ? 10.43 13.508 17.5 1 84.38 194 VAL B C 1
ATOM 3221 O O . VAL B 1 194 ? 11.57 13.859 17.797 1 84.38 194 VAL B O 1
ATOM 3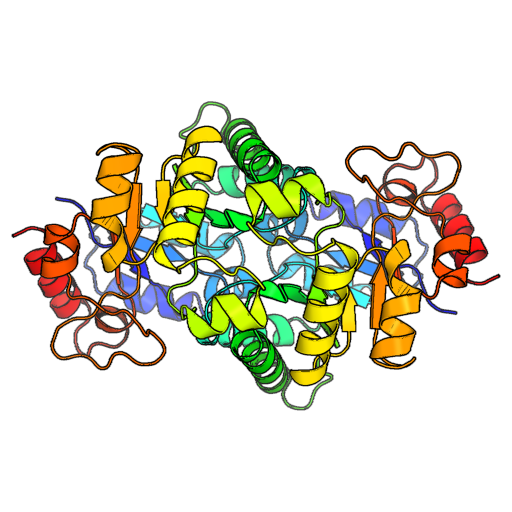224 N N . VAL B 1 195 ? 9.398 14.305 17.312 1 91.69 195 VAL B N 1
ATOM 3225 C CA . VAL B 1 195 ? 9.492 15.719 17.672 1 91.69 195 VAL B CA 1
ATOM 3226 C C . VAL B 1 195 ? 8.195 16.172 18.328 1 91.69 195 VAL B C 1
ATOM 3228 O O . VAL B 1 195 ? 7.152 15.523 18.172 1 91.69 195 VAL B O 1
ATOM 3231 N N . THR B 1 196 ? 8.266 17.25 19.141 1 95 196 THR B N 1
ATOM 3232 C CA . THR B 1 196 ? 7.066 17.828 19.734 1 95 196 THR B CA 1
ATOM 3233 C C . THR B 1 196 ? 6.297 18.656 18.719 1 95 196 THR B C 1
ATOM 3235 O O . THR B 1 196 ? 6.852 19.062 17.688 1 95 196 THR B O 1
ATOM 3238 N N . PRO B 1 197 ? 5.004 18.906 19.031 1 97 197 PRO B N 1
ATOM 3239 C CA . PRO B 1 197 ? 4.238 19.75 18.109 1 97 197 PRO B CA 1
ATOM 3240 C C . PRO B 1 197 ? 4.887 21.109 17.891 1 97 197 PRO B C 1
ATOM 3242 O O . PRO B 1 197 ? 4.973 21.578 16.75 1 97 197 PRO B O 1
ATOM 3245 N N . GLU B 1 198 ? 5.355 21.734 18.922 1 95.69 198 GLU B N 1
ATOM 3246 C CA . GLU B 1 198 ? 5.996 23.047 18.812 1 95.69 198 GLU B CA 1
ATOM 3247 C C . GLU B 1 198 ? 7.242 22.984 17.938 1 95.69 198 GLU B C 1
ATOM 3249 O O . GLU B 1 198 ? 7.445 23.844 17.078 1 95.69 198 GLU B O 1
ATOM 3254 N N . LYS B 1 199 ? 8.023 22.047 18.188 1 95.81 199 LYS B N 1
ATOM 3255 C CA . LYS B 1 199 ? 9.25 21.891 17.406 1 95.81 199 LYS B CA 1
ATOM 3256 C C . LYS B 1 199 ? 8.938 21.625 15.938 1 95.81 199 LYS B C 1
ATOM 3258 O O . LYS B 1 199 ? 9.625 22.141 15.055 1 95.81 199 LYS B O 1
ATOM 3263 N N . ALA B 1 200 ? 7.953 20.781 15.68 1 96.69 200 ALA B N 1
ATOM 3264 C CA . ALA B 1 200 ? 7.547 20.516 14.305 1 96.69 200 ALA B CA 1
ATOM 3265 C C . ALA B 1 200 ? 7.16 21.797 13.586 1 96.69 200 ALA B C 1
ATOM 3267 O O . ALA B 1 200 ? 7.539 22 12.43 1 96.69 200 ALA B O 1
ATOM 3268 N N . ARG B 1 201 ? 6.438 22.609 14.234 1 95.94 201 ARG B N 1
ATOM 3269 C CA . ARG B 1 201 ? 6.047 23.906 13.68 1 95.94 201 ARG B CA 1
ATOM 3270 C C . ARG B 1 201 ? 7.27 24.75 13.359 1 95.94 201 ARG B C 1
ATOM 3272 O O . ARG B 1 201 ? 7.375 25.297 12.258 1 95.94 201 ARG B O 1
ATOM 3279 N N . LEU B 1 202 ? 8.18 24.797 14.281 1 95.81 202 LEU B N 1
ATOM 3280 C CA . LEU B 1 202 ? 9.352 25.656 14.164 1 95.81 202 LEU B CA 1
ATOM 3281 C C . LEU B 1 202 ? 10.25 25.203 13.016 1 95.81 202 LEU B C 1
ATOM 3283 O O . LEU B 1 202 ? 10.867 26.031 12.344 1 95.81 202 LEU B O 1
ATOM 3287 N N . ILE B 1 203 ? 10.312 23.953 12.828 1 95.56 203 ILE B N 1
ATOM 3288 C CA . ILE B 1 203 ? 11.18 23.406 11.789 1 95.56 203 ILE B CA 1
ATOM 3289 C C . ILE B 1 203 ? 10.555 23.641 10.414 1 95.56 203 ILE B C 1
ATOM 3291 O O . ILE B 1 203 ? 11.266 23.781 9.422 1 95.56 203 ILE B O 1
ATOM 3295 N N . GLY B 1 204 ? 9.133 23.531 10.398 1 96.44 204 GLY B N 1
ATOM 3296 C CA . GLY B 1 204 ? 8.531 23.906 9.125 1 96.44 204 GLY B CA 1
ATOM 3297 C C . GLY B 1 204 ? 7.5 22.906 8.641 1 96.44 204 GLY B C 1
ATOM 3298 O O . GLY B 1 204 ? 7.133 22.906 7.465 1 96.44 204 GLY B O 1
ATOM 3299 N N . SER B 1 205 ? 7.023 22.031 9.477 1 97.81 205 SER B N 1
ATOM 3300 C CA . SER B 1 205 ? 5.898 21.188 9.109 1 97.81 205 SER B CA 1
ATOM 3301 C C . SER B 1 205 ? 4.684 22.016 8.711 1 97.81 205 SER B C 1
ATOM 3303 O O . SER B 1 205 ? 4.418 23.062 9.305 1 97.81 205 SER B O 1
ATOM 3305 N N . THR B 1 206 ? 3.941 21.641 7.664 1 98.12 206 THR B N 1
ATOM 3306 C CA . THR 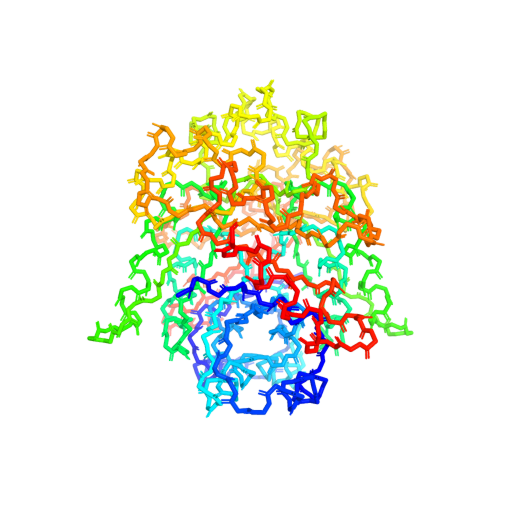B 1 206 ? 2.678 22.281 7.332 1 98.12 206 THR B CA 1
ATOM 3307 C C . THR B 1 206 ? 1.515 21.594 8.039 1 98.12 206 THR B C 1
ATOM 3309 O O . THR B 1 206 ? 0.501 22.234 8.344 1 98.12 206 THR B O 1
ATOM 3312 N N . ASP B 1 207 ? 1.601 20.312 8.242 1 98.38 207 ASP B N 1
ATOM 3313 C CA . ASP B 1 207 ? 0.629 19.484 8.945 1 98.38 207 ASP B CA 1
ATOM 3314 C C . ASP B 1 207 ? 1.327 18.484 9.867 1 98.38 207 ASP B C 1
ATOM 3316 O O . ASP B 1 207 ? 2.406 17.984 9.547 1 98.38 207 ASP B O 1
ATOM 3320 N N . ILE B 1 208 ? 0.705 18.203 11.016 1 98.12 208 ILE B N 1
ATOM 3321 C CA . ILE B 1 208 ? 1.242 17.172 11.891 1 98.12 208 ILE B CA 1
ATOM 3322 C C . ILE B 1 208 ? 0.196 16.078 12.102 1 98.12 208 ILE B C 1
ATOM 3324 O O . ILE B 1 208 ? -1.003 16.359 12.164 1 98.12 208 ILE B O 1
ATOM 3328 N N . VAL B 1 209 ? 0.62 14.852 12.133 1 98.19 209 VAL B N 1
ATOM 3329 C CA . VAL B 1 209 ? -0.203 13.695 12.469 1 98.19 209 VAL B CA 1
ATOM 3330 C C . VAL B 1 209 ? 0.153 13.195 13.867 1 98.19 209 VAL B C 1
ATOM 3332 O O . VAL B 1 209 ? 1.306 12.852 14.133 1 98.19 209 VAL B O 1
ATOM 3335 N N . VAL B 1 210 ? -0.823 13.117 14.742 1 97.31 210 VAL B N 1
ATOM 3336 C CA . VAL B 1 210 ? -0.598 12.742 16.141 1 97.31 210 VAL B CA 1
ATOM 3337 C C . VAL B 1 210 ? -1.494 11.562 16.5 1 97.31 210 VAL B C 1
ATOM 3339 O O . VAL B 1 210 ? -2.717 11.641 16.375 1 97.31 210 VAL B O 1
ATOM 3342 N N . GLY B 1 211 ? -0.872 10.531 16.984 1 94.81 211 GLY B N 1
ATOM 3343 C CA . GLY B 1 211 ? -1.626 9.336 17.328 1 94.81 211 GLY B CA 1
ATOM 3344 C C . GLY B 1 211 ? -1.699 9.086 18.812 1 94.81 211 GLY B C 1
ATOM 3345 O O . GLY B 1 211 ? -2.506 9.695 19.516 1 94.81 211 GLY B O 1
ATOM 3346 N N . ARG B 1 212 ? -0.818 8.367 19.391 1 92 212 ARG B N 1
ATOM 3347 C CA . ARG B 1 212 ? -0.847 7.766 20.719 1 92 212 ARG B CA 1
ATOM 3348 C C . ARG B 1 212 ? -0.878 8.836 21.797 1 92 212 ARG B C 1
ATOM 3350 O O . ARG B 1 212 ? -1.471 8.633 22.859 1 92 212 ARG B O 1
ATOM 3357 N N . SER B 1 213 ? -0.211 9.914 21.516 1 94.75 213 SER B N 1
ATOM 3358 C CA . SER B 1 213 ? -0.244 11 22.5 1 94.75 213 SER B CA 1
ATOM 3359 C C . SER B 1 213 ? -1.676 11.438 22.797 1 94.75 213 SER B C 1
ATOM 3361 O O . SER B 1 213 ? -1.966 11.945 23.875 1 94.75 213 SER B O 1
ATOM 3363 N N . ILE B 1 214 ? -2.588 11.227 21.828 1 96.81 214 ILE B N 1
ATOM 3364 C CA . ILE B 1 214 ? -3.979 11.641 21.984 1 96.81 214 ILE B CA 1
ATOM 3365 C C . ILE B 1 214 ? -4.852 10.414 22.25 1 96.81 214 ILE B C 1
ATOM 3367 O O . ILE B 1 214 ? -5.574 10.359 23.25 1 96.81 214 ILE B O 1
ATOM 3371 N N . THR B 1 215 ? -4.746 9.359 21.453 1 96.19 215 THR B N 1
ATOM 3372 C CA . THR B 1 215 ? -5.699 8.258 21.438 1 96.19 215 THR B CA 1
ATOM 3373 C C . THR B 1 215 ? -5.512 7.363 22.656 1 96.19 215 THR B C 1
ATOM 3375 O O . THR B 1 215 ? -6.441 6.664 23.078 1 96.19 215 THR B O 1
ATOM 3378 N N . ARG B 1 216 ? -4.316 7.391 23.266 1 92.75 216 ARG B N 1
ATOM 3379 C CA . ARG B 1 216 ? -4.07 6.543 24.438 1 92.75 216 ARG B CA 1
ATOM 3380 C C . ARG B 1 216 ? -4.012 7.375 25.719 1 92.75 216 ARG B C 1
ATOM 3382 O O . ARG B 1 216 ? -3.713 6.852 26.781 1 92.75 216 ARG B O 1
ATOM 3389 N N . ALA B 1 217 ? -4.281 8.617 25.641 1 94.88 217 ALA B N 1
ATOM 3390 C CA . ALA B 1 217 ? -4.297 9.484 26.812 1 94.88 217 ALA B CA 1
ATOM 3391 C C . ALA B 1 217 ? -5.473 9.156 27.719 1 94.88 217 ALA B C 1
ATOM 3393 O O . ALA B 1 217 ? -6.527 8.719 27.25 1 94.88 217 ALA B O 1
ATOM 3394 N N . ASN B 1 218 ? -5.289 9.43 28.969 1 94.81 218 ASN B N 1
ATOM 3395 C CA . ASN B 1 218 ? -6.395 9.297 29.922 1 94.81 218 ASN B CA 1
ATOM 3396 C C . ASN B 1 218 ? -7.547 10.234 29.578 1 94.81 218 ASN B C 1
ATOM 3398 O O . ASN B 1 218 ? -8.711 9.875 29.75 1 94.81 218 ASN B O 1
ATOM 3402 N N . ASP B 1 219 ? -7.176 11.391 29.156 1 96.81 219 ASP B N 1
ATOM 3403 C CA . ASP B 1 219 ? -8.117 12.391 28.672 1 96.81 219 ASP B CA 1
ATOM 3404 C C . ASP B 1 219 ? -7.75 12.852 27.266 1 96.81 219 ASP B C 1
ATOM 3406 O O . ASP B 1 219 ? -7.027 13.836 27.094 1 96.81 219 ASP B O 1
ATOM 3410 N N . PRO B 1 220 ? -8.352 12.211 26.25 1 97.31 220 PRO B N 1
ATOM 3411 C CA . PRO B 1 220 ? -7.992 12.508 24.859 1 97.31 220 PRO B CA 1
ATOM 3412 C C . PRO B 1 220 ? -8.281 13.953 24.469 1 97.31 220 PRO B C 1
ATOM 3414 O O . PRO B 1 220 ? -7.52 14.555 23.703 1 97.31 220 PRO B O 1
ATOM 3417 N N . VAL B 1 221 ? -9.336 14.516 25 1 97.5 221 VAL B N 1
ATOM 3418 C CA . VAL B 1 221 ? -9.703 15.883 24.672 1 97.5 221 VAL B CA 1
ATOM 3419 C C . VAL B 1 221 ? -8.664 16.844 25.219 1 97.5 221 VAL B C 1
ATOM 3421 O O . VAL B 1 221 ? -8.227 17.766 24.516 1 97.5 221 VAL B O 1
ATOM 3424 N N . ALA B 1 222 ? -8.258 16.625 26.453 1 96.81 222 ALA B N 1
ATOM 3425 C CA . ALA B 1 222 ? -7.227 17.469 27.047 1 96.81 222 ALA B CA 1
ATOM 3426 C C . ALA B 1 222 ? -5.91 17.344 26.281 1 96.81 222 ALA B C 1
ATOM 3428 O O . ALA B 1 222 ? -5.215 18.344 26.062 1 96.81 222 ALA B O 1
ATOM 3429 N N . ALA B 1 223 ? -5.566 16.156 25.922 1 96.88 223 ALA B N 1
ATOM 3430 C CA . ALA B 1 223 ? -4.34 15.906 25.172 1 96.88 223 ALA B CA 1
ATOM 3431 C C . ALA B 1 223 ? -4.383 16.609 23.812 1 96.88 223 ALA B C 1
ATOM 3433 O O . ALA B 1 223 ? -3.408 17.25 23.406 1 96.88 223 ALA B O 1
ATOM 3434 N N . TYR B 1 224 ? -5.5 16.469 23.156 1 96.94 224 TYR B N 1
ATOM 3435 C CA . TYR B 1 224 ? -5.672 17.125 21.859 1 96.94 224 TYR B CA 1
ATOM 3436 C C . TYR B 1 224 ? -5.527 18.641 21.984 1 96.94 224 TYR B C 1
ATOM 3438 O O . TYR B 1 224 ? -4.855 19.281 21.172 1 96.94 224 TYR B O 1
ATOM 3446 N N . ASN B 1 225 ? -6.133 19.172 23.016 1 96.06 225 ASN B N 1
ATOM 3447 C CA . ASN B 1 225 ? -6.059 20.609 23.234 1 96.06 225 ASN B CA 1
ATOM 3448 C C . ASN B 1 225 ? -4.629 21.062 23.516 1 96.06 225 ASN B C 1
ATOM 3450 O O . ASN B 1 225 ? -4.223 22.156 23.109 1 96.06 225 ASN B O 1
ATOM 3454 N N . GLN B 1 226 ? -3.932 20.266 24.219 1 96.31 226 GLN B N 1
ATOM 3455 C CA . GLN B 1 226 ? -2.527 20.562 24.469 1 96.31 226 GLN B CA 1
ATOM 3456 C C . GLN B 1 226 ? -1.725 20.562 23.172 1 96.31 226 GLN B C 1
ATOM 3458 O O . GLN B 1 226 ? -0.91 21.453 22.938 1 96.31 226 GLN B O 1
ATOM 3463 N N . VAL B 1 227 ? -1.919 19.547 22.359 1 97.19 227 VAL B N 1
ATOM 3464 C CA . VAL B 1 227 ? -1.258 19.469 21.062 1 97.19 227 VAL B CA 1
ATOM 3465 C C . VAL B 1 227 ? -1.613 20.688 20.219 1 97.19 227 VAL B C 1
ATOM 3467 O O . VAL B 1 227 ? -0.735 21.312 19.625 1 97.19 227 VAL B O 1
ATOM 3470 N N . LEU B 1 228 ? -2.898 21.031 20.172 1 96.31 228 LEU B N 1
ATOM 3471 C CA . LEU B 1 228 ? -3.393 22.172 19.422 1 96.31 228 LEU B CA 1
ATOM 3472 C C . LEU B 1 228 ? -2.703 23.453 19.859 1 96.31 228 LEU B C 1
ATOM 3474 O O . LEU B 1 228 ? -2.307 24.266 19.016 1 96.31 228 LEU B O 1
ATOM 3478 N N . LYS B 1 229 ? -2.57 23.609 21.141 1 95.75 229 LYS B N 1
ATOM 3479 C CA . LYS B 1 229 ? -1.929 24.797 21.688 1 95.75 229 LYS B CA 1
ATOM 3480 C C . LYS B 1 229 ? -0.46 24.859 21.281 1 95.75 229 LYS B C 1
ATOM 3482 O O . LYS B 1 229 ? 0.011 25.906 20.828 1 95.75 229 LYS B O 1
ATOM 3487 N N . GLU B 1 230 ? 0.251 23.766 21.422 1 95.81 230 GLU B N 1
ATOM 3488 C CA . GLU B 1 230 ? 1.672 23.734 21.078 1 95.81 230 GLU B CA 1
ATOM 3489 C C . GLU B 1 230 ? 1.89 23.906 19.578 1 95.81 230 GLU B C 1
ATOM 3491 O O . GLU B 1 230 ? 2.908 24.453 19.156 1 95.81 230 GLU B O 1
ATOM 3496 N N . TRP B 1 231 ? 0.933 23.453 18.812 1 96.25 231 TRP B N 1
ATOM 3497 C CA . TRP B 1 231 ? 1.018 23.484 17.359 1 96.25 231 TRP B CA 1
ATOM 3498 C C . TRP B 1 231 ? 0.764 24.906 16.828 1 96.25 231 TRP B C 1
ATOM 3500 O O . TRP B 1 231 ? 1.287 25.281 15.773 1 96.25 231 TRP B O 1
ATOM 3510 N N . ASN B 1 232 ? 0.003 25.734 17.531 1 93.06 232 ASN B N 1
ATOM 3511 C CA . ASN B 1 232 ? -0.43 27.016 17 1 93.06 232 ASN B CA 1
ATOM 3512 C C . ASN B 1 232 ? 0.203 28.172 17.766 1 93.06 232 ASN B C 1
ATOM 3514 O O . ASN B 1 232 ? -0.019 29.344 17.438 1 93.06 232 ASN B O 1
ATOM 3518 N N . VAL B 1 233 ? 0.941 28 18.797 1 84.06 233 VAL B N 1
ATOM 3519 C CA . VAL B 1 233 ? 1.532 29.109 19.547 1 84.06 233 VAL B CA 1
ATOM 3520 C C . VAL B 1 233 ? 2.984 29.297 19.125 1 84.06 233 VAL B C 1
ATOM 3522 O O . VAL B 1 233 ? 3.707 28.328 18.891 1 84.06 233 VAL B O 1
#

InterPro domains:
  IPR001754 Orotidine 5'-phosphate decarboxylase domain [PF00215] (4-226)
  IPR001754 Orotidine 5'-phosphate decarboxylase domain [SM00934] (3-227)
  IPR011060 Ribulose-phosphate binding barrel [SSF51366] (2-231)
  IPR013785 Aldolase-type TIM barrel [G3DSA:3.20.20.70] (1-233)
  IPR014732 Orotidine 5'-phosphate decarboxylase [PTHR32119] (3-232)
  IPR014732 Orotidine 5'-phosphate decarboxylase [TIGR01740] (4-227)
  IPR018089 Orotidine 5'-phosphate decarboxylase, active site [PS00156] (55-68)
  IPR047596 Orotidine 5'-phosphate decarboxylase, bacterial [MF_01200_B] (1-232)

Radius of gyration: 21.61 Å; Cα contacts (8 Å, |Δi|>4): 1036; chains: 2; bounding box: 45×58×59 Å

Sequence (466 aa):
MNKPIIALDFQTYEEVEQFLAKFSGEALSVKVGMELFYSNGPIIVEKIKQQNHEIFLDLKLHDIPNTVKSAMVGLAKLGVDMVNVHAAGGKNMMEAALEGLEIGSGSGKRPKIIAVTQLTSTSEASMQSEQLIKTSLLESVLHYSALTNQAGLNGVVCSALEAEAIKQQNGADFLRVTPGIRLASDAADDQIRVVTPEKARLIGSTDIVVGRSITRANDPVAAYNQVLKEWNVMNKPIIALDFQTYEEVEQFLAKFSGEALSVKVGMELFYSNGPIIVEKIKQQNHEIFLDLKLHDIPNTVKSAMVGLAKLGVDMVNVHAAGGKNMMEAALEGLEIGSGSGKRPKIIAVTQLTSTSEASMQSEQLIKTSLLESVLHYSALTNQAGLNGVVCSALEAEAIKQQNGADFLRVTPGIRLASDAADDQIRVVTPEKARLIGSTDIVVGRSITRANDPVAAYNQVLKEWNV

Organism: Listeria monocytogenes serotype 4a (strain HCC23) (NCBI:txid552536)

Nearest PDB structures (foldseek):
  1dbt-assembly2_C-2  TM=9.854E-01  e=1.390E-32  Bacillus subtilis
  8cso-assembly1_B  TM=9.610E-01  e=2.560E-25  Klebsiella pneumoniae subsp. pneumoniae HS11286
  1eix-assembly1_B  TM=9.596E-01  e=7.349E-24  Escherichia coli
  8dop-assembly3_E  TM=9.419E-01  e=1.253E-22  Klebsiella aerogenes
  3tr2-assembly1_B  TM=9.333E-01  e=1.903E-21  Coxiella burnetii